Protein 3KR3 (pdb70)

Solvent-accessible surface area: 21986 Å² total; per-residue (Å²): 153,125,23,31,4,0,0,49,1,15,41,36,3,103,176,31,0,50,166,101,26,24,131,13,56,167,99,81,35,62,85,35,201,200,0,16,38,34,2,14,52,1,0,19,140,52,20,84,108,71,41,10,64,80,0,3,20,115,91,152,185,58,65,7,93,8,64,36,31,12,38,20,119,72,60,20,65,39,118,0,29,0,44,8,48,58,32,84,3,41,70,54,5,0,0,0,0,21,41,12,98,92,108,8,7,86,18,0,0,0,1,1,13,92,20,55,45,49,56,39,14,112,61,0,121,86,25,6,74,4,37,25,46,45,104,146,51,15,0,41,0,40,0,52,61,1,119,60,120,2,24,0,47,0,5,0,0,25,3,31,8,19,9,1,0,6,63,0,0,27,35,23,0,93,12,17,48,0,15,8,26,86,51,94,56,85,21,12,45,13,21,17,3,23,2,79,158,99,85,7,5,0,0,0,4,0,16,33,0,27,3,53,72,19,78,22,36,1,26,107,40,92,31,104,90,33,38,26,52,2,64,23,37,99,28,135,80,30,40,42,10,14,4,0,1,0,32,7,72,47,98,36,33,80,113,99,63,12,55,0,21,0,46,0,152,35,36,143,31,137,44,80,47,112,5,99,73,100,193,88,3,125,16,77,24,41,58,86,65,39,57,15,40,72,48,58,164,5,77,0,22,0,80,29,68,70,92,4,49,67,12,0,0,0,1,18,22,65,58,75,129,25,5,92,3,1,0,36,26,3,72,59,62,33,103,78,15,52,105,53,4,51,10,55,54,59,74,135,37,10,21,0,22,0,47,56,0,55,24,79,2,11,0,36,0,6,0,0,0,0,42,36,28,28,0,31,13,2,139,10,0,60,0,37,0,112,58,111,74,23,50,9,59,6,41,23,4,50,13,14,102,57,2,31,158,84,36,41,0,2,0,0,0,0,0,8,59,0,12,24,122,128,30,108,21,48,5,50,6,62,133,59,96,42,104,88,43,48,73,78,13,30,14,90,7,41,54,180,60,3,7,10,1,5,4,1,28,0,58,19,52,74,60,60,7,92,141,61,110,52,0,10,0,52,0,56,10,129,26,32,134,76,66,46,74,93,59,33,62,86,81,123

B-factor: mean 26.39, std 10.23, range [5.54, 67.24]

Foldseek 3Di:
DFADADVRLVVVLCVLQDPQAFLLHDPVSCVDPVVVVLRCCRHVPGHDSVSSVVRTHDDD/DWAWAKDWAAEAAQQAKTKMKIATDDDQQLQWKKFKWWAAVPGDIGTAKIAHSNFPDIDGDPVQPPAKDWGADSVRRMIMIIGGSDDQRVFTWMKMFIAPDDPPQPVHTDHIYPTGTHGHDPDAWDAWDKAKQAWDDQKIKIKIKTWFTDDDDKDKDKPVPPDDPQKDKDDWDQDPVRGTITMIMGMDGPVCQVVDWIWMWIADPNVGDTDIDIHHHD/DPKDKEKPPQEDEEAAQAKDKIKMAIPDDLDQFKWKWWADPPDDTHTADGSQFRGDPPHDPQWGKHDDPRMIMIMRGRHALLRQTWMKMFRPRDPPSDIHPTYGYAHDDDFDFWDKDKAWADPVVLVVFKTKIKIKGPFGPDPDKDKWKAFQHHTDDDFKDKDKDQQDSHRRGIMMMIIGMDTSVVVVVTFKIWIWMDDPNDPDIDIDIGTVPD

Secondary structure (DSSP, 8-state):
-----HHHHHHHHHHHTTTT-BSS-SHHHHTSHHHHHHHHIIIII---HHHHHHTB----/--EEEEE--EEE-TT--EEEEEEEESS-GGG--EEEEEE-TTS-EEEEEEE-SSSS-EEE-GGGTTTEEEEEETTTTEEEEEE-S--GGG-EEEEEEEE-SSSSSTT-EEEE---EEEEE-SSPPBPPEEEEE-----EEEEEEEEEEEBSS--EEEEGGGTB-TTEEEPPPEE-TTS-EEEEEEEEEETTSSSSS--EEEEEEGGGTEEEEEE----/-PPPEEEE-SEEEEETT--EEEEEEESS--TT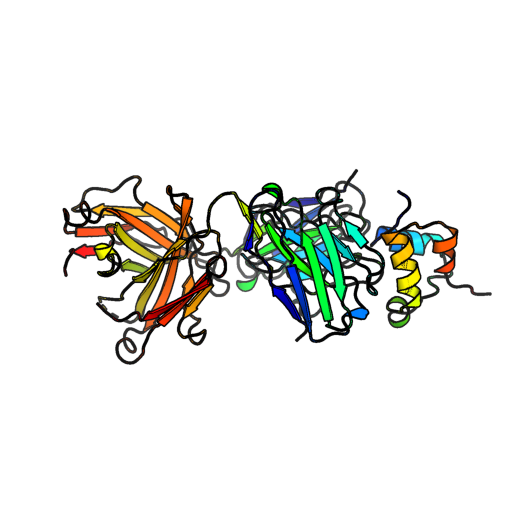-EEEEEE-TTS--EEEEETTTEEPTTS-TTEEEEE-SS-EEEEESS--GGG-EEEEEEE-SSTT-PBP--EEEEEE---BPPEEEEEPPPHHHHHTTEEEEEEEEEEEBSS--EEEEEETTEEP-SSEEEEE----TTT--EEEEEEEEEEHHHHHT--EEEEEEE-TT-SS-EEEEEETT-

Nearest PDB structures (foldseek):
  3kr3-assembly1_H  TM=1.005E+00  e=1.311E-40  Homo sapiens
  4dke-assembly2_H  TM=9.806E-01  e=1.059E-33  Homo sapiens
  7wn2-assembly1_H  TM=9.532E-01  e=2.258E-33  Homo sapiens
  4uv7-assembly1_H  TM=7.102E-01  e=7.435E-34  Homo sapiens
  7s8h-assembly1_H  TM=6.505E-01  e=5.064E-33  Homo sapiens

Sequence (492 aa):
SETLCGGELVDTLQFVCGDDRGFYFSRPASRVSRRSRGIVEECCFRSCDLALLETYCATPAEVQLLESGGGLVQPGGSSLLRRLSCAASGFTFSNYIMWWVRQAPGKGLEEWVSVISSSGGMTRYADSVKGRFTISRDNSKNTLYLQMNSLRAEDTAVYYCARDNGDYVGEKGFDIWGQGTMMVTVSSASTKGPSVFPLAPSSGTAALGCLVKDYFPEPVTVSWNSGALTSGVHTFPAVLQSSGLYSLSSVVTVPSSSSLGTQTYICNVNHKPSNTKVDKKVEPKQDIQMTQSPSSLSASVGDRVTITCRASQSISNYLNWYQQKPGKAPKLLIYTASTLQSGVPSRFSGSASGTDFTLTINSLQPEDFATYSCQQSYNSPWTFGQGTKVEIKRTVAAPSVFIFPPSDEEQLKSGTASVVCLLNNFYPREAKVQWKVDNALQSGNSQESVTQEDSKDSTYSLSSTLTLSKADYEEKHKVYACEVTHQGLSSPVTKKSFNRGE

Radius of gyration: 26.15 Å; Cα contacts (8 Å, |Δi|>4): 1290; chains: 3; bounding box: 46×92×58 Å

Structure (mmCIF, N/CA/C/O backbone):
data_3KR3
#
_entry.id   3KR3
#
_cell.length_a   50.667
_cell.length_b   106.921
_cell.length_c   110.657
_cell.angle_alpha   90.000
_cell.angle_beta   90.000
_cell.angle_gamma   90.000
#
_symmetry.space_group_name_H-M   'P 21 21 21'
#
loop_
_entity.id
_entity.type
_entity.pdbx_description
1 polymer 'Insulin-like growth factor II'
2 polymer 'antibody-Fab (heavy chain)'
3 polymer 'antibody-Fab (light chain)'
4 non-polymer 1,2-ETHANEDIOL
5 water water
#
loop_
_atom_site.group_PDB
_atom_site.id
_atom_site.type_symbol
_atom_site.label_atom_id
_atom_site.label_alt_id
_atom_site.label_comp_id
_atom_site.label_asym_id
_atom_site.label_entity_id
_atom_site.label_seq_id
_atom_site.pdbx_PDB_ins_code
_atom_site.Cartn_x
_atom_site.Cartn_y
_atom_site.Cartn_z
_atom_site.occupancy
_atom_site.B_iso_or_equiv
_atom_site.auth_seq_id
_atom_site.auth_comp_id
_atom_site.auth_asym_id
_atom_site.auth_atom_id
_atom_site.pdbx_PDB_model_num
ATOM 1 N N . SER A 1 5 ? -4.625 18.951 9.116 0.50 38.50 5 SER D N 1
ATOM 2 C CA . SER A 1 5 ? -3.778 18.476 10.244 0.50 38.19 5 SER D CA 1
ATOM 3 C C . SER A 1 5 ? -3.094 19.629 10.983 0.50 37.76 5 SER D C 1
ATOM 4 O O . SER A 1 5 ? -3.557 20.771 10.959 0.50 37.58 5 SER D O 1
ATOM 7 N N . GLU A 1 6 ? -1.985 19.292 11.643 1.00 37.51 6 GLU D N 1
ATOM 8 C CA . GLU A 1 6 ? -1.156 20.223 12.402 1.00 36.15 6 GLU D CA 1
ATOM 9 C C . GLU A 1 6 ? 0.313 20.209 11.889 1.00 34.51 6 GLU D C 1
ATOM 10 O O . GLU A 1 6 ? 1.207 20.883 12.453 1.00 35.61 6 GLU D O 1
ATOM 16 N N . THR A 1 7 ? 0.555 19.454 10.815 1.00 31.36 7 THR D N 1
ATOM 17 C CA . THR A 1 7 ? 1.876 19.400 10.171 1.00 28.15 7 THR D CA 1
ATOM 18 C C . THR A 1 7 ? 1.795 19.743 8.679 1.00 25.57 7 THR D C 1
ATOM 19 O O . THR A 1 7 ? 0.713 19.650 8.050 1.00 25.70 7 THR D O 1
ATOM 23 N N . LEU A 1 8 ? 2.935 20.173 8.143 1.00 21.98 8 LEU D N 1
ATOM 24 C CA . LEU A 1 8 ? 3.059 20.523 6.747 1.00 19.60 8 LEU D CA 1
ATOM 25 C C . LEU A 1 8 ? 4.381 19.989 6.182 1.00 18.03 8 LEU D C 1
ATOM 26 O O . LEU A 1 8 ? 5.450 20.213 6.751 1.00 16.11 8 LEU D O 1
ATOM 31 N N . CYS A 1 9 ? 4.266 19.307 5.038 1.00 16.25 9 CYS D N 1
ATOM 32 C CA . CYS A 1 9 ? 5.385 18.619 4.379 1.00 15.54 9 CYS D CA 1
ATOM 33 C C . CYS A 1 9 ? 5.292 18.878 2.875 1.00 15.65 9 CYS D C 1
ATOM 34 O O . CYS A 1 9 ? 4.194 19.147 2.367 1.00 13.14 9 CYS D O 1
ATOM 37 N N . GLY A 1 10 ? 6.431 18.766 2.195 1.00 14.85 10 GLY D N 1
ATOM 38 C CA . GLY A 1 10 ? 6.454 18.709 0.727 1.00 16.51 10 GLY D CA 1
ATOM 39 C C . GLY A 1 10 ? 6.053 20.015 0.078 1.00 17.12 10 GLY D C 1
ATOM 40 O O . GLY A 1 10 ? 6.327 21.057 0.622 1.00 17.59 10 GLY D O 1
ATOM 41 N N . GLY A 1 11 ? 5.389 19.940 -1.085 1.00 17.26 11 GLY D N 1
ATOM 42 C CA . GLY A 1 11 ? 4.872 21.110 -1.781 1.00 16.97 11 GLY D CA 1
ATOM 43 C C . GLY A 1 11 ? 3.785 21.932 -1.086 1.00 15.89 11 GLY D C 1
ATOM 44 O O . GLY A 1 11 ? 3.685 23.118 -1.283 1.00 15.39 11 GLY D O 1
ATOM 45 N N . GLU A 1 12 ? 2.965 21.314 -0.260 1.00 16.17 12 GLU D N 1
ATOM 46 C CA . GLU A 1 12 ? 1.970 22.056 0.530 1.00 15.17 12 GLU D CA 1
ATOM 47 C C . GLU A 1 12 ? 2.607 23.026 1.564 1.00 15.79 12 GLU D C 1
ATOM 48 O O . GLU A 1 12 ? 2.070 24.141 1.822 1.00 15.33 12 GLU D O 1
ATOM 54 N N . LEU A 1 13 ? 3.702 22.550 2.162 1.00 14.69 13 LEU D N 1
ATOM 55 C CA . LEU A 1 13 ? 4.664 23.332 2.927 1.00 16.49 13 LEU D CA 1
ATOM 56 C C . LEU A 1 13 ? 5.291 24.482 2.163 1.00 16.44 13 LEU D C 1
ATOM 57 O O . LEU A 1 13 ? 5.242 25.630 2.620 1.00 16.21 13 LEU D O 1
ATOM 62 N N . VAL A 1 14 ? 5.949 24.174 1.057 1.00 16.57 14 VAL D N 1
ATOM 63 C CA . VAL A 1 14 ? 6.427 25.226 0.139 1.00 16.02 14 VAL D CA 1
ATOM 64 C C . VAL A 1 14 ? 5.347 26.226 -0.310 1.00 16.28 14 VAL D C 1
ATOM 65 O O . VAL A 1 14 ? 5.570 27.468 -0.305 1.00 19.05 14 VAL D O 1
ATOM 69 N N . ASP A 1 15 ? 4.191 25.751 -0.748 1.00 15.44 15 ASP D N 1
ATOM 70 C CA . ASP A 1 15 ? 3.128 26.699 -1.165 1.00 14.15 15 ASP D CA 1
ATOM 71 C C . ASP A 1 15 ? 2.656 27.603 0.022 1.00 15.07 15 ASP D C 1
ATOM 72 O O . ASP A 1 15 ? 2.331 28.780 -0.178 1.00 16.38 15 ASP D O 1
ATOM 77 N N . THR A 1 16 ? 2.560 27.019 1.228 1.00 13.83 16 THR D N 1
ATOM 78 C CA . THR A 1 16 ? 2.101 27.701 2.439 1.00 16.13 16 THR D CA 1
ATOM 79 C C . THR A 1 16 ? 3.141 28.777 2.800 1.00 16.35 16 THR D C 1
ATOM 80 O O . THR A 1 16 ? 2.799 29.916 3.027 1.00 15.90 16 THR D O 1
ATOM 84 N N . LEU A 1 17 ? 4.420 28.416 2.788 1.00 17.37 17 LEU D N 1
ATOM 85 C CA . LEU A 1 17 ? 5.479 29.375 3.064 1.00 18.28 17 LEU D CA 1
ATOM 86 C C . LEU A 1 17 ? 5.522 30.569 2.106 1.00 20.19 17 LEU D C 1
ATOM 87 O O . LEU A 1 17 ? 5.614 31.705 2.553 1.00 20.98 17 LEU D O 1
ATOM 92 N N . GLN A 1 18 ? 5.478 30.314 0.796 1.00 22.15 18 GLN D N 1
ATOM 93 C CA . GLN A 1 18 ? 5.372 31.341 -0.226 1.00 23.03 18 GLN D CA 1
ATOM 94 C C . GLN A 1 18 ? 4.215 32.318 0.009 1.00 23.72 18 GLN D C 1
ATOM 95 O O . GLN A 1 18 ? 4.361 33.519 -0.176 1.00 23.02 18 GLN D O 1
ATOM 101 N N . PHE A 1 19 ? 3.064 31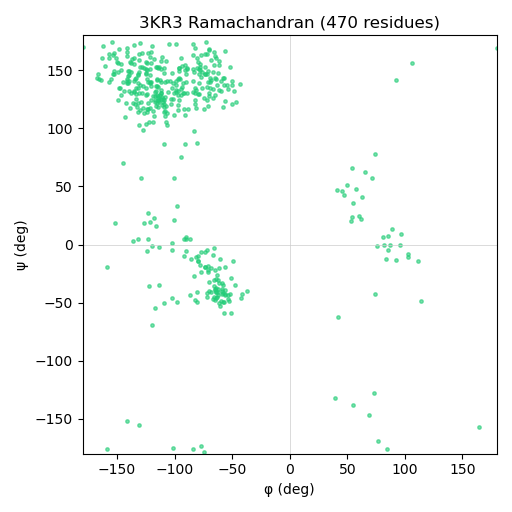.788 0.393 1.00 24.72 19 PHE D N 1
ATOM 102 C CA . PHE A 1 19 ? 1.935 32.614 0.675 1.00 26.12 19 PHE D CA 1
ATOM 103 C C . PHE A 1 19 ? 2.109 33.404 1.993 1.00 27.24 19 PHE D C 1
ATOM 104 O O . PHE A 1 19 ? 1.723 34.580 2.077 1.00 28.25 19 PHE D O 1
ATOM 112 N N . VAL A 1 20 ? 2.643 32.749 3.015 1.00 26.13 20 VAL D N 1
ATOM 113 C CA . VAL A 1 20 ? 2.878 33.372 4.315 1.00 26.35 20 VAL D CA 1
ATOM 114 C C . VAL A 1 20 ? 3.899 34.513 4.248 1.00 26.90 20 VAL D C 1
ATOM 115 O O . VAL A 1 20 ? 3.692 35.571 4.879 1.00 28.13 20 VAL D O 1
ATOM 119 N N . CYS A 1 21 ? 4.972 34.319 3.482 1.00 25.99 21 CYS D N 1
ATOM 120 C CA . CYS A 1 21 ? 6.078 35.261 3.439 1.00 25.89 21 CYS D CA 1
ATOM 121 C C . CYS A 1 21 ? 5.941 36.346 2.374 1.00 27.44 21 CYS D C 1
ATOM 122 O O . CYS A 1 21 ? 6.860 37.129 2.163 1.00 28.05 21 CYS D O 1
ATOM 125 N N . GLY A 1 22 ? 4.802 36.369 1.692 1.00 28.21 22 GLY D N 1
ATOM 126 C CA . GLY A 1 22 ? 4.465 37.412 0.723 1.00 28.12 22 GLY D CA 1
ATOM 127 C C . GLY A 1 22 ? 5.624 37.871 -0.137 1.00 28.96 22 GLY D C 1
ATOM 128 O O . GLY A 1 22 ? 6.374 37.034 -0.694 1.00 27.19 22 GLY D O 1
ATOM 129 N N . ASP A 1 23 ? 5.758 39.209 -0.231 1.00 29.12 23 ASP D N 1
ATOM 130 C CA A ASP A 1 23 ? 6.772 39.788 -1.134 0.60 29.77 23 ASP D CA 1
ATOM 131 C CA B ASP A 1 23 ? 6.754 39.902 -1.063 0.40 29.65 23 ASP D CA 1
ATOM 132 C C . ASP A 1 23 ? 8.170 39.781 -0.508 1.00 29.70 23 ASP D C 1
ATOM 133 O O . ASP A 1 23 ? 9.138 39.878 -1.233 1.00 31.13 23 ASP D O 1
ATOM 142 N N . ARG A 1 24 ? 8.256 39.605 0.815 1.00 29.91 24 ARG D N 1
ATOM 143 C CA . ARG A 1 24 ? 9.514 39.411 1.566 1.00 29.36 24 ARG D CA 1
ATOM 144 C C . ARG A 1 24 ? 10.333 38.205 1.121 1.00 28.41 24 ARG D C 1
ATOM 145 O O . ARG A 1 24 ? 11.559 38.257 1.058 1.00 29.61 24 ARG D O 1
ATOM 153 N N . GLY A 1 25 ? 9.662 37.091 0.875 1.00 27.05 25 GLY D N 1
ATOM 154 C CA . GLY A 1 25 ? 10.383 35.867 0.533 1.00 24.61 25 GLY D CA 1
ATOM 155 C C . GLY A 1 25 ? 10.860 35.101 1.754 1.00 22.91 25 GLY D C 1
ATOM 156 O O . GLY A 1 25 ? 10.558 35.447 2.913 1.00 21.22 25 GLY D O 1
ATOM 157 N N . PHE A 1 26 ? 11.589 34.025 1.462 1.00 21.62 26 PHE D N 1
ATOM 158 C CA . PHE A 1 26 ? 12.094 33.117 2.449 1.00 20.31 26 PHE D CA 1
ATOM 159 C C . PHE A 1 26 ? 13.323 33.813 3.033 1.00 19.99 26 PHE D C 1
ATOM 160 O O . PHE A 1 26 ? 14.044 34.539 2.318 1.00 20.18 26 PHE D O 1
ATOM 168 N N . TYR A 1 27 ? 13.559 33.582 4.321 1.00 18.24 27 TYR D N 1
ATOM 169 C CA . TYR A 1 27 ? 14.774 33.988 4.990 1.00 16.60 27 TYR D CA 1
ATOM 170 C C . TYR A 1 27 ? 15.896 33.201 4.346 1.00 16.76 27 TYR D C 1
ATOM 171 O O . TYR A 1 27 ? 16.980 33.713 4.068 1.00 16.82 27 TYR D O 1
ATOM 180 N N . PHE A 1 28 ? 15.585 31.947 4.061 1.00 14.71 28 PHE D N 1
ATOM 181 C CA . PHE A 1 28 ? 16.523 31.045 3.495 1.00 15.47 28 PHE D CA 1
ATOM 182 C C . PHE A 1 28 ? 16.340 31.184 1.983 1.00 16.53 28 PHE D C 1
ATOM 183 O O . PHE A 1 28 ? 15.563 30.465 1.380 1.00 16.03 28 PHE D O 1
ATOM 191 N N . SER A 1 29 ? 17.063 32.174 1.435 1.00 17.76 29 SER D N 1
ATOM 192 C CA . SER A 1 29 ? 16.701 32.885 0.198 1.00 18.06 29 SER D CA 1
ATOM 193 C C . SER A 1 29 ? 17.499 32.430 -0.996 1.00 18.33 29 SER D C 1
ATOM 194 O O . SER A 1 29 ? 17.243 32.881 -2.090 1.00 18.96 29 SER D O 1
ATOM 197 N N . ARG A 1 30 ? 18.458 31.546 -0.783 1.00 18.98 30 ARG D N 1
ATOM 198 C CA . ARG A 1 30 ? 19.287 31.079 -1.843 1.00 19.32 30 ARG D CA 1
ATOM 199 C C . ARG A 1 30 ? 19.298 29.568 -1.843 1.00 19.24 30 ARG D C 1
ATOM 200 O O . ARG A 1 30 ? 19.054 28.976 -0.800 1.00 19.16 30 ARG D O 1
ATOM 208 N N . PRO A 1 31 ? 19.532 28.918 -3.024 1.00 18.93 31 PRO D N 1
ATOM 209 C CA . PRO A 1 31 ? 19.658 27.445 -2.945 1.00 17.88 31 PRO D CA 1
ATOM 210 C C . PRO A 1 31 ? 20.486 26.922 -1.772 1.00 17.68 31 PRO D C 1
ATOM 211 O O . PRO A 1 31 ? 20.070 25.913 -1.161 1.00 17.07 31 PRO D O 1
ATOM 215 N N . ALA A 1 32 ? 21.658 27.540 -1.545 1.00 17.51 32 ALA D N 1
ATOM 216 C CA . ALA A 1 32 ? 22.626 27.133 -0.521 1.00 19.04 32 ALA D CA 1
ATOM 217 C C . ALA A 1 32 ? 22.068 27.275 0.921 1.00 18.27 32 ALA D C 1
ATOM 218 O O . ALA A 1 32 ? 22.333 26.439 1.773 1.00 18.53 32 ALA D O 1
ATOM 220 N N . SER A 1 33 ? 21.288 28.320 1.161 1.00 18.28 33 SER D N 1
ATOM 221 C CA . SER A 1 33 ? 20.626 28.491 2.485 1.00 18.07 33 SER D CA 1
ATOM 222 C C . SER A 1 33 ? 19.387 27.604 2.708 1.00 17.29 33 SER D C 1
ATOM 223 O O . SER A 1 33 ? 19.077 27.294 3.848 1.00 17.58 33 SER D O 1
ATOM 226 N N . ARG A 1 34 ? 18.724 27.156 1.638 1.00 17.08 34 ARG D N 1
ATOM 227 C CA . ARG A 1 34 ? 17.624 26.176 1.734 1.00 17.08 34 ARG D CA 1
ATOM 228 C C . ARG A 1 34 ? 18.082 24.761 2.045 1.00 17.46 34 ARG D C 1
ATOM 229 O O . ARG A 1 34 ? 17.325 23.914 2.523 1.00 15.91 34 ARG D O 1
ATOM 237 N N . VAL A 1 35 ? 19.352 24.509 1.792 1.00 18.16 35 VAL D N 1
ATOM 238 C CA . VAL A 1 35 ? 19.949 23.248 2.133 1.00 18.81 35 VAL D CA 1
ATOM 239 C C . VAL A 1 35 ? 20.576 23.333 3.574 1.00 18.61 35 VAL D C 1
ATOM 240 O O . VAL A 1 35 ? 21.210 22.419 4.068 1.00 18.87 35 VAL D O 1
ATOM 244 N N . SER A 1 36 ? 20.389 24.450 4.252 1.00 17.47 36 SER D N 1
ATOM 245 C CA . SER A 1 36 ? 21.151 24.649 5.481 1.00 17.16 36 SER D CA 1
ATOM 246 C C . SER A 1 36 ? 20.495 23.901 6.629 1.00 17.79 36 SER D C 1
ATOM 247 O O . SER A 1 36 ? 19.284 23.569 6.588 1.00 19.00 36 SER D O 1
ATOM 250 N N . ARG A 1 37 ? 21.275 23.665 7.682 1.00 18.75 37 ARG D N 1
ATOM 251 C CA . ARG A 1 37 ? 20.776 22.979 8.881 1.00 18.86 37 ARG D CA 1
ATOM 252 C C . ARG A 1 37 ? 19.674 23.756 9.537 1.00 18.53 37 ARG D C 1
ATOM 253 O O . ARG A 1 37 ? 18.673 23.159 9.983 1.00 18.74 37 ARG D O 1
ATOM 261 N N . ARG A 1 38 ? 19.834 25.075 9.591 1.00 17.97 38 ARG D N 1
ATOM 262 C CA . ARG A 1 38 ? 18.834 25.921 10.208 1.00 20.42 38 ARG D CA 1
ATOM 263 C C . ARG A 1 38 ? 17.503 25.843 9.509 1.00 18.98 38 ARG D C 1
ATOM 264 O O . ARG A 1 38 ? 16.483 25.839 10.167 1.00 20.57 38 ARG D O 1
ATOM 272 N N . SER A 1 39 ? 17.510 25.857 8.175 1.00 18.57 39 SER D N 1
ATOM 273 C CA . SER A 1 39 ? 16.331 25.716 7.338 1.00 17.02 39 SER D CA 1
ATOM 274 C C . SER A 1 39 ? 15.697 24.391 7.601 1.00 16.97 39 SER D C 1
ATOM 275 O O . SER A 1 39 ? 14.524 24.316 7.907 1.00 18.75 39 SER D O 1
ATOM 278 N N . ARG A 1 40 ? 16.477 23.325 7.499 1.00 18.45 40 ARG D N 1
ATOM 279 C CA . ARG A 1 40 ? 15.985 21.946 7.752 1.00 20.17 40 ARG D CA 1
ATOM 280 C C . ARG A 1 40 ? 15.414 21.787 9.150 1.00 20.91 40 ARG D C 1
ATOM 281 O O . ARG A 1 40 ? 14.425 21.042 9.341 1.00 22.31 40 ARG D O 1
ATOM 289 N N . GLY A 1 41 ? 16.017 22.494 10.121 1.00 20.58 41 GLY D N 1
ATOM 290 C CA . GLY A 1 41 ? 15.562 22.450 11.509 1.00 19.75 41 GLY D CA 1
ATOM 291 C C . GLY A 1 41 ? 14.107 22.858 11.596 1.00 19.07 41 GLY D C 1
ATOM 292 O O . GLY A 1 41 ? 13.318 22.166 12.202 1.00 19.99 41 GLY D O 1
ATOM 293 N N . ILE A 1 42 ? 13.761 23.986 10.976 1.00 18.70 42 ILE D N 1
ATOM 294 C CA . ILE A 1 42 ? 12.371 24.481 10.908 1.00 18.04 42 ILE D CA 1
ATOM 295 C C . ILE A 1 42 ? 11.404 23.579 10.096 1.00 17.31 42 ILE D C 1
ATOM 296 O O . ILE A 1 42 ? 10.269 23.313 10.504 1.00 18.15 42 ILE D O 1
ATOM 301 N N . VAL A 1 43 ? 11.869 23.145 8.941 1.00 16.52 43 VAL D N 1
ATOM 302 C CA . VAL A 1 43 ? 11.144 22.232 8.051 1.00 15.38 43 VAL D CA 1
ATOM 303 C C . VAL A 1 43 ? 10.881 20.854 8.687 1.00 16.13 43 VAL D C 1
ATOM 304 O O . VAL A 1 43 ? 9.775 20.317 8.597 1.00 16.66 43 VAL D O 1
ATOM 308 N N . GLU A 1 44 ? 11.886 20.281 9.329 1.00 16.08 44 GLU D N 1
ATOM 309 C CA . GLU A 1 44 ? 11.692 18.969 9.971 1.00 16.95 44 GLU D CA 1
ATOM 310 C C . GLU A 1 44 ? 10.667 19.041 11.104 1.00 16.58 44 GLU D C 1
ATOM 311 O O . GLU A 1 44 ? 9.851 18.166 11.258 1.00 17.68 44 GLU D O 1
ATOM 317 N N . GLU A 1 45 ? 10.698 20.090 11.892 1.00 18.10 45 GLU D N 1
ATOM 318 C CA . GLU A 1 45 ? 9.682 20.326 12.922 1.00 18.14 45 GLU D CA 1
ATOM 319 C C . GLU A 1 45 ? 8.250 20.490 12.363 1.00 18.28 45 GLU D C 1
ATOM 320 O O . GLU A 1 45 ? 7.303 19.844 12.839 1.00 19.73 45 GLU D O 1
ATOM 326 N N . CYS A 1 46 ? 8.060 21.346 11.359 1.00 18.44 46 CYS D N 1
ATOM 327 C CA . CYS A 1 46 ? 6.750 21.485 10.708 1.00 18.66 46 CYS D CA 1
ATOM 328 C C . CYS A 1 46 ? 6.196 20.205 10.157 1.00 17.77 46 CYS D C 1
ATOM 329 O O . CYS A 1 46 ? 4.965 19.936 10.219 1.00 15.75 46 CYS D O 1
ATOM 332 N N . CYS A 1 47 ? 7.084 19.451 9.526 1.00 17.14 47 CYS D N 1
ATOM 333 C CA . CYS A 1 47 ? 6.640 18.247 8.833 1.00 17.82 47 CYS D CA 1
ATOM 334 C C . CYS A 1 47 ? 6.447 17.062 9.772 1.00 18.60 47 CYS D C 1
ATOM 335 O O . CYS A 1 47 ? 5.403 16.369 9.743 1.00 19.94 47 CYS D O 1
ATOM 338 N N . PHE A 1 48 ? 7.454 16.812 10.602 1.00 19.64 48 PHE D N 1
ATOM 339 C CA . PHE A 1 48 ? 7.428 15.631 11.474 1.00 20.00 48 PHE D CA 1
ATOM 340 C C . PHE A 1 48 ? 6.632 15.884 12.745 1.00 21.29 48 PHE D C 1
ATOM 341 O O . PHE A 1 48 ? 6.065 14.934 13.294 1.00 23.08 48 PHE D O 1
ATOM 349 N N . ARG A 1 49 ? 6.541 17.137 13.207 1.00 22.74 49 ARG D N 1
ATOM 350 C CA . ARG A 1 49 ? 5.928 17.416 14.532 1.00 24.19 49 ARG D CA 1
ATOM 351 C C . ARG A 1 49 ? 4.702 18.301 14.640 1.00 25.14 49 ARG D C 1
ATOM 352 O O . ARG A 1 49 ? 3.623 17.828 14.971 1.00 26.50 49 ARG D O 1
ATOM 360 N N . SER A 1 50 ? 4.854 19.582 14.389 1.00 26.54 50 SER D N 1
ATOM 361 C CA . SER A 1 50 ? 3.735 20.480 14.476 1.00 27.96 50 SER D CA 1
ATOM 362 C C . SER A 1 50 ? 4.178 21.750 13.836 1.00 27.30 50 SER D C 1
ATOM 363 O O . SER A 1 50 ? 5.305 22.130 13.970 1.00 26.72 50 SER D O 1
ATOM 366 N N . CYS A 1 51 ? 3.279 22.414 13.137 1.00 27.83 51 CYS D N 1
ATOM 367 C CA . CYS A 1 51 ? 3.665 23.578 12.396 1.00 28.68 51 CYS D CA 1
ATOM 368 C C . CYS A 1 51 ? 2.594 24.624 12.685 1.00 29.22 51 CYS D C 1
ATOM 369 O O . CYS A 1 51 ? 1.384 24.329 12.676 1.00 30.07 51 CYS D O 1
ATOM 372 N N . ASP A 1 52 ? 3.006 25.832 13.017 1.00 28.55 52 ASP D N 1
ATOM 373 C CA . ASP A 1 52 ? 2.004 26.843 13.270 1.00 28.03 52 ASP D CA 1
ATOM 374 C C . ASP A 1 52 ? 2.418 28.114 12.574 1.00 27.45 52 ASP D C 1
ATOM 375 O O . ASP A 1 52 ? 3.517 28.191 12.011 1.00 26.30 52 ASP D O 1
ATOM 380 N N . LEU A 1 53 ? 1.534 29.102 12.552 1.00 27.30 53 LEU D N 1
ATOM 381 C CA . LEU A 1 53 ? 1.869 30.286 11.782 1.00 27.28 53 LEU D CA 1
ATOM 382 C C . LEU A 1 53 ? 3.126 30.951 12.313 1.00 26.45 53 LEU D C 1
ATOM 383 O O . LEU A 1 53 ? 3.888 31.485 11.527 1.00 26.39 53 LEU D O 1
ATOM 388 N N . ALA A 1 54 ? 3.356 30.877 13.629 1.00 25.79 54 ALA D N 1
ATOM 389 C CA . ALA A 1 54 ? 4.520 31.490 14.247 1.00 25.19 54 ALA D CA 1
ATOM 390 C C . ALA A 1 54 ? 5.805 30.836 13.771 1.00 25.03 54 ALA D C 1
ATOM 391 O O . ALA A 1 54 ? 6.751 31.536 13.403 1.00 25.47 54 ALA D O 1
ATOM 393 N N . LEU A 1 55 ? 5.835 29.494 13.789 1.00 23.82 55 LEU D N 1
ATOM 394 C CA . LEU A 1 55 ? 6.938 28.728 13.215 1.00 22.36 55 LEU D CA 1
ATOM 395 C C . LEU A 1 55 ? 7.137 29.059 11.726 1.00 22.14 55 LEU D C 1
ATOM 396 O O . LEU A 1 55 ? 8.244 29.377 11.267 1.00 21.74 55 LEU D O 1
ATOM 401 N N . LEU A 1 56 ? 6.060 29.022 10.975 1.00 21.16 56 LEU D N 1
ATOM 402 C CA . LEU A 1 56 ? 6.134 29.411 9.588 1.00 21.79 56 LEU D CA 1
ATOM 403 C C . LEU A 1 56 ? 6.737 30.810 9.370 1.00 21.78 56 LEU D C 1
ATOM 404 O O . LEU A 1 56 ? 7.625 30.984 8.541 1.00 21.59 56 LEU D O 1
ATOM 409 N N . GLU A 1 57 ? 6.270 31.791 10.142 1.00 23.37 57 GLU D N 1
ATOM 410 C CA . GLU A 1 57 ? 6.760 33.183 10.053 1.00 23.77 57 GLU D CA 1
ATOM 411 C C . GLU A 1 57 ? 8.250 33.314 10.307 1.00 24.13 57 GLU D C 1
ATOM 412 O O . GLU A 1 57 ? 8.887 34.190 9.728 1.00 24.82 57 GLU D O 1
ATOM 418 N N . THR A 1 58 ? 8.810 32.476 11.181 1.00 24.32 58 THR D N 1
ATOM 419 C CA . THR A 1 58 ? 10.272 32.457 11.393 1.00 24.34 58 THR D CA 1
ATOM 420 C C . THR A 1 58 ? 11.051 32.083 10.138 1.00 24.31 58 THR D C 1
ATOM 421 O O . THR A 1 58 ? 12.241 32.373 10.035 1.00 24.58 58 THR D O 1
ATOM 425 N N . TYR A 1 59 ? 10.379 31.444 9.177 1.00 24.07 59 TYR D N 1
ATOM 426 C CA . TYR A 1 59 ? 11.009 31.082 7.910 1.00 23.67 59 TYR D CA 1
ATOM 427 C C . TYR A 1 59 ? 11.117 32.250 6.896 1.00 23.65 59 TYR D C 1
ATOM 428 O O . TYR A 1 59 ? 11.817 32.123 5.865 1.00 23.37 59 TYR D O 1
ATOM 437 N N . CYS A 1 60 ? 10.454 33.377 7.191 1.00 23.03 60 CYS D N 1
ATOM 438 C CA . CYS A 1 60 ? 10.427 34.519 6.280 1.00 23.90 60 CYS D CA 1
ATOM 439 C C . CYS A 1 60 ? 11.540 35.532 6.504 1.00 23.89 60 CYS D C 1
ATOM 440 O O . CYS A 1 60 ? 12.080 35.653 7.604 1.00 23.38 60 CYS D O 1
ATOM 443 N N . ALA A 1 61 ? 11.869 36.246 5.428 1.00 24.99 61 ALA D N 1
ATOM 444 C CA . ALA A 1 61 ? 12.835 37.319 5.444 1.00 26.70 61 ALA D CA 1
ATOM 445 C C . ALA A 1 61 ? 12.241 38.462 6.256 1.00 28.27 61 ALA D C 1
ATOM 446 O O . ALA A 1 61 ? 11.009 38.574 6.449 1.00 26.83 61 ALA D O 1
ATOM 448 N N . THR A 1 62 ? 13.120 39.326 6.736 1.00 30.87 62 THR D N 1
ATOM 449 C CA . THR A 1 62 ? 12.678 40.418 7.580 1.00 32.78 62 THR D CA 1
ATOM 450 C C . THR A 1 62 ? 13.223 41.774 7.105 1.00 35.51 62 THR D C 1
ATOM 451 O O . THR A 1 62 ? 13.858 42.472 7.897 1.00 36.56 62 THR D O 1
ATOM 455 N N . PRO A 1 63 ? 12.945 42.181 5.842 1.00 37.33 63 PRO D N 1
ATOM 456 C CA . PRO A 1 63 ? 13.445 43.496 5.342 1.00 38.80 63 PRO D CA 1
ATOM 457 C C . PRO A 1 63 ? 12.863 44.744 6.066 1.00 40.50 63 PRO D C 1
ATOM 458 O O . PRO A 1 63 ? 11.824 44.646 6.744 1.00 41.03 63 PRO D O 1
ATOM 462 N N . ALA A 1 64 ? 13.528 45.896 5.919 1.00 41.21 64 ALA D N 1
ATOM 463 C CA . ALA A 1 64 ? 12.992 47.155 6.429 1.00 42.33 64 ALA D CA 1
ATOM 464 C C . ALA A 1 64 ? 12.272 47.834 5.286 1.00 42.64 64 ALA D C 1
ATOM 465 O O . ALA A 1 64 ? 12.149 47.246 4.206 1.00 43.38 64 ALA D O 1
ATOM 467 N N . GLU B 2 1 ? 29.769 8.126 -8.234 1.00 38.69 1 GLU H N 1
ATOM 468 C CA . GLU B 2 1 ? 29.048 6.939 -7.719 1.00 38.35 1 GLU H CA 1
ATOM 469 C C . GLU B 2 1 ? 28.501 7.269 -6.306 1.00 38.00 1 GLU H C 1
ATOM 470 O O . GLU B 2 1 ? 29.204 7.154 -5.293 1.00 37.58 1 GLU H O 1
ATOM 476 N N . VAL B 2 2 ? 27.243 7.711 -6.280 1.00 36.93 2 VAL H N 1
ATOM 477 C CA . VAL B 2 2 ? 26.450 7.766 -5.064 1.00 36.18 2 VAL H CA 1
ATOM 478 C C . VAL B 2 2 ? 25.679 6.442 -5.011 1.00 35.34 2 VAL H C 1
ATOM 479 O O . VAL B 2 2 ? 25.205 5.953 -6.048 1.00 34.87 2 VAL H O 1
ATOM 483 N N . GLN B 2 3 ? 25.582 5.843 -3.825 1.00 33.71 3 GLN H N 1
ATOM 484 C CA . GLN B 2 3 ? 25.030 4.500 -3.721 1.00 33.49 3 GLN H CA 1
ATOM 485 C C . GLN B 2 3 ? 24.297 4.268 -2.412 1.00 31.31 3 GLN H C 1
ATOM 486 O O . GLN B 2 3 ? 24.780 4.622 -1.346 1.00 30.41 3 GLN H O 1
ATOM 492 N N . LEU B 2 4 ? 23.123 3.658 -2.526 1.00 29.90 4 LEU H N 1
ATOM 493 C CA . LEU B 2 4 ? 22.426 3.072 -1.387 1.00 27.85 4 LEU H CA 1
ATOM 494 C C . LEU B 2 4 ? 22.345 1.577 -1.616 1.00 28.08 4 LEU H C 1
ATOM 495 O O . LEU B 2 4 ? 21.778 1.102 -2.604 1.00 28.11 4 LEU H O 1
ATOM 500 N N . LEU B 2 5 ? 22.950 0.844 -0.700 1.00 27.84 5 LEU H N 1
ATOM 501 C CA . LEU B 2 5 ? 23.089 -0.574 -0.820 1.00 27.75 5 LEU H CA 1
ATOM 502 C C . LEU B 2 5 ? 22.335 -1.174 0.345 1.00 26.79 5 LEU H C 1
ATOM 503 O O . LEU B 2 5 ? 22.712 -1.021 1.485 1.00 26.83 5 LEU H O 1
ATOM 508 N N . GLU B 2 6 ? 21.235 -1.826 0.037 1.00 26.58 6 GLU H N 1
ATOM 509 C CA . GLU B 2 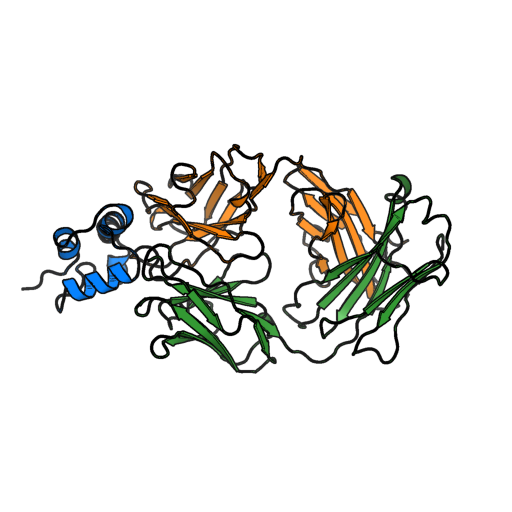6 ? 20.419 -2.511 1.009 1.00 26.38 6 GLU H CA 1
ATOM 510 C C . GLU B 2 6 ? 20.809 -3.978 1.258 1.00 26.41 6 GLU H C 1
ATOM 511 O O . GLU B 2 6 ? 21.278 -4.686 0.369 1.00 25.63 6 GLU H O 1
ATOM 517 N N . SER B 2 7 ? 20.521 -4.421 2.472 1.00 26.86 7 SER H N 1
ATOM 518 C CA . SER B 2 7 ? 20.718 -5.788 2.912 1.00 27.83 7 SER H CA 1
ATOM 519 C C . SER B 2 7 ? 19.650 -6.103 3.934 1.00 27.30 7 SER H C 1
ATOM 520 O O . SER B 2 7 ? 18.938 -5.211 4.364 1.00 26.96 7 SER H O 1
ATOM 523 N N . GLY B 2 8 ? 19.511 -7.375 4.288 1.00 27.36 8 GLY H N 1
ATOM 524 C CA . GLY B 2 8 ? 18.605 -7.748 5.364 1.00 28.03 8 GLY H CA 1
ATOM 525 C C . GLY B 2 8 ? 17.252 -8.350 5.028 1.00 28.30 8 GLY H C 1
ATOM 526 O O . GLY B 2 8 ? 16.574 -8.854 5.917 1.00 29.49 8 GLY H O 1
ATOM 527 N N . GLY B 2 9 ? 16.830 -8.336 3.774 1.00 28.15 9 GLY H N 1
ATOM 528 C CA . GLY B 2 9 ? 15.539 -8.948 3.472 1.00 29.46 9 GLY H CA 1
ATOM 529 C C . GLY B 2 9 ? 15.523 -10.486 3.549 1.00 29.40 9 GLY H C 1
ATOM 530 O O . GLY B 2 9 ? 16.579 -11.136 3.536 1.00 30.21 9 GLY H O 1
ATOM 531 N N . GLY B 2 10 ? 14.330 -11.078 3.607 1.00 28.57 10 GLY H N 1
ATOM 532 C CA . GLY B 2 10 ? 14.216 -12.530 3.564 1.00 27.24 10 GLY H CA 1
ATOM 533 C C . GLY B 2 10 ? 12.861 -13.016 4.017 1.00 27.15 10 GLY H C 1
ATOM 534 O O . GLY B 2 10 ? 11.891 -12.262 3.978 1.00 26.96 10 GLY H O 1
ATOM 535 N N . LEU B 2 11 ? 12.820 -14.279 4.458 1.00 26.88 11 LEU H N 1
ATOM 536 C CA . LEU B 2 11 ? 11.592 -14.975 4.826 1.00 27.01 11 LEU H CA 1
ATOM 537 C C . LEU B 2 11 ? 11.416 -14.888 6.329 1.00 27.31 11 LEU H C 1
ATOM 538 O O . LEU B 2 11 ? 12.400 -14.953 7.064 1.00 28.51 11 LEU H O 1
ATOM 543 N N . VAL B 2 12 ? 10.187 -14.727 6.796 1.00 27.27 12 VAL H N 1
ATOM 544 C CA . VAL B 2 12 ? 9.961 -14.509 8.210 1.00 27.97 12 VAL H CA 1
ATOM 545 C C . VAL B 2 12 ? 8.530 -14.941 8.417 1.00 28.33 12 VAL H C 1
ATOM 546 O O . VAL B 2 12 ? 7.705 -14.723 7.562 1.00 27.43 12 VAL H O 1
ATOM 550 N N . GLN B 2 13 ? 8.258 -15.625 9.518 1.00 28.61 13 GLN H N 1
ATOM 551 C CA . GLN B 2 13 ? 6.915 -16.083 9.826 1.00 28.32 13 GLN H CA 1
ATOM 552 C C . GLN B 2 13 ? 6.065 -14.888 10.257 1.00 28.20 13 GLN H C 1
ATOM 553 O O . GLN B 2 13 ? 6.610 -13.882 10.731 1.00 28.24 13 GLN H O 1
ATOM 559 N N . PRO B 2 14 ? 4.734 -14.959 10.040 1.00 27.79 14 PRO H N 1
ATOM 560 C CA . PRO B 2 14 ? 3.807 -13.987 10.571 1.00 27.49 14 PRO H CA 1
ATOM 561 C C . PRO B 2 14 ? 4.031 -13.780 12.059 1.00 27.72 14 PRO H C 1
ATOM 562 O O . PRO B 2 14 ? 4.284 -14.751 12.780 1.00 28.27 14 PRO H O 1
ATOM 566 N N . GLY B 2 15 ? 3.929 -12.531 12.517 1.00 27.02 15 GLY H N 1
ATOM 567 C CA . GLY B 2 15 ? 4.265 -12.180 13.898 1.00 25.80 15 GLY H CA 1
ATOM 568 C C . GLY B 2 15 ? 5.755 -11.943 14.108 1.00 24.96 15 GLY H C 1
ATOM 569 O O . GLY B 2 15 ? 6.167 -11.429 15.153 1.00 25.61 15 GLY H O 1
ATOM 570 N N . GLY B 2 16 ? 6.561 -12.322 13.123 1.00 24.13 16 GLY H N 1
ATOM 571 C CA . GLY B 2 16 ? 8.020 -12.227 13.212 1.00 22.86 16 GLY H CA 1
ATOM 572 C C . GLY B 2 16 ? 8.600 -10.827 13.010 1.00 22.89 16 GLY H C 1
ATOM 573 O O . GLY B 2 16 ? 7.882 -9.850 12.845 1.00 22.07 16 GLY H O 1
ATOM 574 N N . SER B 2 17 ? 9.928 -10.785 12.960 1.00 22.85 17 SER H N 1
ATOM 575 C CA A SER B 2 17 ? 10.706 -9.561 13.016 0.50 22.56 17 SER H CA 1
ATOM 576 C CA B SER B 2 17 ? 10.672 -9.556 12.995 0.50 22.83 17 SER H CA 1
ATOM 577 C C . SER B 2 17 ? 11.839 -9.662 12.011 1.00 22.93 17 SER H C 1
ATOM 578 O O . SER B 2 17 ? 12.462 -10.718 11.904 1.00 22.66 17 SER H O 1
ATOM 583 N N . LEU B 2 18 ? 12.084 -8.570 11.284 1.00 23.26 18 LEU H N 1
ATOM 584 C CA A LEU B 2 18 ? 13.239 -8.432 10.392 0.60 23.91 18 LEU H CA 1
ATOM 585 C CA B LEU B 2 18 ? 13.249 -8.433 10.395 0.40 23.75 18 LEU H CA 1
ATOM 586 C C . LEU B 2 18 ? 13.762 -6.997 10.463 1.00 23.74 18 LEU H C 1
ATOM 587 O O . LEU B 2 18 ? 12.997 -6.098 10.735 1.00 23.91 18 LEU H O 1
ATOM 596 N N . ARG B 2 19 ? 15.074 -6.823 10.248 1.00 24.58 19 ARG H N 1
ATOM 597 C CA A ARG B 2 19 ? 15.717 -5.516 10.196 0.60 24.83 19 ARG H CA 1
ATOM 598 C CA B ARG B 2 19 ? 15.758 -5.527 10.214 0.40 24.59 19 ARG H CA 1
ATOM 599 C C . ARG B 2 19 ? 16.481 -5.333 8.881 1.00 24.91 19 ARG H C 1
ATOM 600 O O . ARG B 2 19 ? 17.416 -6.077 8.571 1.00 24.89 19 ARG H O 1
ATOM 615 N N . LEU B 2 20 ? 16.055 -4.320 8.117 1.00 24.26 20 LEU H N 1
ATOM 616 C CA . LEU B 2 20 ? 16.688 -3.919 6.874 1.00 23.35 20 LEU H CA 1
ATOM 617 C C . LEU B 2 20 ? 17.724 -2.860 7.183 1.00 23.42 20 LEU H C 1
ATOM 618 O O . LEU B 2 20 ? 17.560 -2.101 8.113 1.00 23.97 20 LEU H O 1
ATOM 623 N N . SER B 2 21 ? 18.766 -2.817 6.367 1.00 23.69 21 SER H N 1
ATOM 624 C CA . SER B 2 21 ? 19.876 -1.883 6.447 1.00 24.67 21 SER H CA 1
ATOM 625 C C . SER B 2 21 ? 20.071 -1.296 5.050 1.00 24.12 21 SER H C 1
ATOM 626 O O . SER B 2 21 ? 19.803 -1.936 4.024 1.00 23.15 21 SER H O 1
ATOM 629 N N . CYS B 2 22 ? 20.515 -0.059 5.005 1.00 24.34 22 CYS H N 1
ATOM 630 C CA . CYS B 2 22 ? 20.666 0.631 3.740 1.00 24.45 22 CYS H CA 1
ATOM 631 C C . CYS B 2 22 ? 21.909 1.427 3.980 1.00 24.52 22 CYS H C 1
ATOM 632 O O . CYS B 2 22 ? 21.903 2.346 4.780 1.00 25.19 22 CYS H O 1
ATOM 635 N N . ALA B 2 23 ? 22.985 1.043 3.316 1.00 24.73 23 ALA H N 1
ATOM 636 C CA . ALA B 2 23 ? 24.285 1.634 3.556 1.00 24.09 23 ALA H CA 1
ATOM 637 C C . ALA B 2 23 ? 24.644 2.628 2.446 1.00 24.63 23 ALA H C 1
ATOM 638 O O . ALA B 2 23 ? 24.651 2.287 1.266 1.00 24.21 23 ALA H O 1
ATOM 640 N N . ALA B 2 24 ? 24.875 3.884 2.843 1.00 24.27 24 ALA H N 1
ATOM 641 C CA . ALA B 2 24 ? 25.031 4.992 1.905 1.00 24.39 24 ALA H CA 1
ATOM 642 C C . ALA B 2 24 ? 26.515 5.208 1.628 1.00 24.53 24 ALA H C 1
ATOM 643 O O . ALA B 2 24 ? 27.323 5.067 2.532 1.00 24.07 24 ALA H O 1
ATOM 645 N N . SER B 2 25 ? 26.862 5.545 0.396 1.00 24.61 25 SER H N 1
ATOM 646 C CA . SER B 2 25 ? 28.236 5.861 0.046 1.00 26.82 25 SER H CA 1
ATOM 647 C C . SER B 2 25 ? 28.261 6.928 -1.050 1.00 27.03 25 SER H C 1
ATOM 648 O O . SER B 2 25 ? 27.319 7.029 -1.836 1.00 28.49 25 SER H O 1
ATOM 651 N N . GLY B 2 26 ? 29.304 7.754 -1.081 1.00 27.26 26 GLY H N 1
ATOM 652 C CA . GLY B 2 26 ? 29.457 8.755 -2.153 1.00 26.23 26 GLY H CA 1
ATOM 653 C C . GLY B 2 26 ? 28.733 10.075 -1.941 1.00 26.22 26 GLY H C 1
ATOM 654 O O . GLY B 2 26 ? 28.654 10.881 -2.860 1.00 25.26 26 GLY H O 1
ATOM 655 N N . PHE B 2 27 ? 28.156 10.279 -0.752 1.00 26.39 27 PHE H N 1
ATOM 656 C CA . PHE B 2 27 ? 27.513 11.566 -0.389 1.00 25.65 27 PHE H CA 1
ATOM 657 C C . PHE B 2 27 ? 27.512 11.833 1.099 1.00 25.35 27 PHE H C 1
ATOM 658 O O . PHE B 2 27 ? 27.779 10.929 1.882 1.00 25.64 27 PHE H O 1
ATOM 666 N N . THR B 2 28 ? 27.245 13.082 1.485 1.00 24.64 28 THR H N 1
ATOM 667 C CA . THR B 2 28 ? 27.168 13.417 2.896 1.00 24.56 28 THR H CA 1
ATOM 668 C C . THR B 2 28 ? 25.794 12.992 3.402 1.00 23.97 28 THR H C 1
ATOM 669 O O . THR B 2 28 ? 24.856 13.775 3.395 1.00 23.97 28 THR H O 1
ATOM 673 N N . PHE B 2 29 ? 25.712 11.732 3.826 1.00 23.16 29 PHE H N 1
ATOM 674 C CA . PHE B 2 29 ? 24.511 11.102 4.397 1.00 23.09 29 PHE H CA 1
ATOM 675 C C . PHE B 2 29 ? 23.692 11.945 5.376 1.00 23.28 29 PHE H C 1
ATOM 676 O O . PHE B 2 29 ? 22.452 11.941 5.341 1.00 23.18 29 PHE H O 1
ATOM 684 N N . SER B 2 30 ? 24.385 12.652 6.268 1.00 25.16 30 SER H N 1
ATOM 685 C CA . SER B 2 30 ? 23.741 13.438 7.344 1.00 25.87 30 SER H CA 1
ATOM 686 C C . SER B 2 30 ? 22.956 14.670 6.870 1.00 25.44 30 SER H C 1
ATOM 687 O O . SER B 2 30 ? 22.076 15.130 7.583 1.00 25.99 30 SER H O 1
ATOM 690 N N . ASN B 2 31 ? 23.235 15.174 5.657 1.00 24.62 31 ASN H N 1
ATOM 691 C CA . ASN B 2 31 ? 22.443 16.243 5.049 1.00 23.71 31 ASN H CA 1
ATOM 692 C C . ASN B 2 31 ? 21.060 15.820 4.540 1.00 22.55 31 ASN H C 1
ATOM 693 O O . ASN B 2 31 ? 20.255 16.657 4.095 1.00 22.73 31 ASN H O 1
ATOM 698 N N . TYR B 2 32 ? 20.775 14.534 4.582 1.00 20.54 32 TYR H N 1
ATOM 699 C CA . TYR B 2 32 ? 19.622 14.034 3.842 1.00 18.81 32 TYR H CA 1
ATOM 700 C C . TYR B 2 32 ? 18.576 13.363 4.697 1.00 17.63 32 TYR H C 1
ATOM 701 O O . TYR B 2 32 ? 18.861 12.572 5.624 1.00 16.97 32 TYR H O 1
ATOM 710 N N . ILE B 2 33 ? 17.347 13.731 4.364 1.00 17.41 33 ILE H N 1
ATOM 711 C CA . ILE B 2 33 ? 16.155 13.096 4.859 1.00 15.79 33 ILE H CA 1
ATOM 712 C C . ILE B 2 33 ? 16.043 11.754 4.070 1.00 15.62 33 ILE H C 1
ATOM 713 O O . ILE B 2 33 ? 16.220 11.698 2.837 1.00 14.86 33 ILE H O 1
ATOM 718 N N . MET B 2 34 ? 15.758 10.668 4.776 1.00 14.88 34 MET H N 1
ATOM 719 C CA . MET B 2 34 ? 15.773 9.335 4.141 1.00 13.93 34 MET H CA 1
ATOM 720 C C . MET B 2 34 ? 14.397 8.703 4.272 1.00 14.42 34 MET H C 1
ATOM 721 O O . MET B 2 34 ? 13.615 9.093 5.147 1.00 15.06 34 MET H O 1
ATOM 726 N N . TRP B 2 35 ? 14.111 7.768 3.365 1.00 14.06 35 TRP H N 1
ATOM 727 C CA . TRP B 2 35 ? 12.795 7.258 3.062 1.00 13.10 35 TRP H CA 1
ATOM 728 C C . TRP B 2 35 ? 12.868 5.722 2.974 1.00 14.08 35 TRP H C 1
ATOM 729 O O . TRP B 2 35 ? 13.867 5.189 2.487 1.00 13.68 35 TRP H O 1
ATOM 740 N N . TRP B 2 36 ? 11.824 5.037 3.451 1.00 12.79 36 TRP H N 1
ATOM 741 C CA . TRP B 2 36 ? 11.532 3.661 3.050 1.00 13.91 36 TRP H CA 1
ATOM 742 C C . TRP B 2 36 ? 10.253 3.669 2.238 1.00 13.79 36 TRP H C 1
ATOM 743 O O . TRP B 2 36 ? 9.280 4.346 2.589 1.00 14.19 36 TRP H O 1
ATOM 754 N N . VAL B 2 37 ? 10.251 2.870 1.183 1.00 15.07 37 VAL H N 1
ATOM 755 C CA . VAL B 2 37 ? 9.162 2.810 0.203 1.00 15.82 37 VAL H CA 1
ATOM 756 C C . VAL B 2 37 ? 9.076 1.335 -0.119 1.00 16.73 37 VAL H C 1
ATOM 757 O O . VAL B 2 37 ? 10.101 0.645 -0.177 1.00 17.06 37 VAL H O 1
ATOM 761 N N . ARG B 2 38 ? 7.863 0.819 -0.243 1.00 16.69 38 ARG H N 1
ATOM 762 C CA . ARG B 2 38 ? 7.738 -0.576 -0.582 1.00 16.40 38 ARG H CA 1
ATOM 763 C C . ARG B 2 38 ? 6.917 -0.824 -1.831 1.00 15.95 38 ARG H C 1
ATOM 764 O O . ARG B 2 38 ? 6.082 -0.003 -2.206 1.00 16.01 38 ARG H O 1
ATOM 772 N N . GLN B 2 39 ? 7.170 -1.970 -2.461 1.00 16.41 39 GLN H N 1
ATOM 773 C CA . GLN B 2 39 ? 6.369 -2.400 -3.617 1.00 16.81 39 GLN H CA 1
ATOM 774 C C . GLN B 2 39 ? 5.890 -3.855 -3.489 1.00 17.75 39 GLN H C 1
ATOM 775 O O . GLN B 2 39 ? 6.667 -4.784 -3.678 1.00 16.71 39 GLN H O 1
ATOM 781 N N . ALA B 2 40 ? 4.608 -4.010 -3.132 1.00 20.80 40 ALA H N 1
ATOM 782 C CA . ALA B 2 40 ? 3.938 -5.300 -2.970 1.00 24.15 40 ALA H CA 1
ATOM 783 C C . ALA B 2 40 ? 3.692 -5.897 -4.341 1.00 26.73 40 ALA H C 1
ATOM 784 O O . ALA B 2 40 ? 3.476 -5.156 -5.300 1.00 27.82 40 ALA H O 1
ATOM 786 N N . PRO B 2 41 ? 3.747 -7.231 -4.461 1.00 29.60 41 PRO H N 1
ATOM 787 C CA . PRO B 2 41 ? 3.577 -7.926 -5.773 1.00 31.39 41 PRO H CA 1
ATOM 788 C C . PRO B 2 41 ? 2.370 -7.418 -6.608 1.00 32.37 41 PRO H C 1
ATOM 789 O O . PRO B 2 41 ? 1.230 -7.422 -6.123 1.00 32.63 41 PRO H O 1
ATOM 793 N N . GLY B 2 42 ? 2.628 -6.964 -7.839 1.00 33.92 42 GLY H N 1
ATOM 794 C CA . GLY B 2 42 ? 1.580 -6.332 -8.682 1.00 34.54 42 GLY H CA 1
ATOM 795 C C . GLY B 2 42 ? 0.838 -5.146 -8.057 1.00 35.02 42 GLY H C 1
ATOM 796 O O . GLY B 2 42 ? -0.396 -4.944 -8.250 1.00 35.54 42 GLY H O 1
ATOM 797 N N . LYS B 2 43 ? 1.578 -4.351 -7.283 1.00 34.21 43 LYS H N 1
ATOM 798 C CA . LYS B 2 43 ? 1.011 -3.123 -6.728 1.00 32.17 43 LYS H CA 1
ATOM 799 C C . LYS B 2 43 ? 1.937 -1.948 -6.997 1.00 29.92 43 LYS H C 1
ATOM 800 O O . LYS B 2 43 ? 3.020 -2.106 -7.584 1.00 29.50 43 LYS H O 1
ATOM 806 N N . GLY B 2 44 ? 1.478 -0.750 -6.661 1.00 27.44 44 GLY H N 1
ATOM 807 C CA . GLY B 2 44 ? 2.302 0.412 -6.868 1.00 23.73 44 GLY H CA 1
ATOM 808 C C . GLY B 2 44 ? 3.277 0.557 -5.721 1.00 20.86 44 GLY H C 1
ATOM 809 O O . GLY B 2 44 ? 3.147 -0.125 -4.702 1.00 18.77 44 GLY H O 1
ATOM 810 N N . LEU B 2 45 ? 4.235 1.453 -5.896 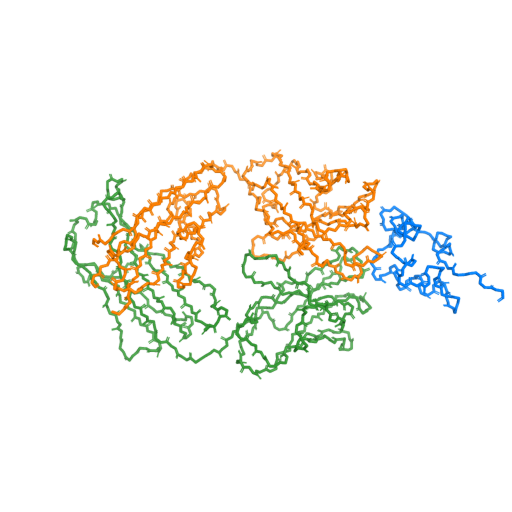1.00 19.21 45 LEU H N 1
ATOM 811 C CA . LEU B 2 45 ? 5.114 1.888 -4.821 1.00 18.81 45 LEU H CA 1
ATOM 812 C C . LEU B 2 45 ? 4.301 2.618 -3.759 1.00 19.07 45 LEU H C 1
ATOM 813 O O . LEU B 2 45 ? 3.319 3.358 -4.079 1.00 17.59 45 LEU H O 1
ATOM 818 N N A GLU B 2 46 ? 4.692 2.415 -2.499 0.30 18.41 46 GLU H N 1
ATOM 819 N N B GLU B 2 46 ? 4.669 2.393 -2.501 0.70 19.16 46 GLU H N 1
ATOM 820 C CA A GLU B 2 46 ? 4.031 3.042 -1.347 0.30 18.19 46 GLU H CA 1
ATOM 821 C CA B GLU B 2 46 ? 4.043 3.125 -1.405 0.70 19.55 46 GLU H CA 1
ATOM 822 C C A GLU B 2 46 ? 5.044 3.462 -0.275 0.30 17.89 46 GLU H C 1
ATOM 823 C C B GLU B 2 46 ? 5.048 3.482 -0.307 0.70 18.90 46 GLU H C 1
ATOM 824 O O A GLU B 2 46 ? 5.847 2.640 0.159 0.30 18.41 46 GLU H O 1
ATOM 825 O O B GLU B 2 46 ? 5.860 2.653 0.082 0.70 20.05 46 GLU H O 1
ATOM 836 N N . TRP B 2 47 ? 5.024 4.738 0.116 1.00 17.07 47 TRP H N 1
ATOM 837 C CA . TRP B 2 47 ? 5.756 5.224 1.280 1.00 16.69 47 TRP H CA 1
ATOM 838 C C . TRP B 2 47 ? 5.595 4.269 2.492 1.00 15.74 47 TRP H C 1
ATOM 839 O O . TRP B 2 47 ? 4.490 3.814 2.758 1.00 15.60 47 TRP H O 1
ATOM 850 N N . VAL B 2 48 ? 6.683 3.958 3.196 1.00 15.20 48 VAL H N 1
ATOM 851 C CA . VAL B 2 48 ? 6.603 3.191 4.462 1.00 16.44 48 VAL H CA 1
ATOM 852 C C . VAL B 2 48 ? 6.934 4.150 5.638 1.00 17.35 48 VAL H C 1
ATOM 853 O O . VAL B 2 48 ? 6.187 4.295 6.615 1.00 16.44 48 VAL H O 1
ATOM 857 N N . SER B 2 49 ? 8.044 4.853 5.485 1.00 18.13 49 SER H N 1
ATOM 858 C CA . SER B 2 49 ? 8.615 5.584 6.574 1.00 19.13 49 SER H CA 1
ATOM 859 C C . SER B 2 49 ? 9.563 6.661 6.100 1.00 18.03 49 SER H C 1
ATOM 860 O O . SER B 2 49 ? 10.154 6.554 5.021 1.00 18.79 49 SER H O 1
ATOM 863 N N . VAL B 2 50 ? 9.703 7.701 6.917 1.00 18.30 50 VAL H N 1
ATOM 864 C CA . VAL B 2 50 ? 10.637 8.815 6.657 1.00 16.67 50 VAL H CA 1
ATOM 865 C C . VAL B 2 50 ? 11.304 9.294 7.964 1.00 16.71 50 VAL H C 1
ATOM 866 O O . VAL B 2 50 ? 10.695 9.296 9.017 1.00 17.03 50 VAL H O 1
ATOM 870 N N . ILE B 2 51 ? 12.579 9.646 7.890 1.00 16.46 51 ILE H N 1
ATOM 871 C CA . ILE B 2 51 ? 13.301 10.083 9.057 1.00 15.95 51 ILE H CA 1
ATOM 872 C C . ILE B 2 51 ? 14.041 11.365 8.738 1.00 16.20 51 ILE H C 1
ATOM 873 O O . ILE B 2 51 ? 14.537 11.519 7.628 1.00 13.84 51 ILE H O 1
ATOM 878 N N . SER B 2 52 ? 14.166 12.268 9.721 1.00 15.35 52 SER H N 1
ATOM 879 C CA . SER B 2 52 ? 14.871 13.505 9.433 1.00 15.31 52 SER H CA 1
ATOM 880 C C . SER B 2 52 ? 16.357 13.228 9.315 1.00 17.49 52 SER H C 1
ATOM 881 O O . SER B 2 52 ? 16.803 12.094 9.566 1.00 18.11 52 SER H O 1
ATOM 884 N N . SER B 2 53 ? 17.127 14.248 8.937 1.00 17.58 53 SER H N 1
ATOM 885 C CA . SER B 2 53 ? 18.507 14.052 8.673 1.00 18.85 53 SER H CA 1
ATOM 886 C C . SER B 2 53 ? 19.366 13.719 9.889 1.00 19.96 53 SER H C 1
ATOM 887 O O . SER B 2 53 ? 20.264 12.894 9.762 1.00 20.68 53 SER H O 1
ATOM 890 N N . SER B 2 54 ? 19.139 14.371 11.034 1.00 19.69 54 SER H N 1
ATOM 891 C CA . SER B 2 54 ? 19.756 13.959 12.305 1.00 20.01 54 SER H CA 1
ATOM 892 C C . SER B 2 54 ? 19.275 12.591 12.807 1.00 20.60 54 SER H C 1
ATOM 893 O O . SER B 2 54 ? 20.054 11.778 13.391 1.00 21.26 54 SER H O 1
ATOM 896 N N . GLY B 2 55 ? 18.001 12.318 12.569 1.00 20.80 55 GLY H N 1
ATOM 897 C CA . GLY B 2 55 ? 17.424 11.063 12.983 1.00 19.66 55 GLY H CA 1
ATOM 898 C C . GLY B 2 55 ? 16.431 11.272 14.093 1.00 20.00 55 GLY H C 1
ATOM 899 O O . GLY B 2 55 ? 15.660 10.366 14.397 1.00 20.48 55 GLY H O 1
ATOM 900 N N . GLY B 2 56 ? 16.428 12.458 14.716 1.00 19.30 56 GLY H N 1
ATOM 901 C CA . GLY B 2 56 ? 15.590 12.656 15.891 1.00 17.89 56 GLY H CA 1
ATOM 902 C C . GLY B 2 56 ? 14.078 12.760 15.693 1.00 17.54 56 GLY H C 1
ATOM 903 O O . GLY B 2 56 ? 13.366 12.905 16.666 1.00 15.98 56 GLY H O 1
ATOM 904 N N . MET B 2 57 ? 13.582 12.758 14.451 1.00 16.80 57 MET H N 1
ATOM 905 C CA . MET B 2 57 ? 12.117 12.804 14.186 1.00 16.19 57 MET H CA 1
ATOM 906 C C . MET B 2 57 ? 11.816 11.842 13.028 1.00 16.43 57 MET H C 1
ATOM 907 O O . MET B 2 57 ? 12.659 11.702 12.132 1.00 14.40 57 MET H O 1
ATOM 912 N N . THR B 2 58 ? 10.607 11.250 13.018 1.00 16.32 58 THR H N 1
ATOM 913 C CA . THR B 2 58 ? 10.237 10.132 12.125 1.00 16.20 58 THR H CA 1
ATOM 914 C C . THR B 2 58 ? 8.756 10.189 11.848 1.00 17.29 58 THR H C 1
ATOM 915 O O . THR B 2 58 ? 7.962 10.808 12.578 1.00 15.02 58 THR H O 1
ATOM 919 N N . ARG B 2 59 ? 8.364 9.518 10.783 1.00 18.02 59 ARG H N 1
ATOM 920 C CA . ARG B 2 59 ? 6.960 9.528 10.417 1.00 18.97 59 ARG H CA 1
ATOM 921 C C . ARG B 2 59 ? 6.734 8.202 9.667 1.00 17.47 59 ARG H C 1
ATOM 922 O O . ARG B 2 59 ? 7.642 7.745 9.002 1.00 16.01 59 ARG H O 1
ATOM 930 N N . TYR B 2 60 ? 5.534 7.629 9.809 1.00 17.30 60 TYR H N 1
ATOM 931 C CA . TYR B 2 60 ? 5.149 6.300 9.334 1.00 17.72 60 TYR H CA 1
ATOM 932 C C . TYR B 2 60 ? 3.796 6.339 8.664 1.00 18.62 60 TYR H C 1
ATOM 933 O O . TYR B 2 60 ? 2.900 7.058 9.101 1.00 19.04 60 TYR H O 1
ATOM 942 N N . ALA B 2 61 ? 3.671 5.586 7.573 1.00 20.22 61 ALA H N 1
ATOM 943 C CA . ALA B 2 61 ? 2.383 5.227 6.987 1.00 21.00 61 ALA H CA 1
ATOM 944 C C . ALA B 2 61 ? 1.544 4.508 8.040 1.00 22.52 61 ALA H C 1
ATOM 945 O O . ALA B 2 61 ? 2.102 3.727 8.857 1.00 22.27 61 ALA H O 1
ATOM 947 N N . ASP B 2 62 ? 0.230 4.768 8.020 1.00 24.07 62 ASP H N 1
ATOM 948 C CA . ASP B 2 62 ? -0.730 4.217 8.995 1.00 26.30 62 ASP H CA 1
ATOM 949 C C . ASP B 2 62 ? -0.628 2.722 9.074 1.00 25.92 62 ASP H C 1
ATOM 950 O O . ASP B 2 62 ? -0.613 2.165 10.143 1.00 27.21 62 ASP H O 1
ATOM 955 N N . SER B 2 63 ? -0.531 2.078 7.920 1.00 25.88 63 SER H N 1
ATOM 956 C CA . SER B 2 63 ? -0.477 0.636 7.848 1.00 26.13 63 SER H CA 1
ATOM 957 C C . SER B 2 63 ? 0.648 0.018 8.672 1.00 25.58 63 SER H C 1
ATOM 958 O O . SER B 2 63 ? 0.572 -1.168 8.984 1.00 26.55 63 SER H O 1
ATOM 961 N N . VAL B 2 64 ? 1.670 0.791 9.027 1.00 25.05 64 VAL H N 1
ATOM 962 C CA . VAL B 2 64 ? 2.842 0.220 9.725 1.00 25.10 64 VAL H CA 1
ATOM 963 C C . VAL B 2 64 ? 3.137 0.788 11.122 1.00 25.59 64 VAL H C 1
ATOM 964 O O . VAL B 2 64 ? 4.079 0.362 11.786 1.00 24.78 64 VAL H O 1
ATOM 968 N N . LYS B 2 65 ? 2.323 1.745 11.550 1.00 26.76 65 LYS H N 1
ATOM 969 C CA . LYS B 2 65 ? 2.568 2.468 12.783 1.00 28.45 65 LYS H CA 1
ATOM 970 C C . LYS B 2 65 ? 2.432 1.534 13.970 1.00 28.48 65 LYS H C 1
ATOM 971 O O . LYS B 2 65 ? 1.464 0.769 14.062 1.00 29.80 65 LYS H O 1
ATOM 977 N N . GLY B 2 66 ? 3.401 1.618 14.870 1.00 28.12 66 GLY H N 1
ATOM 978 C CA . GLY B 2 66 ? 3.416 0.824 16.086 1.00 27.42 66 GLY H CA 1
ATOM 979 C C . GLY B 2 66 ? 4.186 -0.448 15.842 1.00 27.22 66 GLY H C 1
ATOM 980 O O . GLY B 2 66 ? 4.549 -1.138 16.793 1.00 28.55 66 GLY H O 1
ATOM 981 N N . ARG B 2 67 ? 4.456 -0.761 14.570 1.00 25.80 67 ARG H N 1
ATOM 982 C CA . ARG B 2 67 ? 5.094 -2.000 14.227 1.00 24.00 67 ARG H CA 1
ATOM 983 C C . ARG B 2 67 ? 6.498 -1.859 13.637 1.00 23.65 67 ARG H C 1
ATOM 984 O O . ARG B 2 67 ? 7.340 -2.719 13.820 1.00 24.17 67 ARG H O 1
ATOM 992 N N . PHE B 2 68 ? 6.735 -0.812 12.861 1.00 22.25 68 PHE H N 1
ATOM 993 C CA . PHE B 2 68 ? 8.048 -0.605 12.259 1.00 21.44 68 PHE H CA 1
ATOM 994 C C . PHE B 2 68 ? 8.715 0.578 12.926 1.00 20.92 68 PHE H C 1
ATOM 995 O O . PHE B 2 68 ? 8.034 1.488 13.374 1.00 20.54 68 PHE H O 1
ATOM 1003 N N . THR B 2 69 ? 10.048 0.563 12.943 1.00 20.29 69 THR H N 1
ATOM 1004 C CA . THR B 2 69 ? 10.824 1.654 13.410 1.00 19.90 69 THR H CA 1
ATOM 1005 C C . THR B 2 69 ? 11.960 1.890 12.469 1.00 19.06 69 THR H C 1
ATOM 1006 O O . THR B 2 69 ? 12.800 1.016 12.282 1.00 19.83 69 THR H O 1
ATOM 1010 N N . ILE B 2 70 ? 12.005 3.113 11.936 1.00 18.25 70 ILE H N 1
ATOM 1011 C CA . ILE B 2 70 ? 13.106 3.647 11.134 1.00 16.55 70 ILE H CA 1
ATOM 1012 C C . ILE B 2 70 ? 14.133 4.353 12.036 1.00 16.95 70 ILE H C 1
ATOM 1013 O O . ILE B 2 70 ? 13.793 4.916 13.111 1.00 16.55 70 ILE H O 1
ATOM 1018 N N . SER B 2 71 ? 15.397 4.279 11.647 1.00 16.11 71 SER H N 1
ATOM 1019 C CA . SER B 2 71 ? 16.439 4.929 12.410 1.00 16.38 71 SER H CA 1
ATOM 1020 C C . SER B 2 71 ? 17.600 5.012 11.484 1.00 17.87 71 SER H C 1
ATOM 1021 O O . SER B 2 71 ? 17.568 4.441 10.376 1.00 16.92 71 SER H O 1
ATOM 1024 N N . ARG B 2 72 ? 18.614 5.755 11.919 1.00 18.51 72 ARG H N 1
ATOM 1025 C CA . ARG B 2 72 ? 19.809 5.898 11.145 1.00 18.76 72 ARG H CA 1
ATOM 1026 C C . ARG B 2 72 ? 20.974 6.093 12.107 1.00 20.15 72 ARG H C 1
ATOM 1027 O O . ARG B 2 72 ? 20.784 6.460 13.252 1.00 19.79 72 ARG H O 1
ATOM 1035 N N . ASP B 2 73 ? 22.165 5.762 11.634 1.00 22.20 73 ASP H N 1
ATOM 1036 C CA . ASP B 2 73 ? 23.375 5.941 12.371 1.00 23.59 73 ASP H CA 1
ATOM 1037 C C . ASP B 2 73 ? 24.245 6.767 11.447 1.00 24.46 73 ASP H C 1
ATOM 1038 O O . ASP B 2 73 ? 24.757 6.264 10.453 1.00 24.94 73 ASP H O 1
ATOM 1043 N N . ASN B 2 74 ? 24.382 8.054 11.730 1.00 24.71 74 ASN H N 1
ATOM 1044 C CA . ASN B 2 74 ? 25.082 8.883 10.774 1.00 26.61 74 ASN H CA 1
ATOM 1045 C C . ASN B 2 74 ? 26.586 8.573 10.755 1.00 27.92 74 ASN H C 1
ATOM 1046 O O . ASN B 2 74 ? 27.288 8.798 9.737 1.00 28.87 74 ASN H O 1
ATOM 1051 N N . SER B 2 75 ? 27.053 7.992 11.859 1.00 29.34 75 SER H N 1
ATOM 1052 C CA . SER B 2 75 ? 28.478 7.726 12.044 1.00 29.96 75 SER H CA 1
ATOM 1053 C C . SER B 2 75 ? 28.938 6.615 11.110 1.00 30.34 75 SER H C 1
ATOM 1054 O O . SER B 2 75 ? 30.062 6.660 10.613 1.00 30.59 75 SER H O 1
ATOM 1057 N N . LYS B 2 76 ? 28.036 5.671 10.835 1.00 30.54 76 LYS H N 1
ATOM 1058 C CA . LYS B 2 76 ? 28.288 4.539 9.940 1.00 31.07 76 LYS H CA 1
ATOM 1059 C C . LYS B 2 76 ? 27.665 4.725 8.563 1.00 30.86 76 LYS H C 1
ATOM 1060 O O . LYS B 2 76 ? 27.747 3.827 7.719 1.00 31.64 76 LYS H O 1
ATOM 1066 N N . ASN B 2 77 ? 27.011 5.863 8.341 1.00 30.06 77 ASN H N 1
ATOM 1067 C CA . ASN B 2 77 ? 26.423 6.175 7.032 1.00 28.87 77 ASN H CA 1
ATOM 1068 C C . ASN B 2 77 ? 25.324 5.178 6.617 1.00 27.19 77 ASN H C 1
ATOM 1069 O O . ASN B 2 77 ? 25.271 4.796 5.452 1.00 26.48 77 ASN H O 1
ATOM 1074 N N . THR B 2 78 ? 24.472 4.787 7.572 1.00 24.48 78 THR H N 1
ATOM 1075 C CA . THR B 2 78 ? 23.495 3.695 7.416 1.00 22.98 78 THR H CA 1
ATOM 1076 C C . THR B 2 78 ? 22.091 4.041 7.902 1.00 21.71 78 THR H C 1
ATOM 1077 O O . THR B 2 78 ? 21.906 4.696 8.902 1.00 21.76 78 THR H O 1
ATOM 1081 N N . LEU B 2 79 ? 21.106 3.533 7.183 1.00 21.23 79 LEU H N 1
ATOM 1082 C CA . LEU B 2 79 ? 19.681 3.686 7.505 1.00 20.01 79 LEU H CA 1
ATOM 1083 C C . LEU B 2 79 ? 19.043 2.316 7.847 1.00 19.30 79 LEU H C 1
ATOM 1084 O O . LEU B 2 79 ? 19.369 1.310 7.212 1.00 19.85 79 LEU H O 1
ATOM 1089 N N . TYR B 2 80 ? 18.137 2.269 8.824 1.00 18.53 80 TYR H N 1
ATOM 1090 C CA . TYR B 2 80 ? 17.568 1.001 9.253 1.00 18.22 80 TYR H CA 1
ATOM 1091 C C . TYR B 2 80 ? 16.077 1.057 9.181 1.00 17.56 80 TYR H C 1
ATOM 1092 O O . TYR B 2 80 ? 15.528 2.115 9.309 1.00 15.99 80 TYR H O 1
ATOM 1101 N N . LEU B 2 81 ? 15.437 -0.091 8.961 1.00 17.23 81 LEU H N 1
ATOM 1102 C CA . LEU B 2 81 ? 13.986 -0.252 9.193 1.00 17.79 81 LEU H CA 1
ATOM 1103 C C . LEU B 2 81 ? 13.789 -1.496 10.029 1.00 19.30 81 LEU H C 1
ATOM 1104 O O . LEU B 2 81 ? 14.110 -2.566 9.590 1.00 19.31 81 LEU H O 1
ATOM 1109 N N . GLN B 2 82 ? 13.276 -1.341 11.234 1.00 21.40 82 GLN H N 1
ATOM 1110 C CA . GLN B 2 82 ? 12.981 -2.467 12.096 1.00 23.01 82 GLN H CA 1
ATOM 1111 C C . GLN B 2 82 ? 11.508 -2.804 11.947 1.00 22.82 82 GLN H C 1
ATOM 1112 O O . GLN B 2 82 ? 10.628 -2.007 12.222 1.00 22.45 82 GLN H O 1
ATOM 1118 N N . MET B 2 83 ? 11.269 -3.993 11.432 1.00 23.20 83 MET H N 1
ATOM 1119 C CA . MET B 2 83 ? 9.958 -4.463 11.129 1.00 24.61 83 MET H CA 1
ATOM 1120 C C . MET B 2 83 ? 9.532 -5.529 12.166 1.00 25.28 83 MET H C 1
ATOM 1121 O O . MET B 2 83 ? 10.112 -6.589 12.201 1.00 26.07 83 MET H O 1
ATOM 1126 N N . ASN B 2 84 ? 8.538 -5.249 12.999 1.00 25.79 84 ASN H N 1
ATOM 1127 C CA . ASN B 2 84 ? 8.037 -6.233 13.956 1.00 26.97 84 ASN H CA 1
ATOM 1128 C C . ASN B 2 84 ? 6.562 -6.507 13.693 1.00 27.44 84 ASN H C 1
ATOM 1129 O O . ASN B 2 84 ? 5.927 -5.770 12.903 1.00 28.22 84 ASN H O 1
ATOM 1134 N N . SER B 2 85 ? 6.024 -7.524 14.381 1.00 26.77 85 SER H N 1
ATOM 1135 C CA . SER B 2 85 ? 4.672 -8.045 14.163 1.00 26.52 85 SER H CA 1
ATOM 1136 C C . SER B 2 85 ? 4.329 -8.131 12.656 1.00 26.43 85 SER H C 1
ATOM 1137 O O . SER B 2 85 ? 3.245 -7.721 12.215 1.00 25.37 85 SER H O 1
ATOM 1140 N N . LEU B 2 86 ? 5.262 -8.691 11.886 1.00 26.75 86 LEU H N 1
ATOM 1141 C CA . LEU B 2 86 ? 5.146 -8.776 10.414 1.00 27.41 86 LEU H CA 1
ATOM 1142 C C . LEU B 2 86 ? 3.910 -9.564 10.023 1.00 28.30 86 LEU H C 1
ATOM 1143 O O . LEU B 2 86 ? 3.652 -10.623 10.595 1.00 28.77 86 LEU H O 1
ATOM 1148 N N . ARG B 2 87 ? 3.133 -8.999 9.093 1.00 28.67 87 ARG H N 1
ATOM 1149 C CA . ARG B 2 87 ? 1.886 -9.565 8.571 1.00 29.82 87 ARG H CA 1
ATOM 1150 C C . ARG B 2 87 ? 2.138 -9.960 7.104 1.00 29.91 87 ARG H C 1
ATOM 1151 O O . ARG B 2 87 ? 3.063 -9.452 6.472 1.00 30.14 87 ARG H O 1
ATOM 1159 N N . ALA B 2 88 ? 1.335 -10.869 6.565 1.00 29.93 88 ALA H N 1
ATOM 1160 C CA . ALA B 2 88 ? 1.490 -11.322 5.178 1.00 30.12 88 ALA H CA 1
ATOM 1161 C C . ALA B 2 88 ? 1.444 -10.151 4.200 1.00 29.97 88 ALA H C 1
ATOM 1162 O O . ALA B 2 88 ? 2.217 -10.133 3.243 1.00 29.94 88 ALA H O 1
ATOM 1164 N N . GLU B 2 89 ? 0.568 -9.171 4.464 1.00 29.28 89 GLU H N 1
ATOM 1165 C CA . GLU B 2 89 ? 0.427 -7.975 3.598 1.00 29.04 89 GLU H CA 1
ATOM 1166 C C . GLU B 2 89 ? 1.642 -7.059 3.569 1.00 27.11 89 GLU H C 1
ATOM 1167 O O . GLU B 2 89 ? 1.609 -6.068 2.879 1.00 27.58 89 GLU H O 1
ATOM 1173 N N . ASP B 2 90 ? 2.674 -7.362 4.348 1.00 25.36 90 ASP H N 1
ATOM 1174 C CA . ASP B 2 90 ? 3.922 -6.592 4.392 1.00 23.48 90 ASP H CA 1
ATOM 1175 C C . ASP B 2 90 ? 4.914 -7.154 3.405 1.00 22.00 90 ASP H C 1
ATOM 1176 O O . ASP B 2 90 ? 5.983 -6.577 3.184 1.00 20.20 90 ASP H O 1
ATOM 1181 N N . THR B 2 91 ? 4.582 -8.329 2.854 1.00 21.58 91 THR H N 1
ATOM 1182 C CA . THR B 2 91 ? 5.385 -8.967 1.799 1.00 20.82 91 THR H CA 1
ATOM 1183 C C . THR B 2 91 ? 5.519 -7.987 0.640 1.00 18.85 91 THR H C 1
ATOM 1184 O O . THR B 2 91 ? 4.522 -7.542 0.112 1.00 17.99 91 THR H O 1
ATOM 1188 N N . ALA B 2 92 ? 6.753 -7.669 0.261 1.00 17.34 92 ALA H N 1
ATOM 1189 C CA . ALA B 2 92 ? 6.985 -6.687 -0.775 1.00 16.70 92 ALA H CA 1
ATOM 1190 C C . ALA B 2 92 ? 8.497 -6.560 -0.963 1.00 15.85 92 ALA H C 1
ATOM 1191 O O . ALA B 2 92 ? 9.262 -7.131 -0.190 1.00 14.75 92 ALA H O 1
ATOM 1193 N N . VAL B 2 93 ? 8.899 -5.864 -2.022 1.00 15.26 93 VAL H N 1
ATOM 1194 C CA . VAL B 2 93 ? 10.256 -5.336 -2.187 1.00 15.49 93 VAL H CA 1
ATOM 1195 C C . VAL B 2 93 ? 10.301 -3.978 -1.435 1.00 15.91 93 VAL H C 1
ATOM 1196 O O . VAL B 2 93 ? 9.407 -3.122 -1.613 1.00 16.72 93 VAL H O 1
ATOM 1200 N N . TYR B 2 94 ? 11.327 -3.809 -0.610 1.00 16.16 94 TYR H N 1
ATOM 1201 C CA . TYR B 2 94 ? 11.519 -2.624 0.236 1.00 15.83 94 TYR H CA 1
ATOM 1202 C C . TYR B 2 94 ? 12.675 -1.870 -0.310 1.00 15.70 94 TYR H C 1
ATOM 1203 O O . TYR B 2 94 ? 13.744 -2.467 -0.469 1.00 16.27 94 TYR H O 1
ATOM 1212 N N . TYR B 2 95 ? 12.435 -0.598 -0.662 1.00 15.49 95 TYR H N 1
ATOM 1213 C CA . TYR B 2 95 ? 13.473 0.338 -1.132 1.00 15.20 95 TYR H CA 1
ATOM 1214 C C . TYR B 2 95 ? 13.754 1.384 -0.075 1.00 15.92 95 TYR H C 1
ATOM 1215 O O . TYR B 2 95 ? 12.816 1.892 0.561 1.00 16.05 95 TYR H O 1
ATOM 1224 N N . CYS B 2 96 ? 15.032 1.720 0.095 1.00 16.21 96 CYS H N 1
ATOM 1225 C CA . CYS B 2 96 ? 15.385 3.004 0.685 1.00 17.20 96 CYS H CA 1
ATOM 1226 C C . CYS B 2 96 ? 15.615 4.030 -0.429 1.00 16.33 96 CYS H C 1
ATOM 1227 O O . CYS B 2 96 ? 15.975 3.666 -1.542 1.00 16.04 96 CYS H O 1
ATOM 1230 N N . ALA B 2 97 ? 15.412 5.309 -0.118 1.00 15.43 97 ALA H N 1
ATOM 1231 C CA . ALA B 2 97 ? 15.517 6.363 -1.101 1.00 16.13 97 ALA H CA 1
ATOM 1232 C C . ALA B 2 97 ? 15.896 7.672 -0.409 1.00 16.61 97 ALA H C 1
ATOM 1233 O O . ALA B 2 97 ? 15.547 7.905 0.751 1.00 16.45 97 ALA H O 1
ATOM 1235 N N . ARG B 2 98 ? 16.663 8.500 -1.112 1.00 17.53 98 ARG H N 1
ATOM 1236 C CA . ARG B 2 98 ? 17.165 9.768 -0.586 1.00 17.46 98 ARG H CA 1
ATOM 1237 C C . ARG B 2 98 ? 16.234 10.903 -1.032 1.00 18.23 98 ARG H C 1
ATOM 1238 O O . ARG B 2 98 ? 15.564 10.800 -2.061 1.00 16.12 98 ARG H O 1
ATOM 1246 N N . ASP B 2 99 ? 16.137 11.948 -0.203 1.00 19.02 99 ASP H N 1
ATOM 1247 C CA . ASP B 2 99 ? 15.300 13.069 -0.533 1.00 18.22 99 ASP H CA 1
ATOM 1248 C C . ASP B 2 99 ? 16.057 13.911 -1.528 1.00 17.87 99 ASP H C 1
ATOM 1249 O O . ASP B 2 99 ? 17.227 14.258 -1.333 1.00 18.27 99 ASP H O 1
ATOM 1254 N N . ASN B 2 100 ? 15.351 14.211 -2.602 1.00 17.69 100 ASN H N 1
ATOM 1255 C CA . ASN B 2 100 ? 15.790 15.078 -3.650 1.00 18.00 100 ASN H CA 1
ATOM 1256 C C . ASN B 2 100 ? 15.610 16.584 -3.351 1.00 19.50 100 ASN H C 1
ATOM 1257 O O . ASN B 2 100 ? 16.073 17.423 -4.110 1.00 22.60 100 ASN H O 1
ATOM 1262 N N . GLY B 2 101 ? 14.889 16.950 -2.304 1.00 20.53 101 GLY H N 1
ATOM 1263 C CA . GLY B 2 101 ? 14.577 18.360 -2.097 1.00 19.91 101 GLY H CA 1
ATOM 1264 C C . GLY B 2 101 ? 14.854 18.876 -0.716 1.00 19.73 101 GLY H C 1
ATOM 1265 O O . GLY B 2 101 ? 15.647 18.305 -0.006 1.00 19.28 101 GLY H O 1
ATOM 1266 N N . ASP B 2 102 ? 14.154 19.948 -0.330 1.00 18.97 102 ASP H N 1
ATOM 1267 C CA . ASP B 2 102 ? 14.481 20.677 0.893 1.00 17.51 102 ASP H CA 1
ATOM 1268 C C . ASP B 2 102 ? 13.324 20.809 1.895 1.00 16.27 102 ASP H C 1
ATOM 1269 O O . ASP B 2 102 ? 13.536 21.325 2.957 1.00 16.71 102 ASP H O 1
ATOM 1274 N N . TYR B 2 103 ? 12.120 20.363 1.540 1.00 15.71 103 TYR H N 1
ATOM 1275 C CA . TYR B 2 103 ? 10.872 20.599 2.286 1.00 14.83 103 TYR H CA 1
ATOM 1276 C C . TYR B 2 103 ? 10.170 19.260 2.580 1.00 15.72 103 TYR H C 1
ATOM 1277 O O . TYR B 2 103 ? 8.980 19.246 2.929 1.00 16.67 103 TYR H O 1
ATOM 1286 N N . VAL B 2 104 ? 10.943 18.164 2.490 1.00 15.09 104 VAL H N 1
ATOM 1287 C CA . VAL B 2 104 ? 10.544 16.764 2.829 1.00 14.02 104 VAL H CA 1
ATOM 1288 C C . VAL B 2 104 ? 9.619 16.222 1.752 1.00 15.06 104 VAL H C 1
ATOM 1289 O O . VAL B 2 104 ? 8.380 16.173 1.885 1.00 14.86 104 VAL H O 1
ATOM 1293 N N . GLY B 2 105 ? 10.236 15.832 0.655 1.00 15.32 105 GLY H N 1
ATOM 1294 C CA . GLY B 2 105 ? 9.541 15.017 -0.307 1.00 15.53 105 GLY H CA 1
ATOM 1295 C C . GLY B 2 105 ? 8.950 15.802 -1.426 1.00 16.06 105 GLY H C 1
ATOM 1296 O O . GLY B 2 105 ? 8.192 15.206 -2.227 1.00 18.97 105 GLY H O 1
ATOM 1297 N N . GLU B 2 106 ? 9.277 17.107 -1.509 1.00 14.60 106 GLU H N 1
ATOM 1298 C CA . GLU B 2 106 ? 8.629 18.022 -2.477 1.00 13.99 106 GLU H CA 1
ATOM 1299 C C . GLU B 2 106 ? 9.146 17.889 -3.914 1.00 14.38 106 GLU H C 1
ATOM 1300 O O . GLU B 2 106 ? 8.487 18.326 -4.837 1.00 13.90 106 GLU H O 1
ATOM 1306 N N . LYS B 2 107 ? 10.321 17.276 -4.084 1.00 15.29 107 LYS H N 1
ATOM 1307 C CA . LYS B 2 107 ? 10.894 17.033 -5.401 1.00 15.21 107 LYS H CA 1
ATOM 1308 C C . LYS B 2 107 ? 11.182 15.566 -5.652 1.00 15.41 107 LYS H C 1
ATOM 1309 O O . LYS B 2 107 ? 12.108 15.242 -6.409 1.00 17.50 107 LYS H O 1
ATOM 1315 N N . GLY B 2 108 ? 10.447 14.674 -5.014 1.00 16.22 108 GLY H N 1
ATOM 1316 C CA . GLY B 2 108 ? 10.656 13.235 -5.221 1.00 14.88 108 GLY H CA 1
ATOM 1317 C C . GLY B 2 108 ? 11.870 12.701 -4.502 1.00 14.36 108 GLY H C 1
ATOM 1318 O O . GLY B 2 108 ? 12.443 13.376 -3.662 1.00 13.10 108 GLY H O 1
ATOM 1319 N N . PHE B 2 109 ? 12.234 11.460 -4.832 1.00 13.56 109 PHE H N 1
ATOM 1320 C CA . PHE B 2 109 ? 13.331 10.777 -4.213 1.00 14.57 109 PHE H CA 1
ATOM 1321 C C . PHE B 2 109 ? 14.292 10.436 -5.343 1.00 15.09 109 PHE H C 1
ATOM 1322 O O . PHE B 2 109 ? 13.913 9.748 -6.285 1.00 13.82 109 PHE H O 1
ATOM 1330 N N . ASP B 2 110 ? 15.519 10.977 -5.294 1.00 16.08 110 ASP H N 1
ATOM 1331 C CA . ASP B 2 110 ? 16.425 10.897 -6.455 1.00 17.06 110 ASP H CA 1
ATOM 1332 C C . ASP B 2 110 ? 17.244 9.615 -6.461 1.00 18.10 110 ASP H C 1
ATOM 1333 O O . ASP B 2 110 ? 17.426 8.977 -7.514 1.00 19.24 110 ASP H O 1
ATOM 1338 N N . ILE B 2 111 ? 17.759 9.246 -5.302 1.00 18.77 111 ILE H N 1
ATOM 1339 C CA . ILE B 2 111 ? 18.671 8.101 -5.217 1.00 20.46 111 ILE H CA 1
ATOM 1340 C C . ILE B 2 111 ? 17.992 7.003 -4.448 1.00 19.62 111 ILE H C 1
ATOM 1341 O O . ILE B 2 111 ? 17.472 7.266 -3.407 1.00 19.63 111 ILE H O 1
ATOM 1346 N N . TRP B 2 112 ? 17.971 5.792 -5.023 1.00 20.17 112 TRP H N 1
ATOM 1347 C CA . TRP B 2 112 ? 17.264 4.613 -4.509 1.00 18.51 112 TRP H CA 1
ATOM 1348 C C . TRP B 2 112 ? 18.207 3.445 -4.229 1.00 18.88 112 TRP H C 1
ATOM 1349 O O . TRP B 2 112 ? 19.137 3.201 -5.008 1.00 18.33 112 TRP H O 1
ATOM 1360 N N . GLY B 2 113 ? 17.984 2.730 -3.119 1.00 18.01 113 GLY H N 1
ATOM 1361 C CA . GLY B 2 113 ? 18.550 1.371 -2.972 1.00 19.27 113 GLY H CA 1
ATOM 1362 C C . GLY B 2 113 ? 18.155 0.413 -4.100 1.00 19.34 113 GLY H C 1
ATOM 1363 O O . GLY B 2 113 ? 17.247 0.709 -4.874 1.00 20.51 113 GLY H O 1
ATOM 1364 N N . GLN B 2 114 ? 18.817 -0.736 -4.209 1.00 20.24 114 GLN H N 1
ATOM 1365 C CA . GLN B 2 114 ? 18.455 -1.719 -5.254 1.00 20.86 114 GLN H CA 1
ATOM 1366 C C . GLN B 2 114 ? 17.168 -2.532 -4.921 1.00 20.69 114 GLN H C 1
ATOM 1367 O O . GLN B 2 114 ? 16.634 -3.235 -5.774 1.00 20.99 114 GLN H O 1
ATOM 1373 N N . GLY B 2 115 ? 16.633 -2.366 -3.715 1.00 20.71 115 GLY H N 1
ATOM 1374 C CA . GLY B 2 115 ? 15.466 -3.141 -3.295 1.00 20.92 115 GLY H CA 1
ATOM 1375 C C . GLY B 2 115 ? 15.879 -4.411 -2.563 1.00 21.94 115 GLY H C 1
ATOM 1376 O O . GLY B 2 115 ? 16.860 -5.032 -2.914 1.00 21.42 115 GLY H O 1
ATOM 1377 N N . THR B 2 116 ? 15.137 -4.775 -1.527 1.00 22.29 116 THR H N 1
ATOM 1378 C CA . THR B 2 116 ? 15.344 -6.026 -0.829 1.00 22.53 116 THR H CA 1
ATOM 1379 C C . THR B 2 116 ? 13.965 -6.629 -0.605 1.00 23.01 116 THR H C 1
ATOM 1380 O O . THR B 2 116 ? 13.014 -5.931 -0.171 1.00 23.56 116 THR H O 1
ATOM 1384 N N . MET B 2 117 ? 13.827 -7.902 -0.951 1.00 22.55 117 MET H N 1
ATOM 1385 C CA A MET B 2 117 ? 12.562 -8.599 -0.816 0.70 24.25 117 MET H CA 1
ATOM 1386 C CA B MET B 2 117 ? 12.542 -8.593 -0.796 0.30 23.15 117 MET H CA 1
ATOM 1387 C C . MET B 2 117 ? 12.280 -9.069 0.633 1.00 23.38 117 MET H C 1
ATOM 1388 O O . MET B 2 117 ? 13.182 -9.481 1.332 1.00 23.74 117 MET H O 1
ATOM 1397 N N . VAL B 2 118 ? 11.019 -8.980 1.069 1.00 23.03 118 VAL H N 1
ATOM 1398 C CA . VAL B 2 118 ? 10.621 -9.408 2.382 1.00 22.69 118 VAL H CA 1
ATOM 1399 C C . VAL B 2 118 ? 9.384 -10.249 2.218 1.00 23.81 118 VAL H C 1
ATOM 1400 O O . VAL B 2 118 ? 8.367 -9.759 1.735 1.00 23.84 118 VAL H O 1
ATOM 1404 N N . THR B 2 119 ? 9.479 -11.524 2.620 1.00 24.34 119 THR H N 1
ATOM 1405 C CA . THR B 2 119 ? 8.387 -12.470 2.436 1.00 25.10 119 THR H CA 1
ATOM 1406 C C . THR B 2 119 ? 7.863 -12.921 3.800 1.00 25.76 119 THR H C 1
ATOM 1407 O O . THR B 2 119 ? 8.629 -13.420 4.607 1.00 26.23 119 THR H O 1
ATOM 1411 N N . VAL B 2 120 ? 6.578 -12.713 4.062 1.00 26.04 120 VAL H N 1
ATOM 1412 C CA . VAL B 2 120 ? 6.014 -13.071 5.348 1.00 26.23 120 VAL H CA 1
ATOM 1413 C C . VAL B 2 120 ? 5.136 -14.287 5.086 1.00 27.61 120 VAL H C 1
ATOM 1414 O O . VAL B 2 120 ? 4.141 -14.172 4.385 1.00 27.75 120 VAL H O 1
ATOM 1418 N N . SER B 2 121 ? 5.504 -15.429 5.661 1.00 28.67 121 SER H N 1
ATOM 1419 C CA . SER B 2 121 ? 4.944 -16.740 5.286 1.00 30.28 121 SER H CA 1
ATOM 1420 C C . SER B 2 121 ? 5.304 -17.798 6.319 1.00 30.75 121 SER H C 1
ATOM 1421 O O . SER B 2 121 ? 6.404 -17.801 6.876 1.00 30.86 121 SER H O 1
ATOM 1424 N N . SER B 2 122 ? 4.384 -18.737 6.492 1.00 32.10 122 SER H N 1
ATOM 1425 C CA . SER B 2 122 ? 4.597 -19.933 7.306 1.00 32.95 122 SER H CA 1
ATOM 1426 C C . SER B 2 122 ? 5.513 -20.999 6.686 1.00 33.35 122 SER H C 1
ATOM 1427 O O . SER B 2 122 ? 6.028 -21.857 7.414 1.00 33.30 122 SER H O 1
ATOM 1430 N N . ALA B 2 123 ? 5.702 -20.955 5.362 1.00 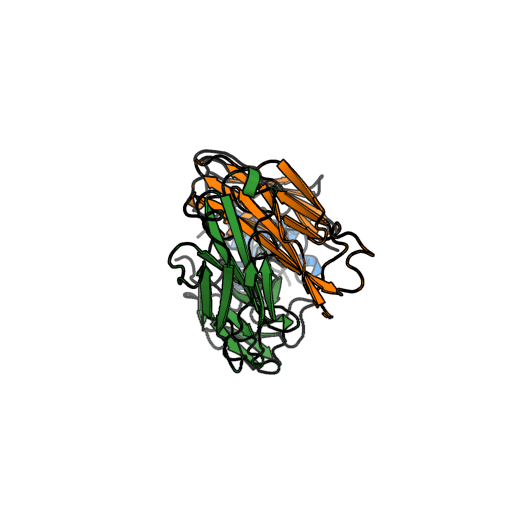32.67 123 ALA H N 1
ATOM 1431 C CA . ALA B 2 123 ? 6.455 -21.975 4.650 1.00 32.55 123 ALA H CA 1
ATOM 1432 C C . ALA B 2 123 ? 7.942 -21.860 4.937 1.00 32.76 123 ALA H C 1
ATOM 1433 O O . ALA B 2 123 ? 8.448 -20.769 5.166 1.00 32.26 123 ALA H O 1
ATOM 1435 N N . SER B 2 124 ? 8.632 -23.000 4.959 1.00 33.31 124 SER H N 1
ATOM 1436 C CA . SER B 2 124 ? 10.069 -23.043 5.202 1.00 33.46 124 SER H CA 1
ATOM 1437 C C . SER B 2 124 ? 10.842 -22.670 3.934 1.00 33.52 124 SER H C 1
ATOM 1438 O O . SER B 2 124 ? 10.370 -22.911 2.821 1.00 33.38 124 SER H O 1
ATOM 1441 N N . THR B 2 125 ? 12.033 -22.089 4.096 1.00 33.18 125 THR H N 1
ATOM 1442 C CA . THR B 2 125 ? 12.892 -21.852 2.959 1.00 33.63 125 THR H CA 1
ATOM 1443 C C . THR B 2 125 ? 13.365 -23.202 2.387 1.00 33.39 125 THR H C 1
ATOM 1444 O O . THR B 2 125 ? 13.510 -24.190 3.123 1.00 32.93 125 THR H O 1
ATOM 1448 N N . LYS B 2 126 ? 13.581 -23.231 1.071 1.00 32.84 126 LYS H N 1
ATOM 1449 C CA . LYS B 2 126 ? 14.080 -24.413 0.370 1.00 31.72 126 LYS H CA 1
ATOM 1450 C C . LYS B 2 126 ? 15.020 -23.926 -0.701 1.00 31.18 126 LYS H C 1
ATOM 1451 O O . LYS B 2 126 ? 14.647 -23.104 -1.537 1.00 31.16 126 LYS H O 1
ATOM 1457 N N . GLY B 2 127 ? 16.257 -24.387 -0.639 1.00 30.04 127 GLY H N 1
ATOM 1458 C CA . GLY B 2 127 ? 17.236 -24.062 -1.649 1.00 30.02 127 GLY H CA 1
ATOM 1459 C C . GLY B 2 127 ? 17.053 -24.873 -2.927 1.00 29.97 127 GLY H C 1
ATOM 1460 O O . GLY B 2 127 ? 16.532 -26.000 -2.891 1.00 30.07 127 GLY H O 1
ATOM 1461 N N . PRO B 2 128 ? 17.479 -24.303 -4.063 1.00 29.62 128 PRO H N 1
ATOM 1462 C CA . PRO B 2 128 ? 17.220 -24.889 -5.374 1.00 29.86 128 PRO H CA 1
ATOM 1463 C C . PRO B 2 128 ? 18.153 -26.024 -5.765 1.00 29.63 128 PRO H C 1
ATOM 1464 O O . PRO B 2 128 ? 19.310 -26.078 -5.305 1.00 29.42 128 PRO H O 1
ATOM 1468 N N . SER B 2 129 ? 17.634 -26.923 -6.605 1.00 29.47 129 SER H N 1
ATOM 1469 C CA . SER B 2 129 ? 18.475 -27.838 -7.372 1.00 29.73 129 SER H CA 1
ATOM 1470 C C . SER B 2 129 ? 18.775 -27.170 -8.706 1.00 29.35 129 SER H C 1
ATOM 1471 O O . SER B 2 129 ? 17.864 -26.664 -9.352 1.00 29.62 129 SER H O 1
ATOM 1474 N N . VAL B 2 130 ? 20.055 -27.144 -9.084 1.00 29.06 130 VAL H N 1
ATOM 1475 C CA . VAL B 2 130 ? 20.540 -26.521 -10.330 1.00 28.55 130 VAL H CA 1
ATOM 1476 C C . VAL B 2 130 ? 21.028 -27.596 -11.327 1.00 29.09 130 VAL H C 1
ATOM 1477 O O . VAL B 2 130 ? 21.955 -28.383 -11.012 1.00 28.31 130 VAL H O 1
ATOM 1481 N N . PHE B 2 131 ? 20.383 -27.636 -12.508 1.00 28.85 131 PHE H N 1
ATOM 1482 C CA . PHE B 2 131 ? 20.609 -28.685 -13.524 1.00 29.23 131 PHE H CA 1
ATOM 1483 C C . PHE B 2 131 ? 21.033 -28.083 -14.862 1.00 29.84 131 PHE H C 1
ATOM 1484 O O . PHE B 2 131 ? 20.503 -27.058 -15.277 1.00 29.94 131 PHE H O 1
ATOM 1492 N N . PRO B 2 132 ? 21.991 -28.727 -15.547 1.00 30.58 132 PRO H N 1
ATOM 1493 C CA . PRO B 2 132 ? 22.420 -28.221 -16.831 1.00 31.36 132 PRO H CA 1
ATOM 1494 C C . PRO B 2 132 ? 21.324 -28.261 -17.900 1.00 31.81 132 PRO H C 1
ATOM 1495 O O . PRO B 2 132 ? 20.501 -29.177 -17.933 1.00 31.19 132 PRO H O 1
ATOM 1499 N N . LEU B 2 133 ? 21.312 -27.248 -18.757 1.00 32.73 133 LEU H N 1
ATOM 1500 C CA . LEU B 2 133 ? 20.572 -27.340 -20.010 1.00 34.17 133 LEU H CA 1
ATOM 1501 C C . LEU B 2 133 ? 21.647 -27.424 -21.083 1.00 35.82 133 LEU H C 1
ATOM 1502 O O . LEU B 2 133 ? 22.109 -26.422 -21.613 1.00 35.66 133 LEU H O 1
ATOM 1507 N N . ALA B 2 134 ? 22.092 -28.652 -21.335 1.00 38.92 134 ALA H N 1
ATOM 1508 C CA . ALA B 2 134 ? 23.285 -28.916 -22.133 1.00 41.08 134 ALA H CA 1
ATOM 1509 C C . ALA B 2 134 ? 23.035 -28.626 -23.609 1.00 43.10 134 ALA H C 1
ATOM 1510 O O . ALA B 2 134 ? 21.983 -29.019 -24.148 1.00 42.93 134 ALA H O 1
ATOM 1512 N N . PRO B 2 135 ? 24.001 -27.942 -24.267 1.00 45.21 135 PRO H N 1
ATOM 1513 C CA . PRO B 2 135 ? 23.866 -27.648 -25.699 1.00 47.10 135 PRO H CA 1
ATOM 1514 C C . PRO B 2 135 ? 24.096 -28.898 -26.516 1.00 48.87 135 PRO H C 1
ATOM 1515 O O . PRO B 2 135 ? 24.875 -29.750 -26.099 1.00 49.75 135 PRO H O 1
ATOM 1519 N N . SER B 2 136 ? 23.406 -29.032 -27.643 1.00 51.09 136 SER H N 1
ATOM 1520 C CA . SER B 2 136 ? 23.810 -30.027 -28.652 1.00 53.41 136 SER H CA 1
ATOM 1521 C C . SER B 2 136 ? 23.638 -29.522 -30.094 1.00 54.44 136 SER H C 1
ATOM 1522 O O . SER B 2 136 ? 23.729 -28.307 -30.364 1.00 54.79 136 SER H O 1
ATOM 1525 N N . SER B 2 137 ? 23.407 -30.466 -31.007 1.00 55.81 137 SER H N 1
ATOM 1526 C CA . SER B 2 137 ? 23.288 -30.204 -32.447 1.00 56.64 137 SER H CA 1
ATOM 1527 C C . SER B 2 137 ? 21.994 -29.458 -32.805 1.00 57.45 137 SER H C 1
ATOM 1528 O O . SER B 2 137 ? 21.060 -29.366 -31.989 1.00 58.47 137 SER H O 1
ATOM 1531 N N . GLY B 2 143 ? 26.686 -22.236 -36.243 1.00 46.70 143 GLY H N 1
ATOM 1532 C CA . GLY B 2 143 ? 26.660 -20.793 -36.062 1.00 47.04 143 GLY H CA 1
ATOM 1533 C C . GLY B 2 143 ? 26.487 -20.367 -34.607 1.00 47.02 143 GLY H C 1
ATOM 1534 O O . GLY B 2 143 ? 27.370 -19.710 -34.048 1.00 47.66 143 GLY H O 1
ATOM 1535 N N . THR B 2 144 ? 25.352 -20.738 -34.001 1.00 46.15 144 THR H N 1
ATOM 1536 C CA . THR B 2 144 ? 24.983 -20.320 -32.634 1.00 45.36 144 THR H CA 1
ATOM 1537 C C . THR B 2 144 ? 24.351 -21.469 -31.849 1.00 43.89 144 THR H C 1
ATOM 1538 O O . THR B 2 144 ? 23.461 -22.183 -32.352 1.00 44.02 144 THR H O 1
ATOM 1542 N N . ALA B 2 145 ? 24.831 -21.662 -30.627 1.00 42.06 145 ALA H N 1
ATOM 1543 C CA . ALA B 2 145 ? 24.309 -22.718 -29.755 1.00 40.39 145 ALA H CA 1
ATOM 1544 C C . ALA B 2 145 ? 23.752 -22.153 -28.443 1.00 38.73 145 ALA H C 1
ATOM 1545 O O . ALA B 2 145 ? 24.269 -21.175 -27.924 1.00 38.40 145 ALA H O 1
ATOM 1547 N N . ALA B 2 146 ? 22.695 -22.778 -27.926 1.00 36.34 146 ALA H N 1
ATOM 1548 C CA . ALA B 2 146 ? 22.095 -22.375 -26.674 1.00 34.50 146 ALA H CA 1
ATOM 1549 C C . ALA B 2 146 ? 22.416 -23.361 -25.545 1.00 34.20 146 ALA H C 1
ATOM 1550 O O . ALA B 2 146 ? 22.413 -24.580 -25.727 1.00 33.08 146 ALA H O 1
ATOM 1552 N N . LEU B 2 147 ? 22.669 -22.817 -24.361 1.00 33.93 147 LEU H N 1
ATOM 1553 C CA . LEU B 2 147 ? 22.842 -23.641 -23.176 1.00 33.81 147 LEU H CA 1
ATOM 1554 C C . LEU B 2 147 ? 22.189 -22.955 -21.985 1.00 32.50 147 LEU H C 1
ATOM 1555 O O . LEU B 2 147 ? 21.833 -21.791 -22.044 1.00 32.41 147 LEU H O 1
ATOM 1560 N N . GLY B 2 148 ? 21.987 -23.676 -20.903 1.00 31.84 148 GLY H N 1
ATOM 1561 C CA . GLY B 2 148 ? 21.307 -23.054 -19.793 1.00 30.21 148 GLY H CA 1
ATOM 1562 C C . GLY B 2 148 ? 21.580 -23.769 -18.500 1.00 29.63 148 GLY H C 1
ATOM 1563 O O . GLY B 2 148 ? 22.386 -24.700 -18.444 1.00 28.67 148 GLY H O 1
ATOM 1564 N N . CYS B 2 149 ? 20.908 -23.280 -17.469 1.00 28.42 149 CYS H N 1
ATOM 1565 C CA . CYS B 2 149 ? 20.795 -23.944 -16.199 1.00 28.09 149 CYS H CA 1
ATOM 1566 C C . CYS B 2 149 ? 19.335 -23.859 -15.830 1.00 26.01 149 CYS H C 1
ATOM 1567 O O . CYS B 2 149 ? 18.733 -22.824 -16.003 1.00 25.25 149 CYS H O 1
ATOM 1570 N N . LEU B 2 150 ? 18.773 -24.967 -15.365 1.00 24.52 150 LEU H N 1
ATOM 1571 C CA . LEU B 2 150 ? 17.461 -24.966 -14.766 1.00 24.07 150 LEU H CA 1
ATOM 1572 C C . LEU B 2 150 ? 17.655 -24.891 -13.255 1.00 24.69 150 LEU H C 1
ATOM 1573 O O . LEU B 2 150 ? 18.497 -25.577 -12.689 1.00 25.42 150 LEU H O 1
ATOM 1578 N N . VAL B 2 151 ? 16.919 -23.988 -12.629 1.00 25.13 151 VAL H N 1
ATOM 1579 C CA . VAL B 2 151 ? 17.023 -23.719 -11.199 1.00 24.62 151 VAL H CA 1
ATOM 1580 C C . VAL B 2 151 ? 15.663 -24.052 -10.654 1.00 24.99 151 VAL H C 1
ATOM 1581 O O . VAL B 2 151 ? 14.680 -23.341 -10.824 1.00 25.25 151 VAL H O 1
ATOM 1585 N N . LYS B 2 152 ? 15.604 -25.174 -9.985 1.00 25.38 152 LYS H N 1
ATOM 1586 C CA . LYS B 2 152 ? 14.339 -25.769 -9.714 1.00 25.57 152 LYS H CA 1
ATOM 1587 C C . LYS B 2 152 ? 14.089 -25.942 -8.215 1.00 25.12 152 LYS H C 1
ATOM 1588 O O . LYS B 2 152 ? 14.992 -26.291 -7.460 1.00 24.52 152 LYS H O 1
ATOM 1594 N N . ASP B 2 153 ? 12.852 -25.670 -7.826 1.00 25.72 153 ASP H N 1
ATOM 1595 C CA . ASP B 2 153 ? 12.280 -26.086 -6.549 1.00 27.56 153 ASP H CA 1
ATOM 1596 C C . ASP B 2 153 ? 12.834 -25.346 -5.337 1.00 27.51 153 ASP H C 1
ATOM 1597 O O . ASP B 2 153 ? 13.336 -25.967 -4.414 1.00 28.26 153 ASP H O 1
ATOM 1602 N N . TYR B 2 154 ? 12.723 -24.027 -5.347 1.00 28.03 154 TYR H N 1
ATOM 1603 C CA . TYR B 2 154 ? 13.230 -23.203 -4.273 1.00 27.46 154 TYR H CA 1
ATOM 1604 C C . TYR B 2 154 ? 12.092 -22.360 -3.716 1.00 28.30 154 TYR H C 1
ATOM 1605 O O . TYR B 2 154 ? 11.013 -22.282 -4.307 1.00 27.68 154 TYR H O 1
ATOM 1614 N N . PHE B 2 155 ? 12.309 -21.787 -2.538 1.00 28.78 155 PHE H N 1
ATOM 1615 C CA . PHE B 2 155 ? 11.361 -20.875 -1.926 1.00 29.48 155 PHE H CA 1
ATOM 1616 C C . PHE B 2 155 ? 12.095 -20.158 -0.783 1.00 29.71 155 PHE H C 1
ATOM 1617 O O . PHE B 2 155 ? 12.960 -20.747 -0.136 1.00 30.54 155 PHE H O 1
ATOM 1625 N N . PRO B 2 156 ? 11.817 -18.854 -0.579 1.00 30.04 156 PRO H N 1
ATOM 1626 C CA . PRO B 2 156 ? 10.933 -18.025 -1.397 1.00 29.42 156 PRO H CA 1
ATOM 1627 C C . PRO B 2 156 ? 11.756 -17.516 -2.579 1.00 28.67 156 PRO H C 1
ATOM 1628 O O . PRO B 2 156 ? 12.913 -17.873 -2.703 1.00 29.24 156 PRO H O 1
ATOM 1632 N N . GLU B 2 157 ? 11.174 -16.679 -3.414 1.00 28.92 157 GLU H N 1
ATOM 1633 C CA . GLU B 2 157 ? 11.947 -15.843 -4.346 1.00 29.67 157 GLU H CA 1
ATOM 1634 C C . GLU B 2 157 ? 12.875 -14.892 -3.580 1.00 29.09 157 GLU H C 1
ATOM 1635 O O . GLU B 2 157 ? 12.615 -14.590 -2.415 1.00 28.88 157 GLU H O 1
ATOM 1641 N N . PRO B 2 158 ? 13.939 -14.393 -4.225 1.00 29.86 158 PRO H N 1
ATOM 1642 C CA . PRO B 2 158 ? 14.507 -14.650 -5.559 1.00 29.90 158 PRO H CA 1
ATOM 1643 C C . PRO B 2 158 ? 15.789 -15.509 -5.555 1.00 30.87 158 PRO H C 1
ATOM 1644 O O . PRO B 2 158 ? 16.343 -15.807 -4.488 1.00 31.01 158 PRO H O 1
ATOM 1648 N N . VAL B 2 159 ? 16.244 -15.898 -6.751 1.00 31.25 159 VAL H N 1
ATOM 1649 C CA . VAL B 2 159 ? 17.595 -16.388 -6.968 1.00 31.24 159 VAL H CA 1
ATOM 1650 C C . VAL B 2 159 ? 18.330 -15.395 -7.867 1.00 32.20 159 VAL H C 1
ATOM 1651 O O . VAL B 2 159 ? 17.738 -14.683 -8.683 1.00 32.01 159 VAL H O 1
ATOM 1655 N N . THR B 2 160 ? 19.634 -15.345 -7.706 1.00 33.46 160 THR H N 1
ATOM 1656 C CA . THR B 2 160 ? 20.484 -14.651 -8.658 1.00 34.44 160 THR H CA 1
ATOM 1657 C C . THR B 2 160 ? 21.057 -15.723 -9.593 1.00 33.93 160 THR H C 1
ATOM 1658 O O . THR B 2 160 ? 21.431 -16.821 -9.148 1.00 33.31 160 THR H O 1
ATOM 1662 N N . VAL B 2 161 ? 21.085 -15.419 -10.883 1.00 33.97 161 VAL H N 1
ATOM 1663 C CA . VAL B 2 161 ? 21.830 -16.222 -11.825 1.00 34.69 161 VAL H CA 1
ATOM 1664 C C . VAL B 2 161 ? 22.799 -15.326 -12.580 1.00 35.36 161 VAL H C 1
ATOM 1665 O O . VAL B 2 161 ? 22.408 -14.274 -13.110 1.00 35.32 161 VAL H O 1
ATOM 1669 N N . SER B 2 162 ? 24.066 -15.737 -12.606 1.00 36.22 162 SER H N 1
ATOM 1670 C CA . SER B 2 162 ? 25.071 -15.123 -13.490 1.00 37.53 162 SER H CA 1
ATOM 1671 C C . SER B 2 162 ? 25.830 -16.205 -14.248 1.00 37.66 162 SER H C 1
ATOM 1672 O O . SER B 2 162 ? 25.857 -17.358 -13.836 1.00 38.45 162 SER H O 1
ATOM 1675 N N . TRP B 2 163 ? 26.438 -15.818 -15.364 1.00 38.25 163 TRP H N 1
ATOM 1676 C CA . TRP B 2 163 ? 27.295 -16.699 -16.160 1.00 37.93 163 TRP H CA 1
ATOM 1677 C C . TRP B 2 163 ? 28.745 -16.227 -16.078 1.00 39.04 163 TRP H C 1
ATOM 1678 O O . TRP B 2 163 ? 29.036 -15.031 -16.266 1.00 38.40 163 TRP H O 1
ATOM 1689 N N . ASN B 2 164 ? 29.636 -17.174 -15.783 1.00 40.58 164 ASN H N 1
ATOM 1690 C CA . ASN B 2 164 ? 31.081 -16.917 -15.743 1.00 42.58 164 ASN H CA 1
ATOM 1691 C C . ASN B 2 164 ? 31.460 -15.798 -14.761 1.00 43.39 164 ASN H C 1
ATOM 1692 O O . ASN B 2 164 ? 32.205 -14.876 -15.108 1.00 43.72 164 ASN H O 1
ATOM 1697 N N . SER B 2 165 ? 30.919 -15.883 -13.545 1.00 44.56 165 SER H N 1
ATOM 1698 C CA . SER B 2 165 ? 31.055 -14.830 -12.498 1.00 45.48 165 SER H CA 1
ATOM 1699 C C . SER B 2 165 ? 30.657 -13.395 -12.905 1.00 45.86 165 SER H C 1
ATOM 1700 O O . SER B 2 165 ? 31.046 -12.428 -12.240 1.00 46.54 165 SER H O 1
ATOM 1703 N N . GLY B 2 166 ? 29.861 -13.251 -13.965 1.00 45.70 166 GLY H N 1
ATOM 1704 C CA . GLY B 2 166 ? 29.452 -11.928 -14.443 1.00 45.35 166 GLY H CA 1
ATOM 1705 C C . GLY B 2 166 ? 30.241 -11.525 -15.681 1.00 45.43 166 GLY H C 1
ATOM 1706 O O . GLY B 2 166 ? 29.930 -10.520 -16.331 1.00 44.87 166 GLY H O 1
ATOM 1707 N N . ALA B 2 167 ? 31.248 -12.342 -16.007 1.00 45.69 167 ALA H N 1
ATOM 1708 C CA . ALA B 2 167 ? 32.077 -12.183 -17.202 1.00 45.74 167 ALA H CA 1
ATOM 1709 C C . ALA B 2 167 ? 31.293 -12.327 -18.509 1.00 46.00 167 ALA H C 1
ATOM 1710 O O . ALA B 2 167 ? 31.699 -11.776 -19.532 1.00 46.94 167 ALA H O 1
ATOM 1712 N N . LEU B 2 168 ? 30.188 -13.075 -18.477 1.00 45.39 168 LEU H N 1
ATOM 1713 C CA . LEU B 2 168 ? 29.333 -13.282 -19.648 1.00 44.19 168 LEU H CA 1
ATOM 1714 C C . LEU B 2 168 ? 27.924 -12.739 -19.391 1.00 44.00 168 LEU H C 1
ATOM 1715 O O . LEU B 2 168 ? 27.204 -13.236 -18.511 1.00 44.10 168 LEU H O 1
ATOM 1720 N N . THR B 2 169 ? 27.551 -11.710 -20.158 1.00 43.46 169 THR H N 1
ATOM 1721 C CA . THR B 2 169 ? 26.267 -11.034 -19.997 1.00 42.61 169 THR H CA 1
ATOM 1722 C C . THR B 2 169 ? 25.403 -11.034 -21.262 1.00 41.98 169 THR H C 1
ATOM 1723 O O . THR B 2 169 ? 24.172 -11.098 -21.168 1.00 42.30 169 THR H O 1
ATOM 1727 N N . SER B 2 170 ? 26.024 -10.930 -22.437 1.00 40.75 170 SER H N 1
ATOM 1728 C CA . SER B 2 170 ? 25.241 -10.735 -23.666 1.00 40.10 170 SER H CA 1
ATOM 1729 C C . SER B 2 170 ? 24.698 -12.065 -24.189 1.00 38.51 170 SER H C 1
ATOM 1730 O O . SER B 2 170 ? 25.411 -13.069 -24.238 1.00 38.44 170 SER H O 1
ATOM 1733 N N . GLY B 2 171 ? 23.426 -12.065 -24.566 1.00 36.89 171 GLY H N 1
ATOM 1734 C CA . GLY B 2 171 ? 22.788 -13.289 -25.012 1.00 34.43 171 GLY H CA 1
ATOM 1735 C C . GLY B 2 171 ? 22.219 -14.078 -23.852 1.00 32.35 171 GLY H C 1
ATOM 1736 O O . GLY B 2 171 ? 21.617 -15.131 -24.056 1.00 32.28 171 GLY H O 1
ATOM 1737 N N . VAL B 2 172 ? 22.385 -13.560 -22.637 1.00 31.03 172 VAL H N 1
ATOM 1738 C CA . VAL B 2 172 ? 21.812 -14.193 -21.431 1.00 28.62 172 VAL H CA 1
ATOM 1739 C C . VAL B 2 172 ? 20.323 -13.862 -21.272 1.00 27.65 172 VAL H C 1
ATOM 1740 O O . VAL B 2 172 ? 19.958 -12.700 -21.358 1.00 27.06 172 VAL H O 1
ATOM 1744 N N . HIS B 2 173 ? 19.484 -14.889 -21.073 1.00 26.58 173 HIS H N 1
ATOM 1745 C CA . HIS B 2 173 ? 18.060 -14.705 -20.708 1.00 25.78 173 HIS H CA 1
ATOM 1746 C C . HIS B 2 173 ? 17.621 -15.497 -19.462 1.00 25.49 173 HIS H C 1
ATOM 1747 O O . HIS B 2 173 ? 17.301 -16.661 -19.538 1.00 24.35 173 HIS H O 1
ATOM 1754 N N . THR B 2 174 ? 17.582 -14.834 -18.314 1.00 26.07 174 THR H N 1
ATOM 1755 C CA . THR B 2 174 ? 17.163 -15.472 -17.096 1.00 25.82 174 THR H CA 1
ATOM 1756 C C . THR B 2 174 ? 15.683 -15.217 -17.022 1.00 25.88 174 THR H C 1
ATOM 1757 O O . THR B 2 174 ? 15.268 -14.067 -16.927 1.00 26.78 174 THR H O 1
ATOM 1761 N N . PHE B 2 175 ? 14.892 -16.284 -17.068 1.00 25.43 175 PHE H N 1
ATOM 1762 C CA . PHE B 2 175 ? 13.448 -16.166 -17.096 1.00 25.43 175 PHE H CA 1
ATOM 1763 C C . PHE B 2 175 ? 12.896 -15.829 -15.729 1.00 26.39 175 PHE H C 1
ATOM 1764 O O . PHE B 2 175 ? 13.470 -16.243 -14.712 1.00 27.11 175 PHE H O 1
ATOM 1772 N N . PRO B 2 176 ? 11.773 -15.085 -15.693 1.00 26.62 176 PRO H N 1
ATOM 1773 C CA . PRO B 2 176 ? 11.139 -14.914 -14.415 1.00 27.05 176 PRO H CA 1
ATOM 1774 C C . PRO B 2 176 ? 10.705 -16.255 -13.844 1.00 27.02 176 PRO H C 1
ATOM 1775 O O . PRO B 2 176 ? 10.448 -17.213 -14.585 1.00 27.36 176 PRO H O 1
ATOM 1779 N N . ALA B 2 177 ? 10.610 -16.314 -12.524 1.00 27.10 177 ALA H N 1
ATOM 1780 C CA . ALA B 2 177 ? 10.333 -17.560 -11.858 1.00 26.51 177 ALA H CA 1
ATOM 1781 C C . ALA B 2 177 ? 8.842 -17.911 -11.992 1.00 27.17 177 ALA H C 1
ATOM 1782 O O . ALA B 2 177 ? 8.003 -17.009 -12.004 1.00 26.07 177 ALA H O 1
ATOM 1784 N N . VAL B 2 178 ? 8.505 -19.201 -12.129 1.00 28.10 178 VAL H N 1
ATOM 1785 C CA . VAL B 2 178 ? 7.090 -19.599 -12.109 1.00 30.05 178 VAL H CA 1
ATOM 1786 C C . VAL B 2 178 ? 6.758 -20.417 -10.877 1.00 30.87 178 VAL H C 1
ATOM 1787 O O . VAL B 2 178 ? 7.546 -21.255 -10.461 1.00 31.02 178 VAL H O 1
ATOM 1791 N N . LEU B 2 179 ? 5.582 -20.183 -10.313 1.00 32.55 179 LEU H N 1
ATOM 1792 C CA . LEU B 2 179 ? 5.144 -20.969 -9.164 1.00 34.63 179 LEU H CA 1
ATOM 1793 C C . LEU B 2 179 ? 4.570 -22.297 -9.637 1.00 35.73 179 LEU H C 1
ATOM 1794 O O . LEU B 2 179 ? 3.571 -22.320 -10.371 1.00 36.49 179 LEU H O 1
ATOM 1799 N N . GLN B 2 180 ? 5.207 -23.398 -9.232 1.00 36.21 180 GLN H N 1
ATOM 1800 C CA . GLN B 2 180 ? 4.692 -24.724 -9.565 1.00 37.15 180 GLN H CA 1
ATOM 1801 C C . GLN B 2 180 ? 3.500 -25.100 -8.673 1.00 37.18 180 GLN H C 1
ATOM 1802 O O . GLN B 2 180 ? 3.273 -24.477 -7.626 1.00 36.64 180 GLN H O 1
ATOM 1808 N N . SER B 2 181 ? 2.730 -26.101 -9.090 1.00 37.27 181 SER H N 1
ATOM 1809 C CA . SER B 2 181 ? 1.652 -26.623 -8.228 1.00 38.02 181 SER H CA 1
ATOM 1810 C C . SER B 2 181 ? 2.142 -26.980 -6.786 1.00 37.99 181 SER H C 1
ATOM 1811 O O . SER B 2 181 ? 1.367 -26.873 -5.814 1.00 38.95 181 SER H O 1
ATOM 1814 N N . SER B 2 182 ? 3.424 -27.357 -6.655 1.00 37.07 182 SER H N 1
ATOM 1815 C CA . SER B 2 182 ? 4.049 -27.662 -5.353 1.00 36.10 182 SER H CA 1
ATOM 1816 C C . SER B 2 182 ? 4.162 -26.462 -4.384 1.00 36.08 182 SER H C 1
ATOM 1817 O O . SER B 2 182 ? 4.266 -26.632 -3.156 1.00 36.81 182 SER H O 1
ATOM 1820 N N . GLY B 2 183 ? 4.133 -25.249 -4.923 1.00 35.11 183 GLY H N 1
ATOM 1821 C CA . GLY B 2 183 ? 4.322 -24.066 -4.105 1.00 33.60 183 GLY H CA 1
ATOM 1822 C C . GLY B 2 183 ? 5.772 -23.625 -4.139 1.00 33.14 183 GLY H C 1
ATOM 1823 O O . GLY B 2 183 ? 6.138 -22.610 -3.512 1.00 34.26 183 GLY H O 1
ATOM 1824 N N . LEU B 2 184 ? 6.578 -24.383 -4.887 1.00 31.50 184 LEU H N 1
ATOM 1825 C CA . LEU B 2 184 ? 7.990 -24.087 -5.144 1.00 30.30 184 LEU H CA 1
ATOM 1826 C C . LEU B 2 184 ? 8.199 -23.357 -6.466 1.00 30.16 184 LEU H C 1
ATOM 1827 O O . LEU B 2 184 ? 7.416 -23.513 -7.397 1.00 31.00 184 LEU H O 1
ATOM 1832 N N . TYR B 2 185 ? 9.266 -22.563 -6.543 1.00 29.93 185 TYR H N 1
ATOM 1833 C CA . TYR B 2 185 ? 9.581 -21.807 -7.757 1.00 28.74 185 TYR H CA 1
ATOM 1834 C C . TYR B 2 185 ? 10.583 -22.524 -8.601 1.00 28.05 185 TYR H C 1
ATOM 1835 O O . TYR B 2 185 ? 11.431 -23.263 -8.089 1.00 27.40 185 TYR H O 1
ATOM 1844 N N . SER B 2 186 ? 10.487 -22.265 -9.900 1.00 26.02 186 SER H N 1
ATOM 1845 C CA . SER B 2 186 ? 11.462 -22.741 -10.837 1.00 25.36 186 SER H CA 1
ATOM 1846 C C . SER B 2 186 ? 11.763 -21.683 -11.899 1.00 25.25 186 SER H C 1
ATOM 1847 O O . SER B 2 186 ? 10.883 -20.896 -12.299 1.00 23.20 186 SER H O 1
ATOM 1850 N N . LEU B 2 187 ? 12.997 -21.708 -12.394 1.00 25.71 187 LEU H N 1
ATOM 1851 C CA . LEU B 2 187 ? 13.404 -20.777 -13.415 1.00 27.02 187 LEU H CA 1
ATOM 1852 C C . LEU B 2 187 ? 14.530 -21.373 -14.267 1.00 27.68 187 LEU H C 1
ATOM 1853 O O . LEU B 2 187 ? 15.294 -22.196 -13.767 1.00 27.74 187 LEU H O 1
ATOM 1858 N N . SER B 2 188 ? 14.600 -20.992 -15.550 1.00 27.76 188 SER H N 1
ATOM 1859 C CA . SER B 2 188 ? 15.787 -21.263 -16.379 1.00 28.33 188 SER H CA 1
ATOM 1860 C C . SER B 2 188 ? 16.565 -19.994 -16.683 1.00 28.43 188 SER H C 1
ATOM 1861 O O . SER B 2 188 ? 15.996 -18.915 -16.788 1.00 28.20 188 SER H O 1
ATOM 1864 N N . SER B 2 189 ? 17.878 -20.120 -16.809 1.00 28.83 189 SER H N 1
ATOM 1865 C CA . SER B 2 189 ? 18.675 -19.048 -17.391 1.00 29.59 189 SER H CA 1
ATOM 1866 C C . SER B 2 189 ? 19.360 -19.612 -18.598 1.00 29.60 189 SER H C 1
ATOM 1867 O O . SER B 2 189 ? 20.073 -20.601 -18.497 1.00 30.59 189 SER H O 1
ATOM 1870 N N . VAL B 2 190 ? 19.168 -18.985 -19.748 1.00 29.63 190 VAL H N 1
ATOM 1871 C CA . VAL B 2 190 ? 19.771 -19.518 -20.945 1.00 28.83 190 VAL H CA 1
ATOM 1872 C C . VAL B 2 190 ? 20.736 -18.505 -21.486 1.00 30.56 190 VAL H C 1
ATOM 1873 O O . VAL B 2 190 ? 20.686 -17.324 -21.153 1.00 29.49 190 VAL H O 1
ATOM 1877 N N . VAL B 2 191 ? 21.658 -18.986 -22.302 1.00 32.94 191 VAL H N 1
ATOM 1878 C CA . VAL B 2 191 ? 22.554 -18.098 -23.020 1.00 34.89 191 VAL H CA 1
ATOM 1879 C C . VAL B 2 191 ? 22.762 -18.633 -24.447 1.00 36.12 191 VAL H C 1
ATOM 1880 O O . VAL B 2 191 ? 22.865 -19.840 -24.645 1.00 35.57 191 VAL H O 1
ATOM 1884 N N . THR B 2 192 ? 22.781 -17.744 -25.439 1.00 38.27 192 THR H N 1
ATOM 1885 C CA . THR B 2 192 ? 23.288 -18.153 -26.752 1.00 40.10 192 THR H CA 1
ATOM 1886 C C . THR B 2 192 ? 24.729 -17.708 -26.947 1.00 41.84 192 THR H C 1
ATOM 1887 O O . THR B 2 192 ? 25.090 -16.563 -26.643 1.00 41.68 192 THR H O 1
ATOM 1891 N N . VAL B 2 193 ? 25.541 -18.650 -27.427 1.00 43.84 193 VAL H N 1
ATOM 1892 C CA . VAL B 2 193 ? 26.970 -18.468 -27.624 1.00 46.26 193 VAL H CA 1
ATOM 1893 C C . VAL B 2 193 ? 27.377 -19.046 -28.994 1.00 48.35 193 VAL H C 1
ATOM 1894 O O . VAL B 2 193 ? 26.621 -19.825 -29.578 1.00 48.21 193 VAL H O 1
ATOM 1898 N N . PRO B 2 194 ? 28.544 -18.640 -29.537 1.00 50.49 194 PRO H N 1
ATOM 1899 C CA . PRO B 2 194 ? 28.984 -19.306 -30.777 1.00 52.12 194 PRO H CA 1
ATOM 1900 C C . PRO B 2 194 ? 29.422 -20.764 -30.591 1.00 53.47 194 PRO H C 1
ATOM 1901 O O . PRO B 2 194 ? 30.236 -21.077 -29.702 1.00 53.85 194 PRO H O 1
ATOM 1905 N N . SER B 2 195 ? 28.876 -21.629 -31.449 1.00 55.20 195 SER H N 1
ATOM 1906 C CA . SER B 2 195 ? 29.239 -23.058 -31.563 1.00 56.75 195 SER H CA 1
ATOM 1907 C C . SER B 2 195 ? 30.745 -23.334 -31.621 1.00 57.98 195 SER H C 1
ATOM 1908 O O . SER B 2 195 ? 31.198 -24.401 -31.193 1.00 58.05 195 SER H O 1
ATOM 1911 N N A SER B 2 196 ? 31.494 -22.368 -32.148 0.50 58.83 196 SER H N 1
ATOM 1912 N N B SER B 2 196 ? 31.507 -22.380 -32.163 0.50 58.80 196 SER H N 1
ATOM 1913 C CA A SER B 2 196 ? 32.944 -22.463 -32.321 0.50 59.78 196 SER H CA 1
ATOM 1914 C CA B SER B 2 196 ? 32.963 -22.511 -32.305 0.50 59.73 196 SER H CA 1
ATOM 1915 C C A SER B 2 196 ? 33.660 -22.634 -30.979 0.50 60.47 196 SER H C 1
ATOM 1916 C C B SER B 2 196 ? 33.635 -22.673 -30.945 0.50 60.44 196 SER H C 1
ATOM 1917 O O A SER B 2 196 ? 34.425 -23.588 -30.789 0.50 60.61 196 SER H O 1
ATOM 1918 O O B SER B 2 196 ? 34.348 -23.658 -30.708 0.50 60.56 196 SER H O 1
ATOM 1923 N N . SER B 2 197 ? 33.391 -21.706 -30.061 1.00 61.22 197 SER H N 1
ATOM 1924 C CA . SER B 2 197 ? 33.912 -21.749 -28.695 1.00 62.53 197 SER H CA 1
ATOM 1925 C C . SER B 2 197 ? 32.881 -22.445 -27.804 1.00 63.11 197 SER H C 1
ATOM 1926 O O . SER B 2 197 ? 32.047 -21.793 -27.163 1.00 63.35 197 SER H O 1
ATOM 1929 N N . LEU B 2 198 ? 32.948 -23.778 -27.813 1.00 63.66 198 LEU H N 1
ATOM 1930 C CA . LEU B 2 198 ? 32.000 -24.669 -27.136 1.00 64.17 198 LEU H CA 1
ATOM 1931 C C . LEU B 2 198 ? 32.730 -25.972 -26.772 1.00 64.73 198 LEU H C 1
ATOM 1932 O O . LEU B 2 198 ? 32.123 -27.027 -26.522 1.00 64.97 198 LEU H O 1
ATOM 1937 N N . GLY B 2 199 ? 34.054 -25.866 -26.767 1.00 65.05 199 GLY H N 1
ATOM 1938 C CA . GLY B 2 199 ? 34.969 -26.912 -26.325 1.00 65.20 199 GLY H CA 1
ATOM 1939 C C . GLY B 2 199 ? 36.232 -26.142 -26.001 1.00 65.34 199 GLY H C 1
ATOM 1940 O O . GLY B 2 199 ? 37.100 -26.621 -25.272 1.00 65.25 199 GLY H O 1
ATOM 1941 N N . THR B 2 200 ? 36.296 -24.932 -26.570 1.00 65.47 200 THR H N 1
ATOM 1942 C CA . THR B 2 200 ? 37.336 -23.925 -26.331 1.00 65.42 200 THR H CA 1
ATOM 1943 C C . THR B 2 200 ? 37.185 -23.319 -24.937 1.00 65.08 200 THR H C 1
ATOM 1944 O O . THR B 2 200 ? 38.175 -23.152 -24.212 1.00 65.59 200 THR H O 1
ATOM 1948 N N . GLN B 2 201 ? 35.949 -22.985 -24.569 1.00 64.28 201 GLN H N 1
ATOM 1949 C CA . GLN B 2 201 ? 35.701 -22.295 -23.311 1.00 63.35 201 GLN H CA 1
ATOM 1950 C C . GLN B 2 201 ? 34.663 -22.960 -22.403 1.00 62.25 201 GLN H C 1
ATOM 1951 O O . GLN B 2 201 ? 33.746 -23.646 -22.881 1.00 62.31 201 GLN H O 1
ATOM 1957 N N . THR B 2 202 ? 34.827 -22.748 -21.092 1.00 60.37 202 THR H N 1
ATOM 1958 C CA . THR B 2 202 ? 33.900 -23.258 -20.083 1.00 58.31 202 THR H CA 1
ATOM 1959 C C . THR B 2 202 ? 32.694 -22.316 -19.904 1.00 56.45 202 THR H C 1
ATOM 1960 O O . THR B 2 202 ? 32.822 -21.077 -19.923 1.00 56.14 202 THR H O 1
ATOM 1964 N N . TYR B 2 203 ? 31.520 -22.913 -19.734 1.00 53.95 203 TYR H N 1
ATOM 1965 C CA . TYR B 2 203 ? 30.346 -22.139 -19.382 1.00 51.68 203 TYR H CA 1
ATOM 1966 C C . TYR B 2 203 ? 29.845 -22.590 -18.016 1.00 49.66 203 TYR H C 1
ATOM 1967 O O . TYR B 2 203 ? 29.623 -23.776 -17.786 1.00 48.73 203 TYR H O 1
ATOM 1976 N N . ILE B 2 204 ? 29.761 -21.634 -17.091 1.00 47.63 204 ILE H N 1
ATOM 1977 C CA . ILE B 2 204 ? 29.441 -21.905 -15.689 1.00 45.68 204 ILE H CA 1
ATOM 1978 C C . ILE B 2 204 ? 28.399 -20.909 -15.196 1.00 43.84 204 ILE H C 1
ATOM 1979 O O . ILE B 2 204 ? 28.626 -19.709 -15.239 1.00 42.92 204 ILE H O 1
ATOM 1984 N N . CYS B 2 205 ? 27.254 -21.422 -14.744 1.00 42.39 205 CYS H N 1
ATOM 1985 C CA . CYS B 2 205 ? 26.205 -20.583 -14.139 1.00 40.88 205 CYS H CA 1
ATOM 1986 C C . CYS B 2 205 ? 26.314 -20.515 -12.609 1.00 40.29 205 CYS H C 1
ATOM 1987 O O . CYS B 2 205 ? 26.472 -21.528 -11.928 1.00 39.85 205 CYS H O 1
ATOM 1990 N N . ASN B 2 206 ? 26.207 -19.306 -12.082 1.00 39.41 206 ASN H N 1
ATOM 1991 C CA . ASN B 2 206 ? 26.323 -19.086 -10.648 1.00 38.24 206 ASN H CA 1
ATOM 1992 C C . ASN B 2 206 ? 24.960 -18.729 -10.111 1.00 37.57 206 ASN H C 1
ATOM 1993 O O . ASN B 2 206 ? 24.406 -17.682 -10.455 1.00 36.97 206 ASN H O 1
ATOM 1998 N N . VAL B 2 207 ? 24.423 -19.623 -9.279 1.00 36.78 207 VAL H N 1
ATOM 1999 C CA . VAL B 2 207 ? 23.085 -19.482 -8.728 1.00 35.91 207 VAL H CA 1
ATOM 2000 C C . VAL B 2 207 ? 23.168 -19.161 -7.244 1.00 36.35 207 VAL H C 1
ATOM 2001 O O . VAL B 2 207 ? 23.711 -19.942 -6.455 1.00 36.51 207 VAL H O 1
ATOM 2005 N N . ASN B 2 208 ? 22.651 -18.001 -6.865 1.00 36.19 208 ASN H N 1
ATOM 2006 C CA . ASN B 2 208 ? 22.630 -17.629 -5.461 1.00 36.63 208 ASN H CA 1
ATOM 2007 C C . ASN B 2 208 ? 21.207 -17.569 -4.942 1.00 36.42 208 ASN H C 1
ATOM 2008 O O . ASN B 2 208 ? 20.362 -16.902 -5.516 1.00 36.45 208 ASN H O 1
ATOM 2013 N N . HIS B 2 209 ? 20.929 -18.347 -3.906 1.00 36.26 209 HIS H N 1
ATOM 2014 C CA . HIS B 2 209 ? 19.660 -18.248 -3.225 1.00 36.52 209 HIS H CA 1
ATOM 2015 C C . HIS B 2 209 ? 19.968 -17.937 -1.771 1.00 38.43 209 HIS H C 1
ATOM 2016 O O . HIS B 2 209 ? 20.424 -18.804 -1.019 1.00 38.65 209 HIS H O 1
ATOM 2023 N N . LYS B 2 210 ? 19.732 -16.690 -1.387 1.00 40.06 210 LYS H N 1
ATOM 2024 C CA . LYS B 2 210 ? 20.173 -16.223 -0.089 1.00 41.41 210 LYS H CA 1
ATOM 2025 C C . LYS B 2 210 ? 19.242 -16.625 1.043 1.00 42.04 210 LYS H C 1
ATOM 2026 O O . LYS B 2 210 ? 19.732 -17.027 2.107 1.00 42.10 210 LYS H O 1
ATOM 2032 N N . PRO B 2 211 ? 17.907 -16.561 0.826 1.00 42.45 211 PRO H N 1
ATOM 2033 C CA . PRO B 2 211 ? 17.014 -17.042 1.879 1.00 43.51 211 PRO H CA 1
ATOM 2034 C C . PRO B 2 211 ? 17.351 -18.443 2.453 1.00 44.89 211 PRO H C 1
ATOM 2035 O O . PRO B 2 211 ? 16.832 -18.781 3.522 1.00 45.63 211 PRO H O 1
ATOM 2039 N N . SER B 2 212 ? 18.209 -19.220 1.771 1.00 45.70 212 SER H N 1
ATOM 2040 C CA . SER B 2 212 ? 18.583 -20.592 2.186 1.00 46.55 212 SER H CA 1
ATOM 2041 C C . SER B 2 212 ? 20.099 -20.839 2.172 1.00 47.40 212 SER H C 1
ATOM 2042 O O . SER B 2 212 ? 20.553 -21.972 2.392 1.00 46.93 212 SER H O 1
ATOM 2045 N N . ASN B 2 213 ? 20.861 -19.783 1.895 1.00 48.50 213 ASN H N 1
ATOM 2046 C CA . ASN B 2 213 ? 22.334 -19.841 1.833 1.00 50.41 213 ASN H CA 1
ATOM 2047 C C . ASN B 2 213 ? 22.949 -20.794 0.806 1.00 50.84 213 ASN H C 1
ATOM 2048 O O . ASN B 2 213 ? 24.095 -21.250 0.961 1.00 51.81 213 ASN H O 1
ATOM 2053 N N . THR B 2 214 ? 22.192 -21.087 -0.241 1.00 50.95 214 THR H N 1
ATOM 2054 C CA . THR B 2 214 ? 22.691 -21.876 -1.346 1.00 50.61 214 THR H CA 1
ATOM 2055 C C . THR B 2 214 ? 23.497 -20.973 -2.271 1.00 50.43 214 THR H C 1
ATOM 2056 O O . THR B 2 214 ? 23.087 -19.863 -2.598 1.00 50.27 214 THR H O 1
ATOM 2060 N N . LYS B 2 215 ? 24.669 -21.450 -2.655 1.00 50.36 215 LYS H N 1
ATOM 2061 C CA . LYS B 2 215 ? 25.440 -20.825 -3.706 1.00 50.22 215 LYS H CA 1
ATOM 2062 C C . LYS B 2 215 ? 25.979 -21.989 -4.511 1.00 50.29 215 LYS H C 1
ATOM 2063 O O . LYS B 2 215 ? 26.682 -22.835 -3.977 1.00 50.58 215 LYS H O 1
ATOM 2069 N N . VAL B 2 216 ? 25.587 -22.065 -5.779 1.00 50.64 216 VAL H N 1
ATOM 2070 C CA . VAL B 2 216 ? 25.966 -23.186 -6.650 1.00 50.87 216 VAL H CA 1
ATOM 2071 C C . VAL B 2 216 ? 26.568 -22.660 -7.937 1.00 51.10 216 VAL H C 1
ATOM 2072 O O . VAL B 2 216 ? 26.002 -21.768 -8.554 1.00 51.38 216 VAL H O 1
ATOM 2076 N N . ASP B 2 217 ? 27.727 -23.194 -8.315 1.00 51.62 217 ASP H N 1
ATOM 2077 C CA . ASP B 2 217 ? 28.228 -23.060 -9.681 1.00 51.73 217 ASP H CA 1
ATOM 2078 C C . ASP B 2 217 ? 27.986 -24.383 -10.392 1.00 51.75 217 ASP H C 1
ATOM 2079 O O . ASP B 2 217 ? 28.403 -25.443 -9.911 1.00 51.59 217 ASP H O 1
ATOM 2084 N N . LYS B 2 218 ? 27.297 -24.326 -11.524 1.00 51.77 218 LYS H N 1
ATOM 2085 C CA . LYS B 2 218 ? 27.104 -25.513 -12.342 1.00 52.49 218 LYS H CA 1
ATOM 2086 C C . LYS B 2 218 ? 27.857 -25.333 -13.667 1.00 52.68 218 LYS H C 1
ATOM 2087 O O . LYS B 2 218 ? 27.685 -24.330 -14.368 1.00 52.99 218 LYS H O 1
ATOM 2093 N N . LYS B 2 219 ? 28.731 -26.292 -13.963 1.00 52.88 219 LYS H N 1
ATOM 2094 C CA . LYS B 2 219 ? 29.492 -26.310 -15.199 1.00 52.92 219 LYS H CA 1
ATOM 2095 C C . L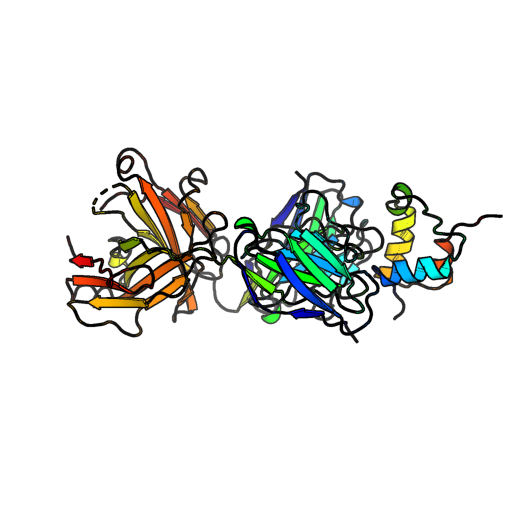YS B 2 219 ? 28.595 -26.918 -16.285 1.00 52.61 219 LYS H C 1
ATOM 2096 O O . LYS B 2 219 ? 28.121 -28.055 -16.143 1.00 52.79 219 LYS H O 1
ATOM 2102 N N . VAL B 2 220 ? 28.340 -26.148 -17.343 1.00 52.19 220 VAL H N 1
ATOM 2103 C CA . VAL B 2 220 ? 27.515 -26.612 -18.469 1.00 52.06 220 VAL H CA 1
ATOM 2104 C C . VAL B 2 220 ? 28.366 -26.929 -19.725 1.00 52.61 220 VAL H C 1
ATOM 2105 O O . VAL B 2 220 ? 28.822 -26.033 -20.452 1.00 52.39 220 VAL H O 1
ATOM 2109 N N . GLU B 2 221 ? 28.583 -28.221 -19.945 1.00 52.86 221 GLU H N 1
ATOM 2110 C CA . GLU B 2 221 ? 29.363 -28.711 -21.075 1.00 53.45 221 GLU H CA 1
ATOM 2111 C C . GLU B 2 221 ? 28.474 -29.549 -22.011 1.00 53.70 221 GLU H C 1
ATOM 2112 O O . GLU B 2 221 ? 27.478 -30.134 -21.547 1.00 53.68 221 GLU H O 1
ATOM 2118 N N . PRO B 2 222 ? 28.828 -29.601 -23.325 1.00 53.98 222 PRO H N 1
ATOM 2119 C CA . PRO B 2 222 ? 28.066 -30.297 -24.374 1.00 54.09 222 PRO H CA 1
ATOM 2120 C C . PRO B 2 222 ? 27.726 -31.743 -24.046 1.00 53.96 222 PRO H C 1
ATOM 2121 O O . PRO B 2 222 ? 28.435 -32.390 -23.277 1.00 54.24 222 PRO H O 1
ATOM 2125 N N . LYS B 2 223 ? 26.632 -32.223 -24.629 0.50 54.24 223 LYS H N 1
ATOM 2126 C CA . LYS B 2 223 ? 26.079 -33.541 -24.341 0.50 54.41 223 LYS H CA 1
ATOM 2127 C C . LYS B 2 223 ? 24.711 -33.637 -24.999 0.50 54.52 223 LYS H C 1
ATOM 2128 O O . LYS B 2 223 ? 24.000 -32.634 -25.115 0.50 54.34 223 LYS H O 1
ATOM 2130 N N . GLN C 3 1 ? -9.818 11.311 1.889 1.00 26.90 1 GLN L N 1
ATOM 2131 C CA . GLN C 3 1 ? -8.802 12.342 2.265 1.00 27.57 1 GLN L CA 1
ATOM 2132 C C . GLN C 3 1 ? -7.338 12.139 1.807 1.00 27.51 1 GLN L C 1
ATOM 2133 O O . GLN C 3 1 ? -6.744 13.123 1.359 1.00 28.36 1 GLN L O 1
ATOM 2139 N N . ASP C 3 2 ? -6.727 10.946 1.911 1.00 25.78 2 ASP L N 1
ATOM 2140 C CA . ASP C 3 2 ? -5.455 10.765 1.149 1.00 25.53 2 ASP L CA 1
ATOM 2141 C C . ASP C 3 2 ? -5.733 10.884 -0.371 1.00 24.38 2 ASP L C 1
ATOM 2142 O O . ASP C 3 2 ? -6.758 10.381 -0.888 1.00 22.94 2 ASP L O 1
ATOM 2147 N N . ILE C 3 3 ? -4.822 11.590 -1.033 1.00 22.54 3 ILE L N 1
ATOM 2148 C CA . ILE C 3 3 ? -4.869 11.868 -2.462 1.00 21.54 3 ILE L CA 1
ATOM 2149 C C . ILE C 3 3 ? -4.489 10.617 -3.248 1.00 22.73 3 ILE L C 1
ATOM 2150 O O . ILE C 3 3 ? -3.397 10.007 -3.009 1.00 23.05 3 ILE L O 1
ATOM 2155 N N . GLN C 3 4 ? -5.399 10.265 -4.162 1.00 22.00 4 GLN L N 1
ATOM 2156 C CA . GLN C 3 4 ? -5.277 9.169 -5.103 1.00 22.48 4 GLN L CA 1
ATOM 2157 C C . GLN C 3 4 ? -4.836 9.584 -6.518 1.00 21.33 4 GLN L C 1
ATOM 2158 O O . GLN C 3 4 ? -5.301 10.565 -7.077 1.00 20.35 4 GLN L O 1
ATOM 2164 N N . MET C 3 5 ? -3.981 8.758 -7.117 1.00 20.55 5 MET L N 1
ATOM 2165 C CA . MET C 3 5 ? -3.291 9.115 -8.323 1.00 19.59 5 MET L CA 1
ATOM 2166 C C . MET C 3 5 ? -3.817 8.139 -9.387 1.00 21.53 5 MET L C 1
ATOM 2167 O O . MET C 3 5 ? -3.957 6.952 -9.107 1.00 22.15 5 MET L O 1
ATOM 2172 N N . THR C 3 6 ? -4.106 8.655 -10.578 1.00 20.80 6 THR L N 1
ATOM 2173 C CA . THR C 3 6 ? -4.702 7.897 -11.671 1.00 22.44 6 THR L CA 1
ATOM 2174 C C . THR C 3 6 ? -3.927 8.201 -12.953 1.00 21.76 6 THR L C 1
ATOM 2175 O O . THR C 3 6 ? -3.694 9.336 -13.274 1.00 22.36 6 THR L O 1
ATOM 2179 N N . GLN C 3 7 ? -3.512 7.163 -13.658 1.00 20.88 7 GLN L N 1
ATOM 2180 C CA . GLN C 3 7 ? -2.798 7.315 -14.905 1.00 20.41 7 GLN L CA 1
ATOM 2181 C C . GLN C 3 7 ? -3.607 6.795 -16.094 1.00 21.09 7 GLN L C 1
ATOM 2182 O O . GLN C 3 7 ? -4.467 5.921 -15.946 1.00 19.97 7 GLN L O 1
ATOM 2188 N N . SER C 3 8 ? -3.331 7.363 -17.273 1.00 21.97 8 SER L N 1
ATOM 2189 C CA . SER C 3 8 ? -3.874 6.815 -18.498 1.00 23.43 8 SER L CA 1
ATOM 2190 C C . SER C 3 8 ? -2.898 6.950 -19.628 1.00 23.08 8 SER L C 1
ATOM 2191 O O . SER C 3 8 ? -2.200 7.945 -19.717 1.00 24.04 8 SER L O 1
ATOM 2194 N N . PRO C 3 9 ? -2.807 5.908 -20.473 1.00 23.16 9 PRO L N 1
ATOM 2195 C CA . PRO C 3 9 ? -3.515 4.629 -20.312 1.00 22.90 9 PRO L CA 1
ATOM 2196 C C . PRO C 3 9 ? -2.703 3.726 -19.362 1.00 22.74 9 PRO L C 1
ATOM 2197 O O . PRO C 3 9 ? -1.586 4.076 -19.041 1.00 23.16 9 PRO L O 1
ATOM 2201 N N . SER C 3 10 ? -3.204 2.568 -18.943 1.00 22.57 10 SER L N 1
ATOM 2202 C CA . SER C 3 10 ? -2.371 1.692 -18.103 1.00 24.03 10 SER L CA 1
ATOM 2203 C C . SER C 3 10 ? -1.202 1.025 -18.833 1.00 23.37 10 SER L C 1
ATOM 2204 O O . SER C 3 10 ? -0.261 0.533 -18.201 1.00 23.01 10 SER L O 1
ATOM 2207 N N . SER C 3 11 ? -1.291 1.002 -20.157 1.00 22.85 11 SER L N 1
ATOM 2208 C CA . SER C 3 11 ? -0.219 0.540 -21.027 1.00 22.20 11 SER L CA 1
ATOM 2209 C C . SER C 3 11 ? -0.468 1.026 -22.421 1.00 21.51 11 SER L C 1
ATOM 2210 O O . SER C 3 11 ? -1.593 1.379 -22.787 1.00 21.95 11 SER L O 1
ATOM 2213 N N . LEU C 3 12 ? 0.599 1.023 -23.204 1.00 21.01 12 LEU L N 1
ATOM 2214 C CA . LEU C 3 12 ? 0.585 1.429 -24.596 1.00 20.85 12 LEU L CA 1
ATOM 2215 C C . LEU C 3 12 ? 1.773 0.751 -25.236 1.00 20.66 12 LEU L C 1
ATOM 2216 O O . LEU C 3 12 ? 2.725 0.341 -24.557 1.00 20.44 12 LEU L O 1
ATOM 2221 N N . SER C 3 13 ? 1.709 0.658 -26.556 1.00 19.99 13 SER L N 1
ATOM 2222 C CA . SER C 3 13 ? 2.740 0.084 -27.380 1.00 20.27 13 SER L CA 1
ATOM 2223 C C . SER C 3 13 ? 2.964 1.099 -28.467 1.00 19.57 13 SER L C 1
ATOM 2224 O O . SER C 3 13 ? 2.018 1.534 -29.061 1.00 20.22 13 SER L O 1
ATOM 2227 N N . ALA C 3 14 ? 4.196 1.477 -28.734 1.00 18.81 14 ALA L N 1
ATOM 2228 C CA . ALA C 3 14 ? 4.442 2.590 -29.612 1.00 19.40 14 ALA L CA 1
ATOM 2229 C C . ALA C 3 14 ? 5.748 2.302 -30.257 1.00 19.14 14 ALA L C 1
ATOM 2230 O O . ALA C 3 14 ? 6.542 1.583 -29.707 1.00 17.97 14 ALA L O 1
ATOM 2232 N N . SER C 3 15 ? 5.970 2.903 -31.416 1.00 19.68 15 SER L N 1
ATOM 2233 C CA . SER C 3 15 ? 7.116 2.596 -32.230 1.00 20.56 15 SER L CA 1
ATOM 2234 C C . SER C 3 15 ? 8.294 3.450 -31.886 1.00 20.42 15 SER L C 1
ATOM 2235 O O . SER C 3 15 ? 8.131 4.565 -31.469 1.00 21.76 15 SER L O 1
ATOM 2238 N N . VAL C 3 16 ? 9.494 2.922 -32.097 1.00 21.04 16 VAL L N 1
ATOM 2239 C CA . VAL C 3 16 ? 10.713 3.693 -31.937 1.00 21.33 16 VAL L CA 1
ATOM 2240 C C . VAL C 3 16 ? 10.592 4.937 -32.813 1.00 22.36 16 VAL L C 1
ATOM 2241 O O . VAL C 3 16 ? 10.135 4.853 -33.950 1.00 23.33 16 VAL L O 1
ATOM 2245 N N . GLY C 3 17 ? 11.005 6.081 -32.278 1.00 22.59 17 GLY L N 1
ATOM 2246 C CA . GLY C 3 17 ? 10.864 7.378 -32.951 1.00 22.64 17 GLY L CA 1
ATOM 2247 C C . GLY C 3 17 ? 9.520 8.080 -32.757 1.00 22.89 17 GLY L C 1
ATOM 2248 O O . GLY C 3 17 ? 9.350 9.185 -33.226 1.00 24.08 17 GLY L O 1
ATOM 2249 N N . ASP C 3 18 ? 8.558 7.448 -32.086 1.00 22.97 18 ASP L N 1
ATOM 2250 C CA . ASP C 3 18 ? 7.224 8.026 -31.895 1.00 23.35 18 ASP L CA 1
ATOM 2251 C C . ASP C 3 18 ? 7.234 8.969 -30.693 1.00 23.05 18 ASP L C 1
ATOM 2252 O O . ASP C 3 18 ? 8.138 8.891 -29.870 1.00 21.56 18 ASP L O 1
ATOM 2257 N N . ARG C 3 19 ? 6.213 9.823 -30.617 1.00 23.35 19 ARG L N 1
ATOM 2258 C CA . ARG C 3 19 ? 5.946 10.677 -29.463 1.00 24.53 19 ARG L CA 1
ATOM 2259 C C . ARG C 3 19 ? 4.921 9.983 -28.590 1.00 23.46 19 ARG L C 1
ATOM 2260 O O . ARG C 3 19 ? 3.844 9.584 -29.071 1.00 23.63 19 ARG L O 1
ATOM 2268 N N . VAL C 3 20 ? 5.289 9.802 -27.326 1.00 22.33 20 VAL L N 1
ATOM 2269 C CA . VAL C 3 20 ? 4.480 9.088 -26.353 1.00 21.85 20 VAL L CA 1
ATOM 2270 C C . VAL C 3 20 ? 4.006 10.105 -25.332 1.00 21.64 20 VAL L C 1
ATOM 2271 O O . VAL C 3 20 ? 4.801 10.900 -24.839 1.00 20.20 20 VAL L O 1
ATOM 2275 N N . THR C 3 21 ? 2.709 10.043 -25.024 1.00 22.16 21 THR L N 1
ATOM 2276 C CA . THR C 3 21 ? 2.043 10.945 -24.080 1.00 22.46 21 THR L CA 1
ATOM 2277 C C . THR C 3 21 ? 1.350 10.150 -22.962 1.00 22.84 21 THR L C 1
ATOM 2278 O O . THR C 3 21 ? 0.426 9.383 -23.228 1.00 23.04 21 THR L O 1
ATOM 2282 N N . ILE C 3 22 ? 1.795 10.336 -21.714 1.00 22.98 22 ILE L N 1
ATOM 2283 C CA . ILE C 3 22 ? 1.201 9.640 -20.557 1.00 22.61 22 ILE L CA 1
ATOM 2284 C C . ILE C 3 22 ? 0.593 10.688 -19.622 1.00 21.95 22 ILE L C 1
ATOM 2285 O O . ILE C 3 22 ? 1.225 11.669 -19.306 1.00 21.26 22 ILE L O 1
ATOM 2290 N N . THR C 3 23 ? -0.646 10.449 -19.210 1.00 21.58 23 THR L N 1
ATOM 2291 C CA . THR C 3 23 ? -1.390 11.357 -18.349 1.00 22.36 23 THR L CA 1
ATOM 2292 C C . THR C 3 23 ? -1.424 10.809 -16.926 1.00 21.19 23 THR L C 1
ATOM 2293 O O . THR C 3 23 ? -1.510 9.603 -16.720 1.00 19.42 23 THR L O 1
ATOM 2297 N N . CYS C 3 24 ? -1.295 11.726 -15.965 1.00 21.75 24 CYS L N 1
ATOM 2298 C CA . CYS C 3 24 ? -1.506 11.458 -14.536 1.00 20.85 24 CYS L CA 1
ATOM 2299 C C . CYS C 3 24 ? -2.497 12.478 -13.975 1.00 21.87 24 CYS L C 1
ATOM 2300 O O . CYS C 3 24 ? -2.406 13.660 -14.301 1.00 21.98 24 CYS L O 1
ATOM 2303 N N . ARG C 3 25 ? -3.450 12.036 -13.153 1.00 22.16 25 ARG L N 1
ATOM 2304 C CA . ARG C 3 25 ? -4.382 12.935 -12.469 1.00 23.02 25 ARG L CA 1
ATOM 2305 C C . ARG C 3 25 ? -4.298 12.666 -10.980 1.00 21.72 25 ARG L C 1
ATOM 2306 O O . ARG C 3 25 ? -4.055 11.522 -10.577 1.00 21.10 25 ARG L O 1
ATOM 2314 N N . ALA C 3 26 ? -4.489 13.731 -10.197 1.00 20.59 26 ALA L N 1
ATOM 2315 C CA . ALA C 3 26 ? -4.702 13.730 -8.709 1.00 19.25 26 ALA L CA 1
ATOM 2316 C C . ALA C 3 26 ? -6.165 13.924 -8.352 1.00 18.24 26 ALA L C 1
ATOM 2317 O O . ALA C 3 26 ? -6.900 14.573 -9.082 1.00 18.01 26 ALA L O 1
ATOM 2319 N N . SER C 3 27 ? -6.629 13.326 -7.257 1.00 19.01 27 SER L N 1
ATOM 2320 C CA . SER C 3 27 ? -8.048 13.399 -6.927 1.00 17.75 27 SER L CA 1
ATOM 2321 C C . SER C 3 27 ? -8.287 14.691 -6.153 1.00 16.79 27 SER L C 1
ATOM 2322 O O . SER C 3 27 ? -9.426 15.117 -5.964 1.00 16.72 27 SER L O 1
ATOM 2325 N N . GLN C 3 28 ? -7.205 15.319 -5.726 1.00 15.18 28 GLN L N 1
ATOM 2326 C CA . GLN C 3 28 ? -7.281 16.615 -5.047 1.00 14.84 28 GLN L CA 1
ATOM 2327 C C . GLN C 3 28 ? -6.118 17.359 -5.574 1.00 14.10 28 GLN L C 1
ATOM 2328 O O . GLN C 3 28 ? -5.208 16.766 -6.144 1.00 14.53 28 GLN L O 1
ATOM 2334 N N . SER C 3 29 ? -6.097 18.649 -5.270 1.00 13.88 29 SER L N 1
ATOM 2335 C CA . SER C 3 29 ? -5.127 19.582 -5.798 1.00 12.78 29 SER L CA 1
ATOM 2336 C C . SER C 3 29 ? -3.728 19.414 -5.222 1.00 12.67 29 SER L C 1
ATOM 2337 O O . SER C 3 29 ? -3.501 19.454 -4.008 1.00 12.97 29 SER L O 1
ATOM 2340 N N . ILE C 3 30 ? -2.777 19.223 -6.102 1.00 12.72 30 ILE L N 1
ATOM 2341 C CA . ILE C 3 30 ? -1.420 18.996 -5.691 1.00 12.38 30 ILE L CA 1
ATOM 2342 C C . ILE C 3 30 ? -0.503 20.114 -6.169 1.00 13.16 30 ILE L C 1
ATOM 2343 O O . ILE C 3 30 ? 0.706 19.937 -6.215 1.00 14.52 30 ILE L O 1
ATOM 2348 N N . SER C 3 31 ? -1.071 21.240 -6.573 1.00 14.69 31 SER L N 1
ATOM 2349 C CA . SER C 3 31 ? -0.290 22.316 -7.142 1.00 16.38 31 SER L CA 1
ATOM 2350 C C . SER C 3 31 ? 0.536 21.767 -8.325 1.00 16.75 31 SER L C 1
ATOM 2351 O O . SER C 3 31 ? 0.033 20.994 -9.128 1.00 17.34 31 SER L O 1
ATOM 2354 N N . ASN C 3 32 ? 1.789 22.166 -8.437 1.00 18.09 32 ASN L N 1
ATOM 2355 C CA . ASN C 3 32 ? 2.661 21.653 -9.504 1.00 19.34 32 ASN L CA 1
ATOM 2356 C C . ASN C 3 32 ? 3.608 20.562 -9.030 1.00 18.13 32 ASN L C 1
ATOM 2357 O O . ASN C 3 32 ? 4.603 20.289 -9.687 1.00 18.85 32 ASN L O 1
ATOM 2362 N N . TYR C 3 33 ? 3.277 19.906 -7.916 1.00 17.11 33 TYR L N 1
ATOM 2363 C CA . TYR C 3 33 ? 4.180 18.948 -7.270 1.00 15.88 33 TYR L CA 1
ATOM 2364 C C . TYR C 3 33 ? 3.900 17.517 -7.729 1.00 15.98 33 TYR L C 1
ATOM 2365 O O . TYR C 3 33 ? 3.330 16.726 -6.995 1.00 16.19 33 TYR L O 1
ATOM 2374 N N . LEU C 3 34 ? 4.335 17.210 -8.948 1.00 14.78 34 LEU L N 1
ATOM 2375 C CA . LEU C 3 34 ? 4.123 15.925 -9.546 1.00 13.66 34 LEU L CA 1
ATOM 2376 C C . LEU C 3 34 ? 5.435 15.450 -10.147 1.00 13.32 34 LEU L C 1
ATOM 2377 O O . LEU C 3 34 ? 6.029 16.165 -10.934 1.00 14.27 34 LEU L O 1
ATOM 2382 N N . ASN C 3 35 ? 5.872 14.256 -9.755 1.00 13.02 35 ASN L N 1
ATOM 2383 C CA . ASN C 3 35 ? 7.116 13.626 -10.243 1.00 12.89 35 ASN L CA 1
ATOM 2384 C C . ASN C 3 35 ? 6.801 12.477 -11.175 1.00 12.27 35 ASN L C 1
ATOM 2385 O O . ASN C 3 35 ? 5.713 11.891 -11.102 1.00 11.63 35 ASN L O 1
ATOM 2390 N N . TRP C 3 36 ? 7.783 12.130 -12.016 1.00 13.34 36 TRP L N 1
ATOM 2391 C CA . TRP C 3 36 ? 7.742 10.950 -12.914 1.00 13.16 36 TRP L CA 1
ATOM 2392 C C . TRP C 3 36 ? 8.958 10.057 -12.692 1.00 13.56 36 TRP L C 1
ATOM 2393 O O . TRP C 3 36 ? 10.068 10.564 -12.583 1.00 14.68 36 TRP L O 1
ATOM 2404 N N . TYR C 3 37 ? 8.728 8.741 -12.610 1.00 13.86 37 TYR L N 1
ATOM 2405 C CA . TYR C 3 37 ? 9.749 7.742 -12.354 1.00 14.04 37 TYR L CA 1
ATOM 2406 C C . TYR C 3 37 ? 9.632 6.762 -13.505 1.00 14.74 37 TYR L C 1
ATOM 2407 O O . TYR C 3 37 ? 8.549 6.527 -14.026 1.00 13.24 37 TYR L O 1
ATOM 2416 N N . GLN C 3 38 ? 10.769 6.199 -13.882 1.00 15.35 38 GLN L N 1
ATOM 2417 C CA . GLN C 3 38 ? 10.808 5.156 -14.857 1.00 16.60 38 GLN L CA 1
ATOM 2418 C C . GLN C 3 38 ? 11.216 3.908 -14.115 1.00 17.65 38 GLN L C 1
ATOM 2419 O O . GLN C 3 38 ? 12.234 3.888 -13.441 1.00 16.99 38 GLN L O 1
ATOM 2425 N N . GLN C 3 39 ? 10.412 2.867 -14.221 1.00 18.47 39 GLN L N 1
ATOM 2426 C CA . GLN C 3 39 ? 10.777 1.622 -13.544 1.00 21.04 39 GLN L CA 1
ATOM 2427 C C . GLN C 3 39 ? 10.833 0.465 -14.526 1.00 23.10 39 GLN L C 1
ATOM 2428 O O . GLN C 3 39 ? 9.832 0.100 -15.144 1.00 22.74 39 GLN L O 1
ATOM 2434 N N . LYS C 3 40 ? 12.039 -0.048 -14.702 1.00 25.89 40 LYS L N 1
ATOM 2435 C CA . LYS C 3 40 ? 12.282 -1.278 -15.445 1.00 27.95 40 LYS L CA 1
ATOM 2436 C C . LYS C 3 40 ? 12.077 -2.464 -14.523 1.00 30.04 40 LYS L C 1
ATOM 2437 O O . LYS C 3 40 ? 12.251 -2.330 -13.291 1.00 29.89 40 LYS L O 1
ATOM 2443 N N . PRO C 3 41 ? 11.672 -3.624 -15.097 0.80 31.09 41 PRO L N 1
ATOM 2444 C CA . PRO C 3 41 ? 11.214 -4.782 -14.322 0.80 31.99 41 PRO L CA 1
ATOM 2445 C C . PRO C 3 41 ? 12.216 -5.249 -13.245 0.80 32.35 41 PRO L C 1
ATOM 2446 O O . PRO C 3 41 ? 13.429 -5.327 -13.509 0.80 32.51 41 PRO L O 1
ATOM 2450 N N . GLY C 3 42 ? 11.716 -5.507 -12.038 0.80 32.58 42 GLY L N 1
ATOM 2451 C CA . GLY C 3 42 ? 12.581 -5.798 -10.882 0.80 33.59 42 GLY L CA 1
ATOM 2452 C C . GLY C 3 42 ? 13.693 -4.789 -10.520 0.80 33.71 42 GLY L C 1
ATOM 2453 O O . GLY C 3 42 ? 14.693 -5.154 -9.877 0.80 33.76 42 GLY L O 1
ATOM 2454 N N . LYS C 3 43 ? 13.534 -3.522 -10.912 1.00 33.01 43 LYS L N 1
ATOM 2455 C CA . LYS C 3 43 ? 14.571 -2.498 -10.636 1.00 31.67 43 LYS L CA 1
ATOM 2456 C C . LYS C 3 43 ? 14.056 -1.337 -9.824 1.00 29.38 43 LYS L C 1
ATOM 2457 O O . LYS C 3 43 ? 12.830 -1.134 -9.682 1.00 28.96 43 LYS L O 1
ATOM 2463 N N . ALA C 3 44 ? 15.002 -0.611 -9.221 1.00 27.21 44 ALA L N 1
ATOM 2464 C CA . ALA C 3 44 ? 14.671 0.562 -8.404 1.00 24.57 44 ALA L CA 1
ATOM 2465 C C . ALA C 3 44 ? 14.141 1.610 -9.368 1.00 23.15 44 ALA L C 1
ATOM 2466 O O . ALA C 3 44 ? 14.678 1.740 -10.469 1.00 22.84 44 ALA L O 1
ATOM 2468 N N . PRO C 3 45 ? 13.104 2.373 -8.966 1.00 22.29 45 PRO L N 1
ATOM 2469 C CA . PRO C 3 45 ? 12.678 3.400 -9.916 1.00 20.85 45 PRO L CA 1
ATOM 2470 C C . PRO C 3 45 ? 13.759 4.429 -10.139 1.00 20.06 45 PRO L C 1
ATOM 2471 O O . PRO C 3 45 ? 14.697 4.560 -9.338 1.00 19.53 45 PRO L O 1
ATOM 2475 N N . LYS C 3 46 ? 13.645 5.141 -11.251 1.00 19.20 46 LYS L N 1
ATOM 2476 C CA . LYS C 3 46 ? 14.579 6.202 -11.559 1.00 19.92 46 LYS L CA 1
ATOM 2477 C C . LYS C 3 46 ? 13.794 7.495 -11.747 1.00 17.52 46 LYS L C 1
ATOM 2478 O O . LYS C 3 46 ? 12.891 7.567 -12.597 1.00 17.39 46 LYS L O 1
ATOM 2484 N N . LEU C 3 47 ? 14.127 8.504 -10.942 1.00 16.01 47 LEU L N 1
ATOM 2485 C CA . LEU C 3 47 ? 13.457 9.824 -11.051 1.00 15.25 47 LEU L CA 1
ATOM 2486 C C . LEU C 3 47 ? 13.771 10.534 -12.372 1.00 14.82 47 LEU L C 1
ATOM 2487 O O . LEU C 3 47 ? 14.939 10.732 -12.737 1.00 14.35 47 LEU L O 1
ATOM 2492 N N . LEU C 3 48 ? 12.721 10.921 -13.087 1.00 14.87 48 LEU L N 1
ATOM 2493 C CA . LEU C 3 48 ? 12.895 11.594 -14.369 1.00 15.58 48 LEU L CA 1
ATOM 2494 C C . LEU C 3 48 ? 12.681 13.095 -14.311 1.00 15.71 48 LEU L C 1
ATOM 2495 O O . LEU C 3 48 ? 13.431 13.885 -14.923 1.00 16.71 48 LEU L O 1
ATOM 2500 N N . ILE C 3 49 ? 11.592 13.443 -13.637 1.00 16.07 49 ILE L N 1
ATOM 2501 C CA . ILE C 3 49 ? 10.946 14.726 -13.634 1.00 15.44 49 ILE L CA 1
ATOM 2502 C C . ILE C 3 49 ? 10.340 14.952 -12.254 1.00 15.77 49 ILE L C 1
ATOM 2503 O O . ILE C 3 49 ? 9.667 14.073 -11.715 1.00 16.50 49 ILE L O 1
ATOM 2508 N N . TYR C 3 50 ? 10.539 16.150 -11.718 1.00 16.21 50 TYR L N 1
ATOM 2509 C CA . TYR C 3 50 ? 9.907 16.574 -10.475 1.00 17.42 50 TYR L CA 1
ATOM 2510 C C . TYR C 3 50 ? 9.305 17.951 -10.730 1.00 17.99 50 TYR L C 1
ATOM 2511 O O . TYR C 3 50 ? 9.636 18.596 -11.717 1.00 16.35 50 TYR L O 1
ATOM 2520 N N . THR C 3 51 ? 8.403 18.391 -9.858 1.00 19.90 51 THR L N 1
ATOM 2521 C CA . THR C 3 51 ? 7.651 19.650 -10.035 1.00 20.50 51 THR L CA 1
ATOM 2522 C C . THR C 3 51 ? 7.087 19.848 -11.454 1.00 20.39 51 THR L C 1
ATOM 2523 O O . THR C 3 51 ? 7.169 20.959 -12.079 1.00 20.89 51 THR L O 1
ATOM 2527 N N . ALA C 3 52 ? 6.490 18.756 -11.938 1.00 19.62 52 ALA L N 1
ATOM 2528 C CA . ALA C 3 52 ? 5.690 18.694 -13.185 1.00 19.23 52 ALA L CA 1
ATOM 2529 C C . ALA C 3 52 ? 6.518 18.749 -14.462 1.00 18.72 52 ALA L C 1
ATOM 2530 O O . ALA C 3 52 ? 6.243 17.986 -15.404 1.00 17.58 52 ALA L O 1
ATOM 2532 N N . SER C 3 53 ? 7.513 19.630 -14.482 1.00 17.87 53 SER L N 1
ATOM 2533 C CA . SER C 3 53 ? 8.320 19.835 -15.687 1.00 20.09 53 SER L CA 1
ATOM 2534 C C . SER C 3 53 ? 9.823 19.934 -15.535 1.00 19.55 53 SER L C 1
ATOM 2535 O O . SER C 3 53 ? 10.493 20.180 -16.538 1.00 20.53 53 SER L O 1
ATOM 2538 N N . THR C 3 54 ? 10.370 19.768 -14.318 1.00 19.00 54 THR L N 1
ATOM 2539 C CA . THR C 3 54 ? 11.820 19.868 -14.130 1.00 20.03 54 THR L CA 1
ATOM 2540 C C . THR C 3 54 ? 12.531 18.529 -14.277 1.00 21.09 54 THR L C 1
ATOM 2541 O O . THR C 3 54 ? 12.417 17.635 -13.428 1.00 20.44 54 THR L O 1
ATOM 2545 N N . LEU C 3 55 ? 13.309 18.447 -15.355 1.00 22.39 55 LEU L N 1
ATOM 2546 C CA . LEU C 3 55 ? 14.014 17.269 -15.754 1.00 23.59 55 LEU L CA 1
ATOM 2547 C C . LEU C 3 55 ? 15.081 17.084 -14.715 1.00 24.25 55 LEU L C 1
ATOM 2548 O O . LEU C 3 55 ? 15.721 18.038 -14.314 1.00 24.51 55 LEU L O 1
ATOM 2553 N N . GLN C 3 56 ? 15.239 15.854 -14.247 1.00 24.70 56 GLN L N 1
ATOM 2554 C CA . GLN C 3 56 ? 16.290 15.517 -13.290 1.00 24.72 56 GLN L CA 1
ATOM 2555 C C . GLN C 3 56 ? 17.592 15.402 -14.092 1.00 25.75 56 GLN L C 1
ATOM 2556 O O . GLN C 3 56 ? 17.549 15.041 -15.276 1.00 24.96 56 GLN L O 1
ATOM 2562 N N . SER C 3 57 ? 18.742 15.707 -13.488 1.00 27.33 57 SER L N 1
ATOM 2563 C CA . SER C 3 57 ? 20.007 15.603 -14.221 1.00 29.47 57 SER L CA 1
ATOM 2564 C C . SER C 3 57 ? 20.319 14.170 -14.693 1.00 30.21 57 SER L C 1
ATOM 2565 O O . SER C 3 57 ? 19.954 13.187 -14.032 1.00 30.42 57 SER L O 1
ATOM 2568 N N . GLY C 3 58 ? 20.996 14.062 -15.835 1.00 31.44 58 GLY L N 1
ATOM 2569 C CA . GLY C 3 58 ? 21.386 12.757 -16.408 1.00 31.93 58 GLY L CA 1
ATOM 2570 C C . GLY C 3 58 ? 20.267 12.092 -17.197 1.00 32.46 58 GLY L C 1
ATOM 2571 O O . GLY C 3 58 ? 20.445 10.997 -17.741 1.00 33.72 58 GLY L O 1
ATOM 2572 N N . VAL C 3 59 ? 19.114 12.760 -17.251 1.00 31.57 59 VAL L N 1
ATOM 2573 C CA . VAL C 3 59 ? 17.933 12.287 -17.948 1.00 30.50 59 VAL L CA 1
ATOM 2574 C C . VAL C 3 59 ? 17.878 12.931 -19.358 1.00 31.20 59 VAL L C 1
ATOM 2575 O O . VAL C 3 59 ? 18.012 14.133 -19.481 1.00 31.45 59 VAL L O 1
ATOM 2579 N N . PRO C 3 60 ? 17.706 12.116 -20.420 1.00 31.06 60 PRO L N 1
ATOM 2580 C CA . PRO C 3 60 ? 17.671 12.623 -21.759 1.00 31.27 60 PRO L CA 1
ATOM 2581 C C . PRO C 3 60 ? 16.580 13.653 -21.964 1.00 31.78 60 PRO L C 1
ATOM 2582 O O . PRO C 3 60 ? 15.465 13.502 -21.446 1.00 32.24 60 PRO L O 1
ATOM 2586 N N . SER C 3 61 ? 16.902 14.654 -22.776 1.00 32.09 61 SER L N 1
ATOM 2587 C CA . SER C 3 61 ? 16.016 15.758 -23.134 1.00 31.96 61 SER L CA 1
ATOM 2588 C C . SER C 3 61 ? 14.732 15.328 -23.851 1.00 30.57 61 SER L C 1
ATOM 2589 O O . SER C 3 61 ? 13.824 16.140 -24.002 1.00 31.09 61 SER L O 1
ATOM 2592 N N . ARG C 3 62 ? 14.644 14.069 -24.304 1.00 28.08 62 ARG L N 1
ATOM 2593 C CA . ARG C 3 62 ? 13.429 13.602 -24.978 1.00 25.43 62 ARG L CA 1
ATOM 2594 C C . ARG C 3 62 ? 12.234 13.433 -23.995 1.00 24.32 62 ARG L C 1
ATOM 2595 O O . ARG C 3 62 ? 11.060 13.450 -24.379 1.00 24.42 62 ARG L O 1
ATOM 2603 N N . PHE C 3 63 ? 12.554 13.239 -22.732 1.00 23.07 63 PHE L N 1
ATOM 2604 C CA . PHE C 3 63 ? 11.565 13.216 -21.669 1.00 22.42 63 PHE L CA 1
ATOM 2605 C C . PHE C 3 63 ? 11.231 14.623 -21.235 1.00 22.55 63 PHE L C 1
ATOM 2606 O O . PHE C 3 63 ? 12.113 15.413 -20.874 1.00 21.93 63 PHE L O 1
ATOM 2614 N N . SER C 3 64 ? 9.950 14.943 -21.283 1.00 22.44 64 SER L N 1
ATOM 2615 C CA . SER C 3 64 ? 9.511 16.203 -20.736 1.00 23.19 64 SER L CA 1
ATOM 2616 C C . SER C 3 64 ? 8.191 16.029 -19.972 1.00 23.05 64 SER L C 1
ATOM 2617 O O . SER C 3 64 ? 7.461 15.068 -20.203 1.00 23.16 64 SER L O 1
ATOM 2620 N N . GLY C 3 65 ? 7.899 16.941 -19.049 1.00 23.30 65 GLY L N 1
ATOM 2621 C CA . GLY C 3 65 ? 6.655 16.893 -18.324 1.00 23.87 65 GLY L CA 1
ATOM 2622 C C . GLY C 3 65 ? 5.830 18.164 -18.419 1.00 25.45 65 GLY L C 1
ATOM 2623 O O . GLY C 3 65 ? 6.338 19.260 -18.526 1.00 25.88 65 GLY L O 1
ATOM 2624 N N . SER C 3 66 ? 4.528 18.025 -18.343 1.00 26.62 66 SER L N 1
ATOM 2625 C CA . SER C 3 66 ? 3.701 19.205 -18.323 1.00 28.20 66 SER L CA 1
ATOM 2626 C C . SER C 3 66 ? 2.519 19.060 -17.380 1.00 29.06 66 SER L C 1
ATOM 2627 O O . SER C 3 66 ? 1.929 17.996 -17.268 1.00 28.35 66 SER L O 1
ATOM 2630 N N . ALA C 3 67 ? 2.214 20.153 -16.673 1.00 30.91 67 ALA L N 1
ATOM 2631 C CA . ALA C 3 67 ? 0.875 20.424 -16.155 1.00 31.42 67 ALA L CA 1
ATOM 2632 C C . ALA C 3 67 ? -0.013 20.715 -17.358 1.00 33.11 67 ALA L C 1
ATOM 2633 O O . ALA C 3 67 ? 0.415 21.330 -18.354 1.00 33.89 67 ALA L O 1
ATOM 2635 N N . SER C 3 68 ? -1.248 20.259 -17.289 1.00 34.01 68 SER L N 1
ATOM 2636 C CA . SER C 3 68 ? -2.111 20.270 -18.451 1.00 34.43 68 SER L CA 1
ATOM 2637 C C . SER C 3 68 ? -3.512 20.566 -17.920 1.00 34.87 68 SER L C 1
ATOM 2638 O O . SER C 3 68 ? -4.418 19.712 -17.920 1.00 34.83 68 SER L O 1
ATOM 2641 N N . GLY C 3 69 ? -3.683 21.804 -17.465 1.00 34.76 69 GLY L N 1
ATOM 2642 C CA . GLY C 3 69 ? -4.824 22.150 -16.661 1.00 34.72 69 GLY L CA 1
ATOM 2643 C C . GLY C 3 69 ? -4.526 21.501 -15.338 1.00 35.02 69 GLY L C 1
ATOM 2644 O O . GLY C 3 69 ? -3.423 21.693 -14.805 1.00 34.89 69 GLY L O 1
ATOM 2645 N N . THR C 3 70 ? -5.514 20.720 -14.866 1.00 34.73 70 THR L N 1
ATOM 2646 C CA . THR C 3 70 ? -5.503 19.832 -13.675 1.00 34.05 70 THR L CA 1
ATOM 2647 C C . THR C 3 70 ? -5.286 18.338 -14.074 1.00 33.06 70 THR L C 1
ATOM 2648 O O . THR C 3 70 ? -6.104 17.430 -13.785 1.00 33.42 70 THR L O 1
ATOM 2652 N N . ASP C 3 71 ? -4.171 18.132 -14.761 1.00 30.39 71 ASP L N 1
ATOM 2653 C CA . ASP C 3 71 ? -3.760 16.903 -15.377 1.00 28.74 71 ASP L CA 1
ATOM 2654 C C . ASP C 3 71 ? -2.306 17.185 -15.413 1.00 26.60 71 ASP L C 1
ATOM 2655 O O . ASP C 3 71 ? -1.882 18.366 -15.287 1.00 24.24 71 ASP L O 1
ATOM 2660 N N . PHE C 3 72 ? -1.553 16.114 -15.615 1.00 22.92 72 PHE L N 1
ATOM 2661 C CA . PHE C 3 72 ? -0.133 16.196 -15.830 1.00 21.64 72 PHE L CA 1
ATOM 2662 C C . PHE C 3 72 ? 0.191 15.170 -16.914 1.00 20.41 72 PHE L C 1
ATOM 2663 O O . PHE C 3 72 ? -0.426 14.108 -16.956 1.00 20.20 72 PHE L O 1
ATOM 2671 N N . THR C 3 73 ? 1.157 15.486 -17.760 1.00 17.99 73 THR L N 1
ATOM 2672 C CA . THR C 3 73 ? 1.527 14.610 -18.832 1.00 18.13 73 THR L CA 1
ATOM 2673 C C . THR C 3 73 ? 3.044 14.447 -18.846 1.00 17.43 73 THR L C 1
ATOM 2674 O O . THR C 3 73 ? 3.790 15.414 -18.611 1.00 17.74 73 THR L O 1
ATOM 2678 N N . LEU C 3 74 ? 3.490 13.214 -19.079 1.00 16.23 74 LEU L N 1
ATOM 2679 C CA . LEU C 3 74 ? 4.897 12.944 -19.413 1.00 16.26 74 LEU L CA 1
ATOM 2680 C C . LEU C 3 74 ? 4.931 12.712 -20.928 1.00 17.55 74 LEU L C 1
ATOM 2681 O O . LEU C 3 74 ? 4.066 12.019 -21.496 1.00 17.62 74 LEU L O 1
ATOM 2686 N N . THR C 3 75 ? 5.909 13.331 -21.585 1.00 18.66 75 THR L N 1
ATOM 2687 C CA . THR C 3 75 ? 6.064 13.169 -23.011 1.00 19.36 75 THR L CA 1
ATOM 2688 C C . THR C 3 75 ? 7.416 12.512 -23.271 1.00 20.53 75 THR L C 1
ATOM 2689 O O . THR C 3 75 ? 8.431 12.958 -22.738 1.00 20.21 75 THR L O 1
ATOM 2693 N N . ILE C 3 76 ? 7.404 11.421 -24.040 1.00 21.24 76 ILE L N 1
ATOM 2694 C CA . ILE C 3 76 ? 8.642 10.872 -24.574 1.00 22.68 76 ILE L CA 1
ATOM 2695 C C . ILE C 3 76 ? 8.681 11.177 -26.078 1.00 24.42 76 ILE L C 1
ATOM 2696 O O . ILE C 3 76 ? 7.946 10.588 -26.905 1.00 25.17 76 ILE L O 1
ATOM 2701 N N . ASN C 3 77 ? 9.513 12.136 -26.422 1.00 25.72 77 ASN L N 1
ATOM 2702 C CA . ASN C 3 77 ? 9.733 12.479 -27.809 1.00 27.72 77 ASN L CA 1
ATOM 2703 C C . ASN C 3 77 ? 10.725 11.507 -28.348 1.00 27.48 77 ASN L C 1
ATOM 2704 O O . ASN C 3 77 ? 11.792 11.308 -27.735 1.00 29.20 77 ASN L O 1
ATOM 2709 N N . SER C 3 78 ? 10.418 10.912 -29.488 1.00 26.29 78 SER L N 1
ATOM 2710 C CA . SER C 3 78 ? 11.381 9.995 -30.114 1.00 25.66 78 SER L CA 1
ATOM 2711 C C . SER C 3 78 ? 11.612 8.732 -29.237 1.00 24.05 78 SER L C 1
ATOM 2712 O O . SER C 3 78 ? 12.729 8.464 -28.776 1.00 23.69 78 SER L O 1
ATOM 2715 N N . LEU C 3 79 ? 10.552 7.961 -29.021 1.00 22.71 79 LEU L N 1
ATOM 2716 C CA . LEU C 3 79 ? 10.638 6.757 -28.189 1.00 21.79 79 LEU L CA 1
ATOM 2717 C C . LEU C 3 79 ? 11.832 5.910 -28.587 1.00 21.05 79 LEU L C 1
ATOM 2718 O O . LEU C 3 79 ? 12.048 5.713 -29.761 1.00 22.46 79 LEU L O 1
ATOM 2723 N N . GLN C 3 80 ? 12.636 5.460 -27.637 1.00 19.87 80 GLN L N 1
ATOM 2724 C CA . GLN C 3 80 ? 13.810 4.644 -27.937 1.00 20.57 80 GLN L CA 1
ATOM 2725 C C . GLN C 3 80 ? 13.598 3.202 -27.424 1.00 21.54 80 GLN L C 1
ATOM 2726 O O . GLN C 3 80 ? 12.721 2.970 -26.575 1.00 22.27 80 GLN L O 1
ATOM 2732 N N . PRO C 3 81 ? 14.382 2.230 -27.923 1.00 21.95 81 PRO L N 1
ATOM 2733 C CA . PRO C 3 81 ? 14.178 0.830 -27.422 1.00 22.44 81 PRO L CA 1
ATOM 2734 C C . PRO C 3 81 ? 14.447 0.647 -25.889 1.00 22.06 81 PRO L C 1
ATOM 2735 O O . PRO C 3 81 ? 13.809 -0.180 -25.252 1.00 21.42 81 PRO L O 1
ATOM 2739 N N . GLU C 3 82 ? 15.367 1.440 -25.335 1.00 21.59 82 GLU L N 1
ATOM 2740 C CA . GLU C 3 82 ? 15.665 1.464 -23.907 1.00 22.06 82 GLU L CA 1
ATOM 2741 C C . GLU C 3 82 ? 14.520 1.983 -23.087 1.00 20.92 82 GLU L C 1
ATOM 2742 O O . GLU C 3 82 ? 14.588 1.988 -21.851 1.00 22.84 82 GLU L O 1
ATOM 2748 N N . ASP C 3 83 ? 13.501 2.507 -23.721 1.00 20.14 83 ASP L N 1
ATOM 2749 C CA . ASP C 3 83 ? 12.494 3.265 -22.937 1.00 19.83 83 ASP L CA 1
ATOM 2750 C C . ASP C 3 83 ? 11.421 2.357 -22.463 1.00 18.93 83 ASP L C 1
ATOM 2751 O O . ASP C 3 83 ? 10.522 2.787 -21.727 1.00 19.32 83 ASP L O 1
ATOM 2756 N N . PHE C 3 84 ? 11.486 1.104 -22.899 1.00 16.74 84 PHE L N 1
ATOM 2757 C CA . PHE C 3 84 ? 10.581 0.110 -22.412 1.00 16.25 84 PHE L CA 1
ATOM 2758 C C . PHE C 3 84 ? 10.619 0.193 -20.858 1.00 15.95 84 PHE L C 1
ATOM 2759 O O . PHE C 3 84 ? 11.679 0.036 -20.237 1.00 14.75 84 PHE L O 1
ATOM 2767 N N . ALA C 3 85 ? 9.475 0.444 -20.237 1.00 15.01 85 ALA L N 1
ATOM 2768 C CA . ALA C 3 85 ? 9.444 0.585 -18.796 1.00 15.07 85 ALA L CA 1
ATOM 2769 C C . ALA C 3 85 ? 8.043 0.859 -18.382 1.00 15.12 85 ALA L C 1
ATOM 2770 O O . ALA C 3 85 ? 7.196 1.088 -19.228 1.00 15.10 85 ALA L O 1
ATOM 2772 N N . THR C 3 86 ? 7.811 0.809 -17.062 1.00 15.80 86 THR L N 1
ATOM 2773 C CA . THR C 3 86 ? 6.626 1.373 -16.423 1.00 14.73 86 THR L CA 1
ATOM 2774 C C . THR C 3 86 ? 6.983 2.787 -15.993 1.00 14.02 86 THR L C 1
ATOM 2775 O O . THR C 3 86 ? 8.041 3.051 -15.370 1.00 12.56 86 THR L O 1
ATOM 2779 N N . TYR C 3 87 ? 6.097 3.708 -16.359 1.00 13.56 87 TYR L N 1
ATOM 2780 C CA . TYR C 3 87 ? 6.251 5.097 -15.980 1.00 13.33 87 TYR L CA 1
ATOM 2781 C C . TYR C 3 87 ? 5.218 5.428 -14.962 1.00 13.24 87 TYR L C 1
ATOM 2782 O O . TYR C 3 87 ? 4.003 5.336 -15.248 1.00 12.26 87 TYR L O 1
ATOM 2791 N N . SER C 3 88 ? 5.688 5.865 -13.791 1.00 12.44 88 SER L N 1
ATOM 2792 C CA . SER C 3 88 ? 4.770 6.191 -12.675 1.00 13.30 88 SER L CA 1
ATOM 2793 C C . SER C 3 88 ? 4.889 7.600 -12.204 1.00 12.87 88 SER L C 1
ATOM 2794 O O . SER C 3 88 ? 5.987 8.118 -12.051 1.00 14.05 88 SER L O 1
ATOM 2797 N N . CYS C 3 89 ? 3.747 8.211 -11.927 1.00 12.76 89 CYS L N 1
ATOM 2798 C CA . CYS C 3 89 ? 3.706 9.553 -11.391 1.00 13.23 89 CYS L CA 1
ATOM 2799 C C . CYS C 3 89 ? 3.611 9.459 -9.848 1.00 13.32 89 CYS L C 1
ATOM 2800 O O . CYS C 3 89 ? 3.285 8.386 -9.303 1.00 12.78 89 CYS L O 1
ATOM 2803 N N . GLN C 3 90 ? 3.958 10.552 -9.168 1.00 13.37 90 GLN L N 1
ATOM 2804 C CA . GLN C 3 90 ? 3.925 10.641 -7.723 1.00 12.63 90 GLN L CA 1
ATOM 2805 C C . GLN C 3 90 ? 3.620 12.069 -7.322 1.00 13.89 90 GLN L C 1
ATOM 2806 O O . GLN C 3 90 ? 4.335 12.985 -7.713 1.00 14.85 90 GLN L O 1
ATOM 2812 N N . GLN C 3 91 ? 2.584 12.277 -6.527 1.00 13.95 91 GLN L N 1
ATOM 2813 C CA . GLN C 3 91 ? 2.327 13.618 -6.020 1.00 14.25 91 GLN L CA 1
ATOM 2814 C C . GLN C 3 91 ? 3.295 13.855 -4.872 1.00 15.16 91 GLN L C 1
ATOM 2815 O O . GLN C 3 91 ? 3.571 12.938 -4.066 1.00 14.84 91 GLN L O 1
ATOM 2821 N N . SER C 3 92 ? 3.832 15.082 -4.845 1.00 15.08 92 SER L N 1
ATOM 2822 C CA . SER C 3 92 ? 4.822 15.508 -3.872 1.00 14.12 92 SER L CA 1
ATOM 2823 C C . SER C 3 92 ? 4.269 16.675 -3.027 1.00 13.61 92 SER L C 1
ATOM 2824 O O . SER C 3 92 ? 5.030 17.454 -2.445 1.00 12.80 92 SER L O 1
ATOM 2827 N N . TYR C 3 93 ? 2.943 16.773 -2.966 1.00 13.05 93 TYR L N 1
ATOM 2828 C CA . TYR C 3 93 ? 2.276 17.843 -2.229 1.00 13.05 93 TYR L CA 1
ATOM 2829 C C . TYR C 3 93 ? 2.177 17.543 -0.701 1.00 13.72 93 TYR L C 1
ATOM 2830 O O . TYR C 3 93 ? 2.435 18.414 0.166 1.00 11.76 93 TYR L O 1
ATOM 2839 N N . ASN C 3 94 ? 1.731 16.327 -0.374 1.00 14.05 94 ASN L N 1
ATOM 2840 C CA . ASN C 3 94 ? 1.567 15.971 1.017 1.00 14.80 94 ASN L CA 1
ATOM 2841 C C . ASN C 3 94 ? 1.670 14.474 1.288 1.00 15.74 94 ASN L C 1
ATOM 2842 O O . ASN C 3 94 ? 1.831 13.664 0.358 1.00 15.99 94 ASN L O 1
ATOM 2847 N N . SER C 3 95 ? 1.640 14.117 2.563 1.00 15.05 95 SER L N 1
ATOM 2848 C CA . SER C 3 95 ? 1.537 12.736 2.945 1.00 15.48 95 SER L CA 1
ATOM 2849 C C . SER C 3 95 ? 0.282 12.148 2.329 1.00 14.15 95 SER L C 1
ATOM 2850 O O . SER C 3 95 ? -0.769 12.790 2.360 1.00 12.36 95 SER L O 1
ATOM 2853 N N . PRO C 3 96 ? 0.374 10.910 1.787 1.00 13.57 96 PRO L N 1
ATOM 2854 C CA . PRO C 3 96 ? 1.513 9.991 1.799 1.00 13.55 96 PRO L CA 1
ATOM 2855 C C . PRO C 3 96 ? 2.427 9.958 0.542 1.00 13.93 96 PRO L C 1
ATOM 2856 O O . PRO C 3 96 ? 2.988 8.893 0.196 1.00 13.67 96 PRO L O 1
ATOM 2860 N N . TRP C 3 97 ? 2.590 11.109 -0.127 1.00 13.97 97 TRP L N 1
ATOM 2861 C CA . TRP C 3 97 ? 3.501 11.262 -1.289 1.00 13.28 97 TRP L CA 1
ATOM 2862 C C . TRP C 3 97 ? 3.234 10.147 -2.294 1.00 13.39 97 TRP L C 1
ATOM 2863 O O . TRP C 3 97 ? 4.190 9.443 -2.726 1.00 13.05 97 TRP L O 1
ATOM 2874 N N . THR C 3 98 ? 1.933 10.021 -2.621 1.00 12.65 98 THR L N 1
ATO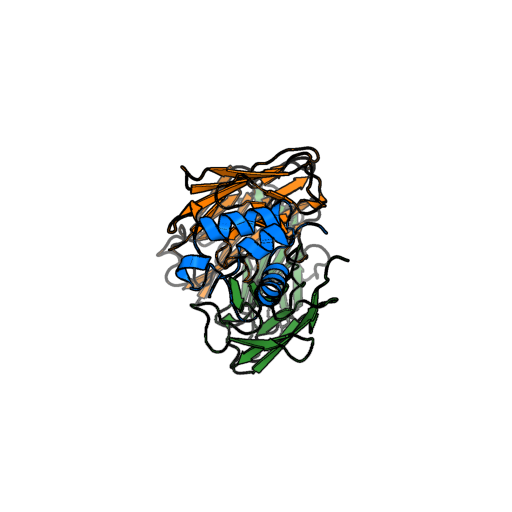M 2875 C CA . THR C 3 98 ? 1.278 8.914 -3.271 1.00 13.76 98 THR L CA 1
ATOM 2876 C C . THR C 3 98 ? 1.779 8.725 -4.686 1.00 14.17 98 THR L C 1
ATOM 2877 O O . THR C 3 98 ? 1.810 9.676 -5.442 1.00 13.99 98 THR L O 1
ATOM 2881 N N . PHE C 3 99 ? 2.176 7.494 -5.012 1.00 14.54 99 PHE L N 1
ATOM 2882 C CA . PHE C 3 99 ? 2.542 7.076 -6.360 1.00 14.32 99 PHE L CA 1
ATOM 2883 C C . PHE C 3 99 ? 1.339 6.539 -7.129 1.00 15.58 99 PHE L C 1
ATOM 2884 O O . PHE C 3 99 ? 0.490 5.845 -6.560 1.00 16.61 99 PHE L O 1
ATOM 2892 N N . GLY C 3 100 ? 1.242 6.883 -8.413 1.00 15.63 100 GLY L N 1
ATOM 2893 C CA . GLY C 3 100 ? 0.308 6.194 -9.299 1.00 16.13 100 GLY L CA 1
ATOM 2894 C C . GLY C 3 100 ? 0.750 4.755 -9.580 1.00 16.87 100 GLY L C 1
ATOM 2895 O O . GLY C 3 100 ? 1.890 4.345 -9.283 1.00 16.05 100 GLY L O 1
ATOM 2896 N N . GLN C 3 101 ? -0.147 3.985 -10.169 1.00 17.67 101 GLN L N 1
ATOM 2897 C CA . GLN C 3 101 ? 0.102 2.567 -10.392 1.00 18.97 101 GLN L CA 1
ATOM 2898 C C . GLN C 3 101 ? 0.990 2.294 -11.599 1.00 19.05 101 GLN L C 1
ATOM 2899 O O . GLN C 3 101 ? 1.450 1.161 -11.776 1.00 20.06 101 GLN L O 1
ATOM 2905 N N . GLY C 3 102 ? 1.200 3.284 -12.476 1.00 18.45 102 GLY L N 1
ATOM 2906 C CA . GLY C 3 102 ? 2.124 3.081 -13.587 1.00 16.48 102 GLY L CA 1
ATOM 2907 C C . GLY C 3 102 ? 1.459 2.905 -14.921 1.00 16.26 102 GLY L C 1
ATOM 2908 O O . GLY C 3 102 ? 0.277 2.561 -15.051 1.00 15.63 102 GLY L O 1
ATOM 2909 N N . THR C 3 103 ? 2.226 3.221 -15.940 1.00 16.50 103 THR L N 1
ATOM 2910 C CA . THR C 3 103 ? 1.797 3.038 -17.294 1.00 15.70 103 THR L CA 1
ATOM 2911 C C . THR C 3 103 ? 2.916 2.239 -17.889 1.00 16.12 103 THR L C 1
ATOM 2912 O O . THR C 3 103 ? 4.067 2.702 -17.900 1.00 16.14 103 THR L O 1
ATOM 2916 N N . LYS C 3 104 ? 2.579 1.037 -18.329 1.00 15.94 104 LYS L N 1
ATOM 2917 C CA . LYS C 3 104 ? 3.483 0.196 -19.079 1.00 18.24 104 LYS L CA 1
ATOM 2918 C C . LYS C 3 104 ? 3.682 0.648 -20.540 1.00 18.58 104 LYS L C 1
ATOM 2919 O O . LYS C 3 104 ? 2.762 0.669 -21.339 1.00 17.77 104 LYS L O 1
ATOM 2925 N N . VAL C 3 105 ? 4.897 1.026 -20.872 1.00 19.60 105 VAL L N 1
ATOM 2926 C CA . VAL C 3 105 ? 5.226 1.382 -22.238 1.00 20.85 105 VAL L CA 1
ATOM 2927 C C . VAL C 3 105 ? 5.939 0.191 -22.915 1.00 21.54 105 VAL L C 1
ATOM 2928 O O . VAL C 3 105 ? 7.069 -0.111 -22.556 1.00 21.87 105 VAL L O 1
ATOM 2932 N N . GLU C 3 106 ? 5.289 -0.449 -23.898 1.00 22.07 106 GLU L N 1
ATOM 2933 C CA . GLU C 3 106 ? 5.958 -1.436 -24.758 1.00 23.33 106 GLU L CA 1
ATOM 2934 C C . GLU C 3 106 ? 6.442 -0.821 -26.085 1.00 23.29 106 GLU L C 1
ATOM 2935 O O . GLU C 3 106 ? 5.787 0.054 -26.651 1.00 23.05 106 GLU L O 1
ATOM 2941 N N . ILE C 3 107 ? 7.611 -1.277 -26.553 1.00 23.77 107 ILE L N 1
ATOM 2942 C CA . ILE C 3 107 ? 8.168 -0.869 -27.843 1.00 23.64 107 ILE L CA 1
ATOM 2943 C C . ILE C 3 107 ? 7.674 -1.776 -28.948 1.00 23.54 107 ILE L C 1
ATOM 2944 O O . ILE C 3 107 ? 7.969 -2.973 -28.957 1.00 22.73 107 ILE L O 1
ATOM 2949 N N . LYS C 3 108 ? 6.930 -1.184 -29.873 1.00 23.20 108 LYS L N 1
ATOM 2950 C CA . LYS C 3 108 ? 6.377 -1.880 -31.026 1.00 24.20 108 LYS L CA 1
ATOM 2951 C C . LYS C 3 108 ? 7.452 -1.934 -32.093 1.00 24.16 108 LYS L C 1
ATOM 2952 O O . LYS C 3 108 ? 7.681 -0.972 -32.831 1.00 25.62 108 LYS L O 1
ATOM 2958 N N . ARG C 3 109 ? 8.148 -3.052 -32.159 1.00 23.44 109 ARG L N 1
ATOM 2959 C CA . ARG C 3 109 ? 9.197 -3.223 -33.160 1.00 22.17 109 ARG L CA 1
ATOM 2960 C C . ARG C 3 109 ? 8.613 -4.085 -34.280 1.00 20.84 109 ARG L C 1
ATOM 2961 O O . ARG C 3 109 ? 7.429 -4.379 -34.229 1.00 20.15 109 ARG L O 1
ATOM 2969 N N . THR C 3 110 ? 9.416 -4.467 -35.285 1.00 20.02 110 THR L N 1
ATOM 2970 C CA . THR C 3 110 ? 8.896 -5.220 -36.442 1.00 19.43 110 THR L CA 1
ATOM 2971 C C . THR C 3 110 ? 8.747 -6.706 -36.080 1.00 19.89 110 THR L C 1
ATOM 2972 O O . THR C 3 110 ? 9.382 -7.179 -35.157 1.00 20.35 110 THR L O 1
ATOM 2976 N N . VAL C 3 111 ? 7.894 -7.436 -36.785 1.00 19.63 111 VAL L N 1
ATOM 2977 C CA . VAL C 3 111 ? 7.804 -8.885 -36.609 1.00 17.75 111 VAL L CA 1
ATOM 2978 C C . VAL C 3 111 ? 9.183 -9.567 -36.679 1.00 18.48 111 VAL L C 1
ATOM 2979 O O . VAL C 3 111 ? 10.006 -9.234 -37.538 1.00 18.83 111 VAL L O 1
ATOM 2983 N N . ALA C 3 112 ? 9.439 -10.518 -35.783 1.00 18.30 112 ALA L N 1
ATOM 2984 C CA . ALA C 3 112 ? 10.665 -11.291 -35.826 1.00 18.74 112 ALA L CA 1
ATOM 2985 C C . ALA C 3 112 ? 10.458 -12.763 -35.396 1.00 19.07 112 ALA L C 1
ATOM 2986 O O . ALA C 3 112 ? 9.835 -13.039 -34.359 1.00 18.35 112 ALA L O 1
ATOM 2988 N N . ALA C 3 113 ? 10.989 -13.697 -36.189 1.00 17.80 113 ALA L N 1
ATOM 2989 C CA . ALA C 3 113 ? 10.853 -15.121 -35.926 1.00 17.74 113 ALA L CA 1
ATOM 2990 C C . ALA C 3 113 ? 11.658 -15.572 -34.733 1.00 17.20 113 ALA L C 1
ATOM 2991 O O . ALA C 3 113 ? 12.785 -15.158 -34.567 1.00 18.42 113 ALA L O 1
ATOM 2993 N N . PRO C 3 114 ? 11.087 -16.462 -33.908 1.00 17.70 114 PRO L N 1
ATOM 2994 C CA . PRO C 3 114 ? 11.901 -17.126 -32.904 1.00 17.71 114 PRO L CA 1
ATOM 2995 C C . PRO C 3 114 ? 12.878 -18.151 -33.491 1.00 19.31 114 PRO L C 1
ATOM 2996 O O . PRO C 3 114 ? 12.604 -18.730 -34.542 1.00 19.47 114 PRO L O 1
ATOM 3000 N N . SER C 3 115 ? 14.019 -18.327 -32.823 1.00 19.39 115 SER L N 1
ATOM 3001 C CA . SER C 3 115 ? 14.873 -19.509 -32.936 1.00 18.87 115 SER L CA 1
ATOM 3002 C C . SER C 3 115 ? 14.445 -20.447 -31.821 1.00 19.59 115 SER L C 1
ATOM 3003 O O . SER C 3 115 ? 14.256 -19.990 -30.673 1.00 20.34 115 SER L O 1
ATOM 3006 N N . VAL C 3 116 ? 14.312 -21.739 -32.152 1.00 19.48 116 VAL L N 1
ATOM 3007 C CA . VAL C 3 116 ? 13.705 -22.726 -31.280 1.00 18.87 116 VAL L CA 1
ATOM 3008 C C . VAL C 3 116 ? 14.828 -23.702 -30.909 1.00 19.69 116 VAL L C 1
ATOM 3009 O O . VAL C 3 116 ? 15.706 -23.994 -31.727 1.00 18.62 116 VAL L O 1
ATOM 3013 N N . PHE C 3 117 ? 14.898 -24.056 -29.622 1.00 20.31 117 PHE L N 1
ATOM 3014 C CA . PHE C 3 117 ? 15.910 -24.962 -29.118 1.00 21.30 117 PHE L CA 1
ATOM 3015 C C . PHE C 3 117 ? 15.216 -25.864 -28.120 1.00 21.42 117 PHE L C 1
ATOM 3016 O O . PHE C 3 117 ? 14.323 -25.420 -27.409 1.00 22.52 117 PHE L O 1
ATOM 3024 N N . ILE C 3 118 ? 15.647 -27.120 -28.037 1.00 21.83 118 ILE L N 1
ATOM 3025 C CA . ILE C 3 118 ? 15.036 -28.064 -27.103 1.00 21.58 118 ILE L CA 1
ATOM 3026 C C . ILE C 3 118 ? 16.131 -28.643 -26.166 1.00 22.34 118 ILE L C 1
ATOM 3027 O O . ILE C 3 118 ? 17.271 -28.813 -26.582 1.00 22.53 118 ILE L O 1
ATOM 3032 N N . PHE C 3 119 ? 15.810 -28.861 -24.893 1.00 22.60 119 PHE L N 1
ATOM 3033 C CA . PHE C 3 119 ? 16.806 -29.419 -23.972 1.00 24.37 119 PHE L CA 1
ATOM 3034 C C . PHE C 3 119 ? 16.179 -30.585 -23.275 1.00 24.96 119 PHE L C 1
ATOM 3035 O O . PHE C 3 119 ? 15.118 -30.427 -22.696 1.00 25.68 119 PHE L O 1
ATOM 3043 N N . PRO C 3 120 ? 16.786 -31.779 -23.389 1.00 25.65 120 PRO L N 1
ATOM 3044 C CA . PRO C 3 120 ? 16.329 -32.889 -22.582 1.00 26.14 120 PRO L CA 1
ATOM 3045 C C . PRO C 3 120 ? 16.747 -32.732 -21.125 1.00 27.30 120 PRO L C 1
ATOM 3046 O O . PRO C 3 120 ? 17.627 -31.914 -20.824 1.00 27.99 120 PRO L O 1
ATOM 3050 N N . PRO C 3 121 ? 16.119 -33.513 -20.222 1.00 27.95 121 PRO L N 1
ATOM 3051 C CA . PRO C 3 121 ? 16.494 -33.528 -18.806 1.00 28.80 121 PRO L CA 1
ATOM 3052 C C . PRO C 3 121 ? 17.912 -34.046 -18.613 1.00 30.35 121 PRO L C 1
ATOM 3053 O O . PRO C 3 121 ? 18.337 -34.940 -19.338 1.00 30.63 121 PRO L O 1
ATOM 3057 N N . SER C 3 122 ? 18.649 -33.471 -17.666 1.00 31.33 122 SER L N 1
ATOM 3058 C CA . SER C 3 122 ? 20.005 -33.941 -17.366 1.00 32.58 122 SER L CA 1
ATOM 3059 C C . SER C 3 122 ? 19.962 -35.330 -16.692 1.00 33.51 122 SER L C 1
ATOM 3060 O O . SER C 3 122 ? 18.902 -35.805 -16.242 1.00 32.92 122 SER L O 1
ATOM 3063 N N . ASP C 3 123 ? 21.115 -35.976 -16.614 1.00 34.37 123 ASP L N 1
ATOM 3064 C CA . ASP C 3 123 ? 21.199 -37.245 -15.880 1.00 35.51 123 ASP L CA 1
ATOM 3065 C C . ASP C 3 123 ? 21.049 -36.956 -14.399 1.00 35.67 123 ASP L C 1
ATOM 3066 O O . ASP C 3 123 ? 20.361 -37.689 -13.676 1.00 35.43 123 ASP L O 1
ATOM 3071 N N . GLU C 3 124 ? 21.672 -35.862 -13.955 1.00 35.98 124 GLU L N 1
ATOM 3072 C CA A GLU C 3 124 ? 21.542 -35.414 -12.573 0.60 36.04 124 GLU L CA 1
ATOM 3073 C CA B GLU C 3 124 ? 21.537 -35.445 -12.557 0.40 35.90 124 GLU L CA 1
ATOM 3074 C C . GLU C 3 124 ? 20.061 -35.361 -12.161 1.00 35.80 124 GLU L C 1
ATOM 3075 O O . GLU C 3 124 ? 19.649 -36.026 -11.211 1.00 36.40 124 GLU L O 1
ATOM 3086 N N . GLN C 3 125 ? 19.251 -34.587 -12.884 1.00 35.43 125 GLN L N 1
ATOM 3087 C CA . GLN C 3 125 ? 17.824 -34.491 -12.543 1.00 35.34 125 GLN L CA 1
ATOM 3088 C C . GLN C 3 125 ? 17.071 -35.831 -12.568 1.00 37.19 125 GLN L C 1
ATOM 3089 O O . GLN C 3 125 ? 16.182 -36.061 -11.735 1.00 36.80 125 GLN L O 1
ATOM 3095 N N . LEU C 3 126 ? 17.403 -36.694 -13.535 1.00 38.92 126 LEU L N 1
ATOM 3096 C CA . LEU C 3 126 ? 16.693 -37.959 -13.692 1.00 40.39 126 LEU L CA 1
ATOM 3097 C C . LEU C 3 126 ? 16.906 -38.827 -12.469 1.00 41.19 126 LEU L C 1
ATOM 3098 O O . LEU C 3 126 ? 15.933 -39.381 -11.925 1.00 41.83 126 LEU L O 1
ATOM 3103 N N . LYS C 3 127 ? 18.168 -38.905 -12.031 1.00 41.82 127 LYS L N 1
ATOM 3104 C CA . LYS C 3 127 ? 18.555 -39.530 -10.750 1.00 42.66 127 LYS L CA 1
ATOM 3105 C C . LYS C 3 127 ? 17.559 -39.276 -9.612 1.00 42.22 127 LYS L C 1
ATOM 3106 O O . LYS C 3 127 ? 17.284 -40.184 -8.823 1.00 42.36 127 LYS L O 1
ATOM 3112 N N . SER C 3 128 ? 17.017 -38.053 -9.539 1.00 41.70 128 SER L N 1
ATOM 3113 C CA . SER C 3 128 ? 16.112 -37.648 -8.457 1.00 41.14 128 SER L CA 1
ATOM 3114 C C . SER C 3 128 ? 14.605 -37.896 -8.680 1.00 40.87 128 SER L C 1
ATOM 3115 O O . SER C 3 128 ? 13.774 -37.492 -7.844 1.00 40.92 128 SER L O 1
ATOM 3118 N N . GLY C 3 129 ? 14.259 -38.571 -9.780 1.00 40.16 129 GLY L N 1
ATOM 3119 C CA . GLY C 3 129 ? 12.888 -39.027 -10.033 1.00 39.62 129 GLY L CA 1
ATOM 3120 C C . GLY C 3 129 ? 11.927 -38.090 -10.755 1.00 39.66 129 GLY L C 1
ATOM 3121 O O . GLY C 3 129 ? 10.696 -38.323 -10.771 1.00 39.51 129 GLY L O 1
ATOM 3122 N N . THR C 3 130 ? 12.472 -37.024 -11.345 1.00 39.00 130 THR L N 1
ATOM 3123 C CA . THR C 3 130 ? 11.669 -36.099 -12.159 1.00 38.15 130 THR L CA 1
ATOM 3124 C C . THR C 3 130 ? 12.417 -35.769 -13.447 1.00 36.47 130 THR L C 1
ATOM 3125 O O . THR C 3 130 ? 13.632 -35.901 -13.505 1.00 36.80 130 THR L O 1
ATOM 3129 N N . ALA C 3 131 ? 11.664 -35.394 -14.478 1.00 35.09 131 ALA L N 1
ATOM 3130 C CA . ALA C 3 131 ? 12.199 -35.060 -15.786 1.00 33.05 131 ALA L CA 1
ATOM 3131 C C . ALA C 3 131 ? 11.596 -33.741 -16.255 1.00 32.09 131 ALA L C 1
ATOM 3132 O O . ALA C 3 131 ? 10.369 -33.593 -16.322 1.00 31.78 131 ALA L O 1
ATOM 3134 N N . SER C 3 132 ? 12.455 -32.764 -16.534 1.00 30.52 132 SER L N 1
ATOM 3135 C CA . SER C 3 132 ? 12.019 -31.474 -17.094 1.00 28.75 132 SER L CA 1
ATOM 3136 C C . SER C 3 132 ? 12.646 -31.335 -18.460 1.00 27.20 132 SER L C 1
ATOM 3137 O O . SER C 3 132 ? 13.877 -31.431 -18.643 1.00 27.05 132 SER L O 1
ATOM 3140 N N . VAL C 3 133 ? 11.794 -31.132 -19.439 1.00 25.29 133 VAL L N 1
ATOM 3141 C CA . VAL C 3 133 ? 12.311 -30.900 -20.782 1.00 24.26 133 VAL L CA 1
ATOM 3142 C C . VAL C 3 133 ? 11.924 -29.474 -21.163 1.00 22.86 133 VAL L C 1
ATOM 3143 O O . VAL C 3 133 ? 10.782 -29.040 -20.971 1.00 22.37 133 VAL L O 1
ATOM 3147 N N . VAL C 3 134 ? 12.930 -28.724 -21.599 1.00 22.15 134 VAL L N 1
ATOM 3148 C CA . VAL C 3 134 ? 12.769 -27.300 -21.810 1.00 21.59 134 VAL L CA 1
ATOM 3149 C C . VAL C 3 134 ? 12.838 -26.992 -23.299 1.00 21.49 134 VAL L C 1
ATOM 3150 O O . VAL C 3 134 ? 13.713 -27.463 -23.991 1.00 21.75 134 VAL L O 1
ATOM 3154 N N . CYS C 3 135 ? 11.864 -26.231 -23.765 1.00 21.90 135 CYS L N 1
ATOM 3155 C CA . CYS C 3 135 ? 11.913 -25.602 -25.059 1.00 21.15 135 CYS L CA 1
ATOM 3156 C C . CYS C 3 135 ? 12.053 -24.070 -24.935 1.00 20.38 135 CYS L C 1
ATOM 3157 O O . CYS C 3 135 ? 11.274 -23.421 -24.235 1.00 19.77 135 CYS L O 1
ATOM 3160 N N . LEU C 3 136 ? 13.071 -23.535 -25.613 1.00 18.93 136 LEU L N 1
ATOM 3161 C CA . LEU C 3 136 ? 13.353 -22.121 -25.707 1.00 18.55 136 LEU L CA 1
ATOM 3162 C C . LEU C 3 136 ? 12.848 -21.575 -27.043 1.00 17.98 136 LEU L C 1
ATOM 3163 O O . LEU C 3 136 ? 13.098 -22.198 -28.096 1.00 17.63 136 LEU L O 1
ATOM 3168 N N . LEU C 3 137 ? 12.098 -20.467 -27.005 1.00 16.85 137 LEU L N 1
ATOM 3169 C CA . LEU C 3 137 ? 11.834 -19.605 -28.199 1.00 15.93 137 LEU L CA 1
ATOM 3170 C C . LEU C 3 137 ? 12.627 -18.331 -27.986 1.00 15.79 137 LEU L C 1
ATOM 3171 O O . LEU C 3 137 ? 12.340 -17.614 -27.055 1.00 15.46 137 LEU L O 1
ATOM 3176 N N . ASN C 3 138 ? 13.677 -18.103 -28.767 1.00 16.32 138 ASN L N 1
ATOM 3177 C CA . ASN C 3 138 ? 14.618 -16.982 -28.498 1.00 16.87 138 ASN L CA 1
ATOM 3178 C C . ASN C 3 138 ? 14.465 -15.804 -29.448 1.00 16.78 138 ASN L C 1
ATOM 3179 O O . ASN C 3 138 ? 14.418 -15.983 -30.684 1.00 16.83 138 ASN L O 1
ATOM 3184 N N . ASN C 3 139 ? 14.388 -14.598 -28.862 1.00 17.89 139 ASN L N 1
ATOM 3185 C CA . ASN C 3 139 ? 14.361 -13.318 -29.590 1.00 17.73 139 ASN L CA 1
ATOM 3186 C C . ASN C 3 139 ? 13.289 -13.145 -30.672 1.00 18.21 139 ASN L C 1
ATOM 3187 O O . ASN C 3 139 ? 13.598 -13.016 -31.834 1.00 17.68 139 ASN L O 1
ATOM 3192 N N . PHE C 3 140 ? 12.030 -13.120 -30.267 1.00 18.70 140 PHE L N 1
ATOM 3193 C CA . PHE C 3 140 ? 10.941 -12.956 -31.217 1.00 18.63 140 PHE L CA 1
ATOM 3194 C C . PHE C 3 140 ? 10.102 -11.715 -30.932 1.00 19.34 140 PHE L C 1
ATOM 3195 O O . PHE C 3 140 ? 10.214 -11.051 -29.852 1.00 19.65 140 PHE L O 1
ATOM 3203 N N . TYR C 3 141 ? 9.292 -11.357 -31.912 1.00 19.63 141 TYR L N 1
ATOM 3204 C CA . TYR C 3 141 ? 8.267 -10.337 -31.728 1.00 20.09 141 TYR L CA 1
ATOM 3205 C C . TYR C 3 141 ? 7.140 -10.568 -32.757 1.00 20.21 141 TYR L C 1
ATOM 3206 O O . TYR C 3 141 ? 7.423 -10.921 -33.873 1.00 20.45 141 TYR L O 1
ATOM 3215 N N . PRO C 3 142 ? 5.861 -10.351 -32.381 1.00 20.50 142 PRO L N 1
ATOM 3216 C CA . PRO C 3 142 ? 5.330 -9.950 -31.077 1.00 21.75 142 PRO L CA 1
ATOM 3217 C C . PRO C 3 142 ? 5.356 -11.080 -30.057 1.00 23.28 142 PRO L C 1
ATOM 3218 O O . PRO C 3 142 ? 5.818 -12.187 -30.374 1.00 22.94 142 PRO L O 1
ATOM 3222 N N . ARG C 3 143 ? 4.857 -10.780 -28.852 1.00 25.42 143 ARG L N 1
ATOM 3223 C CA . ARG C 3 143 ? 4.905 -11.656 -27.667 1.00 27.39 143 ARG L CA 1
ATOM 3224 C C . ARG C 3 143 ? 4.218 -12.994 -27.899 1.00 27.35 143 ARG L C 1
ATOM 3225 O O . ARG C 3 1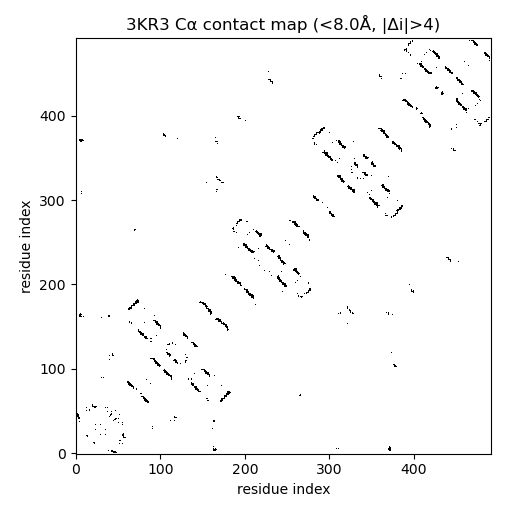43 ? 4.722 -14.029 -27.439 1.00 28.03 143 ARG L O 1
ATOM 3233 N N . GLU C 3 144 ? 3.080 -12.947 -28.608 1.00 27.01 144 GLU L N 1
ATOM 3234 C CA . GLU C 3 144 ? 2.220 -14.088 -28.867 1.00 26.78 144 GLU L CA 1
ATOM 3235 C C . GLU C 3 144 ? 2.920 -15.195 -29.657 1.00 26.29 144 GLU L C 1
ATOM 3236 O O . GLU C 3 144 ? 3.550 -14.938 -30.685 1.00 25.13 144 GLU L O 1
ATOM 3242 N N . ALA C 3 145 ? 2.753 -16.427 -29.168 1.00 25.72 145 ALA L N 1
ATOM 3243 C CA . ALA C 3 145 ? 3.466 -17.600 -29.630 1.00 25.45 145 ALA L CA 1
ATOM 3244 C C . ALA C 3 145 ? 2.709 -18.793 -29.112 1.00 26.12 145 ALA L C 1
ATOM 3245 O O . ALA C 3 145 ? 2.194 -18.781 -27.976 1.00 25.82 145 ALA L O 1
ATOM 3247 N N . LYS C 3 146 ? 2.626 -19.824 -29.952 1.00 25.70 146 LYS L N 1
ATOM 3248 C CA . LYS C 3 146 ? 1.923 -21.035 -29.584 1.00 25.99 146 LYS L CA 1
ATOM 3249 C C . LYS C 3 146 ? 2.933 -22.179 -29.485 1.00 25.75 146 LYS L C 1
ATOM 3250 O O . LYS C 3 146 ? 3.742 -22.383 -30.393 1.00 25.19 146 LYS L O 1
ATOM 3256 N N . VAL C 3 147 ? 2.924 -22.888 -28.354 1.00 24.75 147 VAL L N 1
ATOM 3257 C CA . VAL C 3 147 ? 3.967 -23.852 -28.097 1.00 24.74 147 VAL L CA 1
ATOM 3258 C C . VAL C 3 147 ? 3.336 -25.144 -27.659 1.00 25.05 147 VAL L C 1
ATOM 3259 O O . VAL C 3 147 ? 2.705 -25.198 -26.620 1.00 26.54 147 VAL L O 1
ATOM 3263 N N . GLN C 3 148 ? 3.489 -26.171 -28.481 1.00 24.34 148 GLN L N 1
ATOM 3264 C CA . GLN C 3 148 ? 2.835 -27.448 -28.261 1.00 25.89 148 GLN L CA 1
ATOM 3265 C C . GLN C 3 148 ? 3.842 -28.548 -28.021 1.00 24.06 148 GLN L C 1
ATOM 3266 O O . GLN C 3 148 ? 4.854 -28.631 -28.721 1.00 24.95 148 GLN L O 1
ATOM 3272 N N . TRP C 3 149 ? 3.549 -29.393 -27.035 1.00 22.60 149 TRP L N 1
ATOM 3273 C CA . TRP C 3 149 ? 4.373 -30.554 -26.735 1.00 21.08 149 TRP L CA 1
ATOM 3274 C C . TRP C 3 149 ? 3.811 -31.853 -27.265 1.00 20.69 149 TRP L C 1
ATOM 3275 O O . TRP C 3 149 ? 2.613 -32.117 -27.158 1.00 19.96 149 TRP L O 1
ATOM 3286 N N . LYS C 3 150 ? 4.703 -32.686 -27.789 1.00 21.27 150 LYS L N 1
ATOM 3287 C CA . LYS C 3 150 ? 4.323 -34.004 -28.275 1.00 22.95 150 LYS L CA 1
ATOM 3288 C C . LYS C 3 150 ? 5.250 -35.034 -27.697 1.00 23.90 150 LYS L C 1
ATOM 3289 O O . LYS C 3 150 ? 6.465 -34.851 -27.656 1.00 23.07 150 LYS L O 1
ATOM 3295 N N . VAL C 3 151 ? 4.662 -36.148 -27.276 1.00 25.21 151 VAL L N 1
ATOM 3296 C CA . VAL C 3 151 ? 5.452 -37.259 -26.746 1.00 26.92 151 VAL L CA 1
ATOM 3297 C C . VAL C 3 151 ? 5.040 -38.490 -27.545 1.00 27.76 151 VAL L C 1
ATOM 3298 O O . VAL C 3 151 ? 3.870 -38.921 -27.499 1.00 29.18 151 VAL L O 1
ATOM 3302 N N . ASP C 3 152 ? 5.969 -39.013 -28.333 1.00 27.89 152 ASP L N 1
ATOM 3303 C CA . ASP C 3 152 ? 5.597 -40.066 -29.311 1.00 28.51 152 ASP L CA 1
ATOM 3304 C C . ASP C 3 152 ? 4.339 -39.650 -30.086 1.00 29.52 152 ASP L C 1
ATOM 3305 O O . ASP C 3 152 ? 3.414 -40.461 -30.279 1.00 29.75 152 ASP L O 1
ATOM 3310 N N . ASN C 3 153 ? 4.307 -38.371 -30.490 1.00 29.51 153 ASN L N 1
ATOM 3311 C CA . ASN C 3 153 ? 3.277 -37.791 -31.354 1.00 30.83 153 ASN L CA 1
ATOM 3312 C C . ASN C 3 153 ? 1.931 -37.485 -30.725 1.00 30.30 153 ASN L C 1
ATOM 3313 O O . ASN C 3 153 ? 1.034 -36.959 -31.382 1.00 31.54 153 ASN L O 1
ATOM 3318 N N . ALA C 3 154 ? 1.820 -37.797 -29.447 1.00 29.56 154 ALA L N 1
ATOM 3319 C CA . ALA C 3 154 ? 0.644 -37.530 -28.696 1.00 29.46 154 ALA L CA 1
ATOM 3320 C C . ALA C 3 154 ? 0.822 -36.133 -28.119 1.00 30.17 154 ALA L C 1
ATOM 3321 O O . ALA C 3 154 ? 1.869 -35.827 -27.547 1.00 30.55 154 ALA L O 1
ATOM 3323 N N . LEU C 3 155 ? -0.186 -35.290 -28.301 1.00 30.23 155 LEU L N 1
ATOM 3324 C CA . LEU C 3 155 ? -0.170 -33.937 -27.809 1.00 31.95 155 LEU L CA 1
ATOM 3325 C C . LEU C 3 155 ? -0.273 -33.903 -26.277 1.00 31.58 155 LEU L C 1
ATOM 3326 O O . LEU C 3 155 ? -1.152 -34.508 -25.705 1.00 31.82 155 LEU L O 1
ATOM 3331 N N . GLN C 3 156 ? 0.645 -33.197 -25.620 1.00 32.36 156 GLN L N 1
ATOM 3332 C CA . GLN C 3 156 ? 0.584 -33.054 -24.166 1.00 31.54 156 GLN L CA 1
ATOM 3333 C C . GLN C 3 156 ? -0.359 -31.936 -23.817 1.00 31.77 156 GLN L C 1
ATOM 3334 O O . GLN C 3 156 ? -0.509 -30.964 -24.566 1.00 32.38 156 GLN L O 1
ATOM 3340 N N . SER C 3 157 ? -1.004 -32.080 -22.673 1.00 32.30 157 SER L N 1
ATOM 3341 C CA . SER C 3 157 ? -1.939 -31.078 -22.176 1.00 33.32 157 SER L CA 1
ATOM 3342 C C . SER C 3 157 ? -1.909 -31.012 -20.639 1.00 33.22 157 SER L C 1
ATOM 3343 O O . SER C 3 157 ? -2.071 -32.050 -19.975 1.00 33.81 157 SER L O 1
ATOM 3346 N N . GLY C 3 158 ? -1.738 -29.808 -20.082 1.00 31.88 158 GLY L N 1
ATOM 3347 C CA . GLY C 3 158 ? -1.785 -29.624 -18.623 1.00 30.61 158 GLY L CA 1
ATOM 3348 C C . GLY C 3 158 ? -0.524 -29.975 -17.844 1.00 29.42 158 GLY L C 1
ATOM 3349 O O . GLY C 3 158 ? -0.545 -29.931 -16.613 1.00 29.81 158 GLY L O 1
ATOM 3350 N N . ASN C 3 159 ? 0.574 -30.305 -18.536 1.00 27.89 159 ASN L N 1
ATOM 3351 C CA . ASN C 3 159 ? 1.829 -30.721 -17.869 1.00 26.60 159 ASN L CA 1
ATOM 3352 C C . ASN C 3 159 ? 3.061 -29.868 -18.190 1.00 25.46 159 ASN L C 1
ATOM 3353 O O . ASN C 3 159 ? 4.211 -30.289 -18.001 1.00 25.28 159 ASN L O 1
ATOM 3358 N N . SER C 3 160 ? 2.825 -28.660 -18.677 1.00 25.76 160 SER L N 1
ATOM 3359 C CA . SER C 3 160 ? 3.917 -27.774 -19.012 1.00 25.54 160 SER L CA 1
ATOM 3360 C C . SER C 3 160 ? 3.551 -26.422 -18.511 1.00 25.11 160 SER L C 1
ATOM 3361 O O . SER C 3 160 ? 2.368 -26.150 -18.273 1.00 25.44 160 SER L O 1
ATOM 3364 N N . GLN C 3 161 ? 4.561 -25.575 -18.342 1.00 25.05 161 GLN L N 1
ATOM 3365 C CA . GLN C 3 161 ? 4.359 -24.184 -17.921 1.00 25.89 161 GLN L CA 1
ATOM 3366 C C . GLN C 3 161 ? 5.270 -23.286 -18.723 1.00 24.71 161 GLN L C 1
ATOM 3367 O O . GLN C 3 161 ? 6.403 -23.654 -19.023 1.00 23.61 161 GLN L O 1
ATOM 3373 N N . GLU C 3 162 ? 4.809 -22.065 -18.975 1.00 24.90 162 GLU L N 1
ATOM 3374 C CA . GLU C 3 162 ? 5.574 -21.116 -19.760 1.00 25.30 162 GLU L CA 1
ATOM 3375 C C . GLU C 3 162 ? 6.099 -19.917 -18.954 1.00 25.11 162 GLU L C 1
ATOM 3376 O O . GLU C 3 162 ? 5.503 -19.501 -17.978 1.00 25.13 162 GLU L O 1
ATOM 3382 N N . SER C 3 163 ? 7.234 -19.375 -19.394 1.00 24.63 163 SER L N 1
ATOM 3383 C CA . SER C 3 163 ? 7.762 -18.133 -18.861 1.00 24.01 163 SER L CA 1
ATOM 3384 C C . SER C 3 163 ? 8.317 -17.283 -20.017 1.00 23.36 163 SER L C 1
ATOM 3385 O O . SER C 3 163 ? 8.865 -17.813 -20.978 1.00 22.06 163 SER L O 1
ATOM 3388 N N . VAL C 3 164 ? 8.096 -15.976 -19.939 1.00 23.11 164 VAL L N 1
ATOM 3389 C CA . VAL C 3 164 ? 8.496 -14.983 -20.982 1.00 22.64 164 VAL L CA 1
ATOM 3390 C C . VAL C 3 164 ? 9.375 -13.881 -20.365 1.00 22.64 164 VAL L C 1
ATOM 3391 O O . VAL C 3 164 ? 9.048 -13.331 -19.314 1.00 22.37 164 VAL L O 1
ATOM 3395 N N . THR C 3 165 ? 10.520 -13.594 -20.965 1.00 23.12 165 THR L N 1
ATOM 3396 C CA . THR C 3 165 ? 11.308 -12.485 -20.491 1.00 24.90 165 THR L CA 1
ATOM 3397 C C . THR C 3 165 ? 10.532 -11.182 -20.734 1.00 25.06 165 THR L C 1
ATOM 3398 O O . THR C 3 165 ? 9.526 -11.181 -21.400 1.00 25.43 165 THR L O 1
ATOM 3402 N N . GLN C 3 166 ? 10.968 -10.093 -20.110 1.00 25.93 166 GLN L N 1
ATOM 3403 C CA . GLN C 3 166 ? 10.441 -8.780 -20.425 1.00 26.21 166 GLN L CA 1
ATOM 3404 C C . GLN C 3 166 ? 11.130 -8.359 -21.731 1.00 25.93 166 GLN L C 1
ATOM 3405 O O . GLN C 3 166 ? 12.253 -8.803 -22.005 1.00 24.68 166 GLN L O 1
ATOM 3411 N N . GLU C 3 167 ? 10.498 -7.471 -22.507 1.00 26.12 167 GLU L N 1
ATOM 3412 C CA . GLU C 3 167 ? 11.152 -6.959 -23.697 1.00 26.32 167 GLU L CA 1
ATOM 3413 C C . GLU C 3 167 ? 12.610 -6.617 -23.463 1.00 27.44 167 GLU L C 1
ATOM 3414 O O . GLU C 3 167 ? 12.964 -6.063 -22.423 1.00 28.99 167 GLU L O 1
ATOM 3420 N N . ASP C 3 168 ? 13.451 -6.967 -24.427 1.00 28.45 168 ASP L N 1
ATOM 3421 C CA . ASP C 3 168 ? 14.851 -6.592 -24.447 1.00 28.79 168 ASP L CA 1
ATOM 3422 C C . ASP C 3 168 ? 14.985 -5.101 -24.700 1.00 29.36 168 ASP L C 1
ATOM 3423 O O . ASP C 3 168 ? 14.274 -4.551 -25.529 1.00 29.50 168 ASP L O 1
ATOM 3428 N N . SER C 3 169 ? 15.921 -4.465 -23.996 1.00 29.73 169 SER L N 1
ATOM 3429 C CA . SER C 3 169 ? 16.116 -3.018 -24.039 1.00 30.41 169 SER L CA 1
ATOM 3430 C C . SER C 3 169 ? 16.907 -2.547 -25.278 1.00 29.64 169 SER L C 1
ATOM 3431 O O . SER C 3 169 ? 16.911 -1.370 -25.600 1.00 29.10 169 SER L O 1
ATOM 3434 N N . LYS C 3 170 ? 17.553 -3.483 -25.981 1.00 29.51 170 LYS L N 1
ATOM 3435 C CA . LYS C 3 170 ? 18.239 -3.214 -27.259 1.00 28.44 170 LYS L CA 1
ATOM 3436 C C . LYS C 3 170 ? 17.466 -3.558 -28.543 1.00 27.29 170 LYS L C 1
ATOM 3437 O O . LYS C 3 170 ? 17.432 -2.758 -29.477 1.00 27.08 170 LYS L O 1
ATOM 3443 N N . ASP C 3 171 ? 16.900 -4.767 -28.624 1.00 26.09 171 ASP L N 1
ATOM 3444 C CA . ASP C 3 171 ? 16.301 -5.262 -29.876 1.00 25.04 171 ASP L CA 1
ATOM 3445 C C . ASP C 3 171 ? 14.802 -5.424 -29.750 1.00 23.72 171 ASP L C 1
ATOM 3446 O O . ASP C 3 171 ? 14.151 -5.782 -30.723 1.00 22.15 171 ASP L O 1
ATOM 3451 N N . SER C 3 172 ? 14.262 -5.145 -28.547 1.00 21.79 172 SER L N 1
ATOM 3452 C CA . SER C 3 172 ? 12.823 -5.156 -28.276 1.00 19.53 172 SER L CA 1
ATOM 3453 C C . SER C 3 172 ? 12.118 -6.480 -28.454 1.00 20.17 172 SER L C 1
ATOM 3454 O O . SER C 3 172 ? 10.885 -6.533 -28.595 1.00 19.00 172 SER L O 1
ATOM 3457 N N . THR C 3 173 ? 12.875 -7.572 -28.390 1.00 20.24 173 THR L N 1
ATOM 3458 C CA . THR C 3 173 ? 12.252 -8.870 -28.547 1.00 20.38 173 THR L CA 1
ATOM 3459 C C . THR C 3 173 ? 12.000 -9.527 -27.221 1.00 21.17 173 THR L C 1
ATOM 3460 O O . THR C 3 173 ? 12.431 -9.033 -26.163 1.00 21.52 173 THR L O 1
ATOM 3464 N N . TYR C 3 174 ? 11.287 -10.645 -27.299 1.00 21.54 174 TYR L N 1
ATOM 3465 C CA . TYR C 3 174 ? 10.954 -11.474 -26.164 1.00 21.59 174 TYR L CA 1
ATOM 3466 C C . TYR C 3 174 ? 11.648 -12.800 -26.394 1.00 21.67 174 TYR L C 1
ATOM 3467 O O . TYR C 3 174 ? 11.921 -13.158 -27.530 1.00 21.79 174 TYR L O 1
ATOM 3476 N N . SER C 3 175 ? 11.966 -13.502 -25.309 1.00 22.10 175 SER L N 1
ATOM 3477 C CA . SER C 3 175 ? 12.266 -14.930 -25.354 1.00 21.45 175 SER L CA 1
ATOM 3478 C C . SER C 3 175 ? 11.297 -15.643 -24.441 1.00 20.52 175 SER L C 1
ATOM 3479 O O . SER C 3 175 ? 10.837 -15.071 -23.484 1.00 20.34 175 SER L O 1
ATOM 3482 N N . LEU C 3 176 ? 10.981 -16.899 -24.736 1.00 20.83 176 LEU L N 1
ATOM 3483 C CA . LEU C 3 176 ? 10.030 -17.641 -23.930 1.00 19.66 176 LEU L CA 1
ATOM 3484 C C . LEU C 3 176 ? 10.628 -19.042 -23.599 1.00 20.24 176 LEU L C 1
ATOM 3485 O O . LEU C 3 176 ? 11.420 -19.560 -24.376 1.00 20.69 176 LEU L O 1
ATOM 3490 N N . SER C 3 177 ? 10.325 -19.586 -22.418 1.00 18.32 177 SER L N 1
ATOM 3491 C CA . SER C 3 177 ? 10.578 -20.998 -22.159 1.00 18.67 177 SER L CA 1
ATOM 3492 C C . SER C 3 177 ? 9.255 -21.711 -21.933 1.00 18.03 177 SER L C 1
ATOM 3493 O O . SER C 3 177 ? 8.317 -21.120 -21.428 1.00 18.89 177 SER L O 1
ATOM 3496 N N . SER C 3 178 ? 9.170 -22.935 -22.438 1.00 17.80 178 SER L N 1
ATOM 3497 C CA . SER C 3 178 ? 8.115 -23.894 -22.116 1.00 18.57 178 SER L CA 1
ATOM 3498 C C . SER C 3 178 ? 8.822 -25.103 -21.478 1.00 19.86 178 SER L C 1
ATOM 3499 O O . SER C 3 178 ? 9.809 -25.604 -22.002 1.00 21.19 178 SER L O 1
ATOM 3502 N N . THR C 3 179 ? 8.361 -25.518 -20.312 1.00 21.10 179 THR L N 1
ATOM 3503 C CA . THR C 3 179 ? 9.012 -26.564 -19.560 1.00 21.85 179 THR L CA 1
ATOM 3504 C C . THR C 3 179 ? 7.943 -27.628 -19.358 1.00 22.45 179 THR L C 1
ATOM 3505 O O . THR C 3 179 ? 6.883 -27.372 -18.773 1.00 21.14 179 THR L O 1
ATOM 3509 N N . LEU C 3 180 ? 8.207 -28.794 -19.933 1.00 23.23 180 LEU L N 1
ATOM 3510 C CA . LEU C 3 180 ? 7.341 -29.949 -19.772 1.00 25.11 180 LEU L CA 1
ATOM 3511 C C . LEU C 3 180 ? 7.912 -30.759 -18.611 1.00 25.98 180 LEU L C 1
ATOM 3512 O O . LEU C 3 180 ? 9.109 -31.064 -18.602 1.00 25.39 180 LEU L O 1
ATOM 3517 N N . THR C 3 181 ? 7.047 -31.090 -17.647 1.00 28.36 181 THR L N 1
ATOM 3518 C CA . THR C 3 181 ? 7.442 -31.866 -16.459 1.00 30.38 181 THR L CA 1
ATOM 3519 C C . THR C 3 181 ? 6.766 -33.242 -16.417 1.00 31.52 181 THR L C 1
ATOM 3520 O O . THR C 3 181 ? 5.538 -33.375 -16.487 1.00 31.65 181 THR L O 1
ATOM 3524 N N . LEU C 3 182 ? 7.615 -34.256 -16.316 1.00 33.26 182 LEU L N 1
ATOM 3525 C CA . LEU C 3 182 ? 7.213 -35.643 -16.275 1.00 34.84 182 LEU L CA 1
ATOM 3526 C C . LEU C 3 182 ? 7.898 -36.298 -15.092 1.00 35.66 182 LEU L C 1
ATOM 3527 O O . LEU C 3 182 ? 8.976 -35.844 -14.671 1.00 35.59 182 LEU L O 1
ATOM 3532 N N . SER C 3 183 ? 7.270 -37.350 -14.556 1.00 36.72 183 SER L N 1
ATOM 3533 C CA . SER C 3 183 ? 7.967 -38.262 -13.652 1.00 38.47 183 SER L CA 1
ATOM 3534 C C . SER C 3 183 ? 9.034 -38.972 -14.456 1.00 38.74 183 SER L C 1
ATOM 3535 O O . SER C 3 183 ? 8.910 -39.089 -15.672 1.00 38.78 183 SER L O 1
ATOM 3538 N N . LYS C 3 184 ? 10.090 -39.421 -13.783 1.00 40.06 184 LYS L N 1
ATOM 3539 C CA . LYS C 3 184 ? 11.139 -40.225 -14.419 1.00 41.01 184 LYS L CA 1
ATOM 3540 C C . LYS C 3 184 ? 10.540 -41.482 -15.088 1.00 41.43 184 LYS L C 1
ATOM 3541 O O . LYS C 3 184 ? 10.908 -41.823 -16.220 1.00 41.76 184 LYS L O 1
ATOM 3547 N N . ALA C 3 185 ? 9.612 -42.145 -14.387 1.00 41.46 185 ALA L N 1
ATOM 3548 C CA . ALA C 3 185 ? 8.848 -43.286 -14.917 1.00 41.24 185 ALA L CA 1
ATOM 3549 C C . ALA C 3 185 ? 8.190 -43.001 -16.262 1.00 40.86 185 ALA L C 1
ATOM 3550 O O . ALA C 3 185 ? 8.462 -43.706 -17.240 1.00 41.53 185 ALA L O 1
ATOM 3552 N N . ASP C 3 186 ? 7.334 -41.980 -16.311 1.00 40.62 186 ASP L N 1
ATOM 3553 C CA . ASP C 3 186 ? 6.676 -41.541 -17.565 1.00 39.88 186 ASP L CA 1
ATOM 3554 C C . ASP C 3 186 ? 7.644 -41.136 -18.684 1.00 38.38 186 ASP L C 1
ATOM 3555 O O . ASP C 3 186 ? 7.449 -41.461 -19.843 1.00 37.58 186 ASP L O 1
ATOM 3560 N N . TYR C 3 187 ? 8.699 -40.420 -18.323 1.00 37.67 187 TYR L N 1
ATOM 3561 C CA . TYR C 3 187 ? 9.719 -40.005 -19.284 1.00 36.03 187 TYR L CA 1
ATOM 3562 C C . TYR C 3 187 ? 10.441 -41.187 -19.942 1.00 36.73 187 TYR L C 1
ATOM 3563 O O . TYR C 3 187 ? 10.770 -41.138 -21.149 1.00 36.51 187 TYR L O 1
ATOM 3572 N N A GLU C 3 188 ? 10.703 -42.228 -19.145 0.50 37.37 188 GLU L N 1
ATOM 3573 N N B GLU C 3 188 ? 10.675 -42.237 -19.153 0.50 37.13 188 GLU L N 1
ATOM 3574 C CA A GLU C 3 188 ? 11.362 -43.453 -19.610 0.50 37.83 188 GLU L CA 1
ATOM 3575 C CA B GLU C 3 188 ? 11.352 -43.450 -19.614 0.50 37.27 188 GLU L CA 1
ATOM 3576 C C A GLU C 3 188 ? 10.470 -44.300 -20.517 0.50 37.83 188 GLU L C 1
ATOM 3577 C C B GLU C 3 188 ? 10.460 -44.351 -20.463 0.50 37.53 188 GLU L C 1
ATOM 3578 O O A GLU C 3 188 ? 10.975 -45.135 -21.252 0.50 38.44 188 GLU L O 1
ATOM 3579 O O B GLU C 3 188 ? 10.951 -45.269 -21.105 0.50 38.04 188 GLU L O 1
ATOM 3590 N N . LYS C 3 189 ? 9.153 -44.096 -20.440 1.00 37.87 189 LYS L N 1
ATOM 3591 C CA . LYS C 3 189 ? 8.164 -44.830 -21.255 1.00 38.66 189 LYS L CA 1
ATOM 3592 C C . LYS C 3 189 ? 8.242 -44.471 -22.738 1.00 37.90 189 LYS L C 1
ATOM 3593 O O . LYS C 3 189 ? 7.770 -45.229 -23.595 1.00 38.20 189 LYS L O 1
ATOM 3599 N N . HIS C 3 190 ? 8.820 -43.312 -23.047 1.00 36.93 190 HIS L N 1
ATOM 3600 C CA . HIS C 3 190 ? 8.648 -42.696 -24.369 1.00 35.51 190 HIS L CA 1
ATOM 3601 C C . HIS C 3 190 ? 9.958 -42.324 -25.029 1.00 34.39 190 HIS L C 1
ATOM 3602 O O . HIS C 3 190 ? 10.977 -42.295 -24.394 1.00 34.59 190 HIS L O 1
ATOM 3609 N N . LYS C 3 191 ? 9.930 -42.052 -26.321 1.00 33.88 191 LYS L N 1
ATOM 3610 C CA . LYS C 3 191 ? 11.163 -41.958 -27.075 1.00 32.94 191 LYS L CA 1
ATOM 3611 C C . LYS C 3 191 ? 11.350 -40.550 -27.648 1.00 31.50 191 LYS L C 1
ATOM 3612 O O . LYS C 3 191 ? 12.400 -39.927 -27.421 1.00 31.11 191 LYS L O 1
ATOM 3618 N N . VAL C 3 192 ? 10.335 -40.079 -28.389 1.00 29.96 192 VAL L N 1
ATOM 3619 C CA . VAL C 3 192 ? 10.365 -38.807 -29.132 1.00 27.93 192 VAL L CA 1
ATOM 3620 C C . VAL C 3 192 ? 9.712 -37.677 -28.344 1.00 27.09 192 VAL L C 1
ATOM 3621 O O . VAL C 3 192 ? 8.510 -37.727 -27.979 1.00 26.19 192 VAL L O 1
ATOM 3625 N N . TYR C 3 193 ? 10.530 -36.661 -28.083 1.00 26.11 193 TYR L N 1
ATOM 3626 C CA . TYR C 3 193 ? 10.082 -35.448 -27.374 1.00 25.64 193 TYR L CA 1
ATOM 3627 C C . TYR C 3 193 ? 10.172 -34.288 -28.336 1.00 24.37 193 TYR L C 1
ATOM 3628 O O . TYR C 3 193 ? 11.235 -34.001 -28.855 1.00 24.19 193 TYR L O 1
ATOM 3637 N N . ALA C 3 194 ? 9.043 -33.668 -28.617 1.00 23.36 194 ALA L N 1
ATOM 3638 C CA . ALA C 3 194 ? 9.018 -32.614 -29.622 1.00 24.45 194 ALA L CA 1
ATOM 3639 C C . ALA C 3 194 ? 8.290 -31.368 -29.137 1.00 24.22 194 ALA L C 1
ATOM 3640 O O . ALA C 3 194 ? 7.216 -31.458 -28.549 1.00 24.48 194 ALA L O 1
ATOM 3642 N N . CYS C 3 195 ? 8.906 -30.214 -29.386 1.00 24.77 195 CYS L N 1
ATOM 3643 C CA . CYS C 3 195 ? 8.317 -28.876 -29.104 1.00 23.96 195 CYS L CA 1
ATOM 3644 C C . CYS C 3 195 ? 7.951 -28.287 -30.465 1.00 22.54 195 CYS L C 1
ATOM 3645 O O . CYS C 3 195 ? 8.804 -28.160 -31.296 1.00 21.91 195 CYS L O 1
ATOM 3648 N N . GLU C 3 196 ? 6.675 -27.997 -30.707 1.00 22.96 196 GLU L N 1
ATOM 3649 C CA . GLU C 3 196 ? 6.221 -27.326 -31.928 1.00 22.33 196 GLU L CA 1
ATOM 3650 C C . GLU C 3 196 ? 5.766 -25.896 -31.633 1.00 22.15 196 GLU L C 1
ATOM 3651 O O . GLU C 3 196 ? 4.848 -25.685 -30.829 1.00 21.49 196 GLU L O 1
ATOM 3657 N N . VAL C 3 197 ? 6.375 -24.944 -32.354 1.00 22.45 197 VAL L N 1
ATOM 3658 C CA . VAL C 3 197 ? 6.190 -23.482 -32.208 1.00 21.96 197 VAL L CA 1
ATOM 3659 C C . VAL C 3 197 ? 5.450 -22.882 -33.404 1.00 22.99 197 VAL L C 1
ATOM 3660 O O . VAL C 3 197 ? 5.839 -23.071 -34.545 1.00 22.92 197 VAL L O 1
ATOM 3664 N N . THR C 3 198 ? 4.357 -22.174 -33.135 1.00 23.17 198 THR L N 1
ATOM 3665 C CA . THR C 3 198 ? 3.625 -21.449 -34.146 1.00 22.40 198 THR L CA 1
ATOM 3666 C C . THR C 3 198 ? 3.771 -19.971 -33.779 1.00 22.52 198 THR L C 1
ATOM 3667 O O . THR C 3 198 ? 3.525 -19.554 -32.645 1.00 22.08 198 THR L O 1
ATOM 3671 N N . HIS C 3 199 ? 4.227 -19.185 -34.740 1.00 20.99 199 HIS L N 1
ATOM 3672 C CA . HIS C 3 199 ? 4.427 -17.780 -34.523 1.00 21.15 199 HIS L CA 1
ATOM 3673 C C . HIS C 3 199 ? 4.190 -17.046 -35.840 1.00 21.38 199 HIS L C 1
ATOM 3674 O O . HIS C 3 199 ? 4.437 -17.578 -36.927 1.00 20.43 199 HIS L O 1
ATOM 3681 N N . GLN C 3 200 ? 3.705 -15.821 -35.696 1.00 22.01 200 GLN L N 1
ATOM 3682 C CA . GLN C 3 200 ? 3.520 -14.840 -36.759 1.00 21.74 200 GLN L CA 1
ATOM 3683 C C . GLN C 3 200 ? 4.710 -14.629 -37.705 1.00 21.86 200 GLN L C 1
ATOM 3684 O O . GLN C 3 200 ? 4.523 -14.342 -38.897 1.00 21.37 200 GLN L O 1
ATOM 3690 N N . GLY C 3 201 ? 5.928 -14.720 -37.158 1.00 21.51 201 GLY L N 1
ATOM 3691 C CA . GLY C 3 201 ? 7.143 -14.537 -37.926 1.00 20.20 201 GLY L CA 1
ATOM 3692 C C . GLY C 3 201 ? 7.655 -15.786 -38.606 1.00 20.21 201 GLY L C 1
ATOM 3693 O O . GLY C 3 201 ? 8.719 -15.769 -39.192 1.00 20.25 201 GLY L O 1
ATOM 3694 N N . LEU C 3 202 ? 6.910 -16.878 -38.524 1.00 20.42 202 LEU L N 1
ATOM 3695 C CA . LEU C 3 202 ? 7.337 -18.133 -39.132 1.00 20.41 202 LEU L CA 1
ATOM 3696 C C . LEU C 3 202 ? 6.346 -18.495 -40.207 1.00 21.21 202 LEU L C 1
ATOM 3697 O O . LEU C 3 202 ? 5.119 -18.483 -39.986 1.00 21.60 202 LEU L O 1
ATOM 3702 N N . SER C 3 203 ? 6.862 -18.841 -41.371 1.00 21.80 203 SER L N 1
ATOM 3703 C CA . SER C 3 203 ? 5.975 -19.217 -42.464 1.00 23.37 203 SER L CA 1
ATOM 3704 C C . SER C 3 203 ? 5.190 -20.506 -42.180 1.00 22.26 203 SER L C 1
ATOM 3705 O O . SER C 3 203 ? 4.043 -20.646 -42.580 1.00 23.21 203 SER L O 1
ATOM 3708 N N . SER C 3 204 ? 5.783 -21.403 -41.415 1.00 21.46 204 SER L N 1
ATOM 3709 C CA . SER C 3 204 ? 5.126 -22.643 -41.018 1.00 20.83 204 SER L CA 1
ATOM 3710 C C . SER C 3 204 ? 5.616 -23.000 -39.593 1.00 20.48 204 SER L C 1
ATOM 3711 O O . SER C 3 204 ? 6.703 -22.594 -39.201 1.00 20.46 204 SER L O 1
ATOM 3714 N N . PRO C 3 205 ? 4.840 -23.769 -38.822 1.00 20.60 205 PRO L N 1
ATOM 3715 C CA . PRO C 3 205 ? 5.365 -24.127 -37.482 1.00 21.18 205 PRO L CA 1
ATOM 3716 C C . PRO C 3 205 ? 6.671 -24.893 -37.438 1.00 21.82 205 PRO L C 1
ATOM 3717 O O . PRO C 3 205 ? 6.897 -25.800 -38.261 1.00 23.76 205 PRO L O 1
ATOM 3721 N N . VAL C 3 206 ? 7.510 -24.529 -36.462 1.00 21.73 206 VAL L N 1
ATOM 3722 C CA . VAL C 3 206 ? 8.872 -25.086 -36.263 1.00 21.12 206 VAL L CA 1
ATOM 3723 C C . VAL C 3 206 ? 8.871 -26.134 -35.133 1.00 21.71 206 VAL L C 1
ATOM 3724 O O . VAL C 3 206 ? 8.411 -25.876 -33.988 1.00 21.01 206 VAL L O 1
ATOM 3728 N N . THR C 3 207 ? 9.362 -27.329 -35.471 1.00 21.67 207 THR L N 1
ATOM 3729 C CA . THR C 3 207 ? 9.459 -28.431 -34.528 1.00 21.67 207 THR L CA 1
ATOM 3730 C C . THR C 3 207 ? 10.903 -28.682 -34.164 1.00 22.11 207 THR L C 1
ATOM 3731 O O . THR C 3 207 ? 11.757 -28.810 -35.013 1.00 21.96 207 THR L O 1
ATOM 3735 N N . LYS C 3 208 ? 11.191 -28.694 -32.879 1.00 22.52 208 LYS L N 1
ATOM 3736 C CA A LYS C 3 208 ? 12.492 -29.135 -32.466 0.60 23.02 208 LYS L CA 1
ATOM 3737 C CA B LYS C 3 208 ? 12.499 -29.087 -32.411 0.40 22.52 208 LYS L CA 1
ATOM 3738 C C . LYS C 3 208 ? 12.297 -30.344 -31.582 1.00 23.23 208 LYS L C 1
ATOM 3739 O O . LYS C 3 208 ? 11.342 -30.414 -30.811 1.00 23.46 208 LYS L O 1
ATOM 3750 N N . SER C 3 209 ? 13.163 -31.333 -31.760 1.00 23.52 209 SER L N 1
ATOM 3751 C CA . SER C 3 209 ? 12.941 -32.595 -31.070 1.00 25.53 209 SER L CA 1
ATOM 3752 C C . SER C 3 209 ? 14.204 -33.389 -30.819 1.00 26.04 209 SER L C 1
ATOM 3753 O O . SER C 3 209 ? 15.269 -33.108 -31.381 1.00 25.46 209 SER L O 1
ATOM 3756 N N . PHE C 3 210 ? 14.077 -34.349 -29.904 1.00 26.86 210 PHE L N 1
ATOM 3757 C CA . PHE C 3 210 ? 15.105 -35.331 -29.680 1.00 26.69 210 PHE L CA 1
ATOM 3758 C C . PHE C 3 210 ? 14.457 -36.716 -29.409 1.00 27.62 210 PHE L C 1
ATOM 3759 O O . PHE C 3 210 ? 13.259 -36.805 -29.084 1.00 26.38 210 PHE L O 1
ATOM 3767 N N . ASN C 3 211 ? 15.270 -37.767 -29.557 1.00 27.83 211 ASN L N 1
ATOM 3768 C CA . ASN C 3 211 ? 14.966 -39.098 -29.046 1.00 29.93 211 ASN L CA 1
ATOM 3769 C C . ASN C 3 211 ? 15.684 -39.341 -27.725 1.00 31.20 211 ASN L C 1
ATOM 3770 O O . ASN C 3 211 ? 16.930 -39.160 -27.631 1.00 30.71 211 ASN L O 1
ATOM 3775 N N . ARG C 3 212 ? 14.922 -39.815 -26.742 1.00 32.51 212 ARG L N 1
ATOM 3776 C CA . ARG C 3 212 ? 15.483 -40.101 -25.415 1.00 34.64 212 ARG L CA 1
ATOM 3777 C C . ARG C 3 212 ? 16.616 -41.119 -25.529 1.00 35.73 212 ARG L C 1
ATOM 3778 O O . ARG C 3 212 ? 16.400 -42.245 -25.997 1.00 35.95 212 ARG L O 1
ATOM 3786 N N . GLY C 3 213 ? 17.814 -40.691 -25.127 0.70 37.20 213 GLY L N 1
ATOM 3787 C CA . GLY C 3 213 ? 19.036 -41.474 -25.277 0.70 39.16 213 GLY L CA 1
ATOM 3788 C C . GLY C 3 213 ? 20.059 -40.869 -26.237 0.70 40.31 213 GLY L C 1
ATOM 3789 O O . GLY C 3 213 ? 21.246 -40.768 -25.908 0.70 40.90 213 GLY L O 1
ATOM 3790 N N . GLU C 3 214 ? 19.599 -40.470 -27.425 0.70 41.22 214 GLU L N 1
ATOM 3791 C CA . GLU C 3 214 ? 20.480 -39.984 -28.503 0.70 41.72 214 GLU L CA 1
ATOM 3792 C C . GLU C 3 214 ? 21.429 -38.864 -28.065 0.70 42.24 214 GLU L C 1
ATOM 3793 O O . GLU C 3 214 ? 22.647 -38.941 -28.327 0.70 42.66 214 GLU L O 1
#